Protein AF-0000000081365729 (afdb_homodimer)

Sequence (486 aa):
MHPLQTQLNMKLRKKRKHNKRSKSVKPWLVKYYRQRYSLFSLYDSGIKMDDEGWFSVTPEPIAAVQASRAAAASTAGEAALVIDCFSGVGGNSIQFAATKSCQVFAIEIDPRKVELAVNNAKVYGVEDRIDFVIGDFFQLASFLRADVAFLAPPWGGPSYNKVENFTLDMLRPKDGYSIFQAAQKITPNVILFLPRNMDRNQVGELSWLSSPPLNYEIEENHVQTYMKGITAYFGDTSSASCLMHPLQTQLNMKLRKKRKHNKRSKSVKPWLVKYYRQRYSLFSLYDSGIKMDDEGWFSVTPEPIAAVQASRAAAASTAGEAALVIDCFSGVGGNSIQFAATKSCQVFAIEIDPRKVELAVNNAKVYGVEDRIDFVIGDFFQLASFLRADVAFLAPPWGGPSYNKVENFTLDMLRPKDGYSIFQAAQKITPNVILFLPRNMDRNQVGELSWLSSPPLNYEIEENHVQTYMKGITAYFGDTSSASCL

Nearest PDB structures (foldseek):
  3gdh-assembly3_C  TM=9.595E-01  e=3.163E-28  Homo sapiens
  3gdh-assembly2_B  TM=9.535E-01  e=1.905E-27  Homo sapiens
  3egi-assembly1_C  TM=8.873E-01  e=1.005E-20  Homo sapiens
  3egi-assembly1_D  TM=8.959E-01  e=1.986E-20  Homo sapiens
  3egi-assembly1_A  TM=8.631E-01  e=1.287E-20  Homo sapiens

Secondary structure (DSSP, 8-state):
--HHHHHHHHHHHHHHHHHHHHTTS-GGGHHHHTTHHHH-TTGGGT----HHHHHHSPPHHHHHHHHHHHHTT-BTTBPEEEEETT-TTSHHHHHHHHTSSEEEEEEES-HHHHHHHHHHHHHHT-GGGEEEEES-HHHHGGGB--SEEEE----SSGGGGG-SSB-GGG-SSS-HHHHHHHHHTT-S-EEEEEETTB-HHHHHHHHTTSSSPPPEEEEEEEETTEEEEEEEEEGGGS-TT--/--HHHHHHHHHHHHHHHHHHHHTTS-GGGHHHHTTHHHH-TTGGGT----HHHHHHSPPHHHHHHHHHHHHTT-BTTBPEEEEETT-TTSHHHHHHHHTSSEEEEEEES-HHHHHHHHHHHHHHT-GGGEEEEES-HHHHGGGB--SEEEE----SSGGGGG-SSB-GGG-SSS-HHHHHHHHHTT-S-EEEEEETTB-HHHHHHHHTTSSSPPPEEEEEEEETTEEEEEEEEEGGGS-TT--

pLDDT: mean 90.92, std 14.96, range [27.66, 98.94]

Solvent-accessible surface area (backbone atoms only — not comparable to full-atom values): 25342 Å² total; per-residue (Å²): 135,66,72,67,60,55,55,52,50,53,51,48,51,49,49,46,52,53,48,55,57,56,71,70,57,55,78,93,48,44,74,41,56,75,42,38,56,51,41,34,78,57,38,92,69,64,53,53,77,56,80,64,41,57,78,64,51,48,39,37,71,48,23,40,52,54,21,54,47,51,36,64,66,30,51,95,91,38,59,15,37,32,33,27,52,48,24,50,47,22,42,46,50,42,31,30,21,65,66,73,30,26,36,32,41,29,22,24,65,50,62,70,35,43,53,29,13,50,50,32,22,48,66,73,69,34,46,90,33,45,46,67,33,49,38,54,48,79,76,45,25,78,38,33,38,42,60,28,34,36,39,51,59,50,57,65,62,84,62,47,76,74,44,78,70,34,52,51,73,55,30,36,99,49,33,40,67,58,52,49,52,40,42,49,58,35,26,68,20,34,37,39,48,43,56,63,44,45,44,64,68,61,60,55,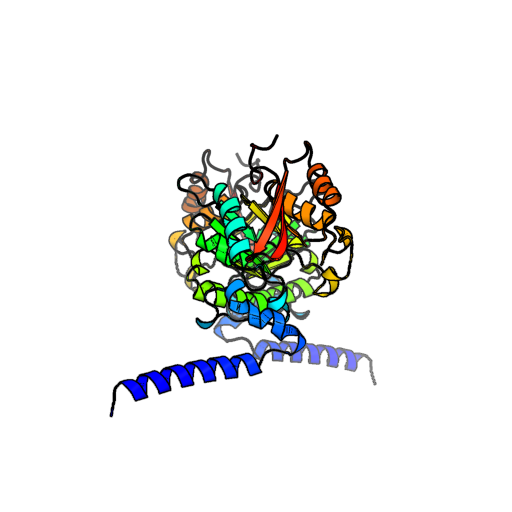51,57,28,60,77,38,90,71,57,44,50,66,39,78,40,83,34,54,62,84,90,44,75,68,20,29,36,37,21,21,31,81,52,18,77,80,66,80,113,135,65,73,67,58,56,55,51,52,53,51,46,50,48,46,47,52,50,49,55,57,55,70,70,57,58,79,95,47,43,74,40,57,76,43,37,55,52,41,34,76,57,38,93,69,65,52,55,78,57,80,65,40,57,79,64,52,48,39,37,71,48,22,40,53,55,20,54,47,50,36,65,65,31,51,96,92,39,59,15,35,32,33,28,50,49,25,51,48,22,41,46,51,42,30,30,22,66,66,73,30,27,36,33,42,29,23,22,65,50,61,69,35,43,54,29,15,51,50,31,21,47,65,73,68,34,45,91,34,46,47,68,33,50,38,57,47,79,76,45,26,78,37,32,37,43,60,28,34,37,40,49,58,50,58,65,61,86,63,46,76,75,43,78,69,34,52,50,73,55,30,36,100,49,32,39,66,60,51,50,52,41,43,49,59,33,25,68,21,34,39,39,48,43,56,63,45,45,44,64,68,61,58,57,52,56,28,60,77,39,90,72,58,44,51,66,40,78,42,82,34,52,62,84,88,43,76,67,19,29,37,38,21,21,30,81,54,17,74,80,66,82,113

Foldseek 3Di:
DDPVVVVVVVVVVVVVVVVVVLVVADPVLNVLVVCVCQQPVLCVLFQDDDNQCSLQGDGQVQLLVVLVLQLVLADVPAAFEEEQLDQFLNSNVLNNQVVVRYAYEYEHQDVVRLVSNLRSSVSSPRNVRYDYDHDHSLVCLLVEATSEYEDRFDQQPPCNVVDQEREQCSTPPGGNLSVLVSNVSHPQWYKYWFAARYDVVRVQVSQVVDVVGWDKDKDFDDDVPHTGTIMMTTHPSHDVPPD/DDPVVVVVVVVVVVVVVVVVVLVVADPVLNVLVVCVCQQPVLCVLFQDDDNQCSLQGDGQVQLLVVLVLQLVLADVPAAFEEEQLDQFLNSNVLNNQVVVRYAYEYEHQDVVRLVSNLRSSVSSPRNVRYDYDHDHSLVCLLVEATSEYEDRFDQQPPCNVVDQEREQCSTPPGGNLSVLVSNVSHPQWYKYWFAARYDVVRVQVSQVVDVVGWDKDKDFDDDVPHTGTIMMTTHPSHDVPPD

Structure (mmCIF, N/CA/C/O backbone):
data_AF-0000000081365729-model_v1
#
loop_
_entity.id
_entity.type
_entity.pdbx_description
1 polymer 'Trimethylguanosine synthase'
#
loop_
_atom_site.group_PDB
_atom_site.id
_atom_site.type_symbol
_atom_site.label_atom_id
_atom_site.label_alt_id
_atom_site.label_comp_id
_atom_site.label_asym_id
_atom_site.label_entity_id
_atom_site.label_seq_id
_atom_site.pdbx_PDB_ins_code
_atom_site.Cartn_x
_atom_site.Cartn_y
_atom_site.Cartn_z
_atom_site.occupancy
_atom_site.B_iso_or_equiv
_atom_site.auth_seq_id
_atom_site.auth_comp_id
_atom_site.auth_asym_id
_atom_site.auth_atom_id
_atom_site.pdbx_PDB_model_num
ATOM 1 N N . MET A 1 1 ? 35.188 44.812 -16.875 1 40.53 1 MET A N 1
ATOM 2 C CA . MET A 1 1 ? 33.75 44.719 -16.625 1 40.53 1 MET A CA 1
ATOM 3 C C . MET A 1 1 ? 33.469 44.531 -15.133 1 40.53 1 MET A C 1
ATOM 5 O O . MET A 1 1 ? 34.031 43.656 -14.5 1 40.53 1 MET A O 1
ATOM 9 N N . HIS A 1 2 ? 32.906 45.562 -14.375 1 52.81 2 HIS A N 1
ATOM 10 C CA . HIS A 1 2 ? 32.938 45.719 -12.93 1 52.81 2 HIS A CA 1
ATOM 11 C C . HIS A 1 2 ? 32.031 44.688 -12.242 1 52.81 2 HIS A C 1
ATOM 13 O O . HIS A 1 2 ? 30.953 44.375 -12.734 1 52.81 2 HIS A O 1
ATOM 19 N N . PRO A 1 3 ? 32.531 44 -11.18 1 62.12 3 PRO A N 1
ATOM 20 C CA . PRO A 1 3 ? 31.922 42.938 -10.383 1 62.12 3 PRO A CA 1
ATOM 21 C C . PRO A 1 3 ? 30.516 43.312 -9.891 1 62.12 3 PRO A C 1
ATOM 23 O O . PRO A 1 3 ? 29.672 42.438 -9.688 1 62.12 3 PRO A O 1
ATOM 26 N N . LEU A 1 4 ? 30.219 44.531 -9.719 1 61.22 4 LEU A N 1
ATOM 27 C CA . LEU A 1 4 ? 28.922 45 -9.234 1 61.22 4 LEU A CA 1
ATOM 28 C C . LEU A 1 4 ? 27.844 44.812 -10.289 1 61.22 4 LEU A C 1
ATOM 30 O O . LEU A 1 4 ? 26.703 44.5 -9.961 1 61.22 4 LEU A O 1
ATOM 34 N N . GLN A 1 5 ? 28.188 45 -11.57 1 59.09 5 GLN A N 1
ATOM 35 C CA . GLN A 1 5 ? 27.219 44.844 -12.633 1 59.09 5 GLN A CA 1
ATOM 36 C C . GLN A 1 5 ? 26.797 43.375 -12.781 1 59.09 5 GLN A C 1
ATOM 38 O O . GLN A 1 5 ? 25.625 43.094 -13.039 1 59.09 5 GLN A O 1
ATOM 43 N N . THR A 1 6 ? 27.672 42.469 -12.523 1 60.88 6 THR A N 1
ATOM 44 C CA . THR A 1 6 ? 27.344 41.031 -12.609 1 60.88 6 THR A CA 1
ATOM 45 C C . THR A 1 6 ? 26.406 40.625 -11.477 1 60.88 6 THR A C 1
ATOM 47 O O . THR A 1 6 ? 25.469 39.844 -11.688 1 60.88 6 THR A O 1
ATOM 50 N N . GLN A 1 7 ? 26.562 41.125 -10.328 1 61.34 7 GLN A N 1
ATOM 51 C CA . GLN A 1 7 ? 25.688 40.812 -9.203 1 61.34 7 GLN A CA 1
ATOM 52 C C . GLN A 1 7 ? 24.281 41.375 -9.422 1 61.34 7 GLN A C 1
ATOM 54 O O . GLN A 1 7 ? 23.297 40.719 -9.094 1 61.34 7 GLN A O 1
ATOM 59 N N . LEU A 1 8 ? 24.203 42.5 -10.047 1 57.72 8 LEU A N 1
ATOM 60 C CA . LEU A 1 8 ? 22.906 43.125 -10.32 1 57.72 8 LEU A CA 1
ATOM 61 C C . LEU A 1 8 ? 22.172 42.344 -11.422 1 57.72 8 LEU A C 1
ATOM 63 O O . LEU A 1 8 ? 20.953 42.125 -11.328 1 57.72 8 LEU A O 1
ATOM 67 N N . ASN A 1 9 ? 22.906 41.875 -12.391 1 59.84 9 ASN A N 1
ATOM 68 C CA . ASN A 1 9 ? 22.297 41.094 -13.461 1 59.84 9 ASN A CA 1
ATOM 69 C C . ASN A 1 9 ? 21.828 39.75 -12.961 1 59.84 9 ASN A C 1
ATOM 71 O O . ASN A 1 9 ? 20.781 39.219 -13.398 1 59.84 9 ASN A O 1
ATOM 75 N N . MET A 1 10 ? 22.547 39.156 -12.102 1 55.84 10 MET A N 1
ATOM 76 C CA . MET A 1 10 ? 22.141 37.875 -11.531 1 55.84 10 MET A CA 1
ATOM 77 C C . MET A 1 10 ? 20.891 38.031 -10.664 1 55.84 10 MET A C 1
ATOM 79 O O . MET A 1 10 ? 20 37.188 -10.695 1 55.84 10 MET A O 1
ATOM 83 N N . LYS A 1 11 ? 20.703 39.062 -9.906 1 54.91 11 LYS A N 1
ATOM 84 C CA . LYS A 1 11 ? 19.516 39.375 -9.102 1 54.91 11 LYS A CA 1
ATOM 85 C C . LYS A 1 11 ? 18.312 39.688 -9.984 1 54.91 11 LYS A C 1
ATOM 87 O O . LYS A 1 11 ? 17.203 39.281 -9.688 1 54.91 11 LYS A O 1
ATOM 92 N N . LEU A 1 12 ? 18.641 40.344 -11.023 1 55.09 12 LEU A N 1
ATOM 93 C CA . LEU A 1 12 ? 17.547 40.688 -11.93 1 55.09 12 LEU A CA 1
ATOM 94 C C . LEU A 1 12 ? 17.062 39.469 -12.688 1 55.09 12 LEU A C 1
ATOM 96 O O . LEU A 1 12 ? 15.859 39.281 -12.914 1 55.09 12 LEU A O 1
ATOM 100 N N . ARG A 1 13 ? 17.922 38.625 -13.062 1 49.5 13 ARG A N 1
ATOM 101 C CA . ARG A 1 13 ? 17.516 37.375 -13.711 1 49.5 13 ARG A CA 1
ATOM 102 C C . ARG A 1 13 ? 16.766 36.469 -12.742 1 49.5 13 ARG A C 1
ATOM 104 O O . ARG A 1 13 ? 15.797 35.812 -13.133 1 49.5 13 ARG A O 1
ATOM 111 N N . LYS A 1 14 ? 17.125 36.469 -11.492 1 47.88 14 LYS A N 1
ATOM 112 C CA . LYS A 1 14 ? 16.391 35.75 -10.461 1 47.88 14 LYS A CA 1
ATOM 113 C C . LYS A 1 14 ? 15.016 36.375 -10.219 1 47.88 14 LYS A C 1
ATOM 115 O O . LYS A 1 14 ? 14.023 35.656 -10.039 1 47.88 14 LYS A O 1
ATOM 120 N N . LYS A 1 15 ? 14.945 37.688 -10.141 1 47.28 15 LYS A N 1
ATOM 121 C CA . LYS A 1 15 ? 13.648 38.344 -10.016 1 47.28 15 LYS A CA 1
ATOM 122 C C . LYS A 1 15 ? 12.781 38.094 -11.242 1 47.28 15 LYS A C 1
ATOM 124 O O . LYS A 1 15 ? 11.578 37.875 -11.125 1 47.28 15 LYS A O 1
ATOM 129 N N . ARG A 1 16 ? 13.391 38.188 -12.32 1 48.41 16 ARG A N 1
ATOM 130 C CA . ARG A 1 16 ? 12.617 37.938 -13.539 1 48.41 16 ARG A CA 1
ATOM 131 C C . ARG A 1 16 ? 12.148 36.5 -13.633 1 48.41 16 ARG A C 1
ATOM 133 O O . ARG A 1 16 ? 11.016 36.25 -14.039 1 48.41 16 ARG A O 1
ATOM 140 N N . LYS A 1 17 ? 13.016 35.75 -13.266 1 47.81 17 LYS A N 1
ATOM 141 C CA . LYS A 1 17 ? 12.633 34.344 -13.203 1 47.81 17 LYS A CA 1
ATOM 142 C C . LYS A 1 17 ? 11.594 34.094 -12.117 1 47.81 17 LYS A C 1
ATOM 144 O O . LYS A 1 17 ? 10.688 33.281 -12.281 1 47.81 17 LYS A O 1
ATOM 149 N N . HIS A 1 18 ? 11.805 34.75 -10.969 1 46.03 18 HIS A N 1
ATOM 150 C CA . HIS A 1 18 ? 10.773 34.75 -9.938 1 46.03 18 HIS A CA 1
ATOM 151 C C . HIS A 1 18 ? 9.461 35.344 -10.461 1 46.03 18 HIS A C 1
ATOM 153 O O . HIS A 1 18 ? 8.383 34.844 -10.133 1 46.03 18 HIS A O 1
ATOM 159 N N . ASN A 1 19 ? 9.617 36.406 -11.133 1 45.75 19 ASN A N 1
ATOM 160 C CA . ASN A 1 19 ? 8.422 37.094 -11.641 1 45.75 19 ASN A CA 1
ATOM 161 C C . ASN A 1 19 ? 7.758 36.281 -12.75 1 45.75 19 ASN A C 1
ATOM 163 O O . ASN A 1 19 ? 6.535 36.281 -12.875 1 45.75 19 ASN A O 1
ATOM 167 N N . LYS A 1 20 ? 8.508 35.688 -13.562 1 48.25 20 LYS A N 1
ATOM 168 C CA . LYS A 1 20 ? 7.895 34.906 -14.625 1 48.25 20 LYS A CA 1
ATOM 169 C C . LYS A 1 20 ? 7.156 33.688 -14.055 1 48.25 20 LYS A C 1
ATOM 171 O O . LYS A 1 20 ? 6.125 33.281 -14.594 1 48.25 20 LYS A O 1
ATOM 176 N N . ARG A 1 21 ? 7.621 33.219 -13.031 1 52.72 21 ARG A N 1
ATOM 177 C CA . ARG A 1 21 ? 6.965 32.062 -12.414 1 52.72 21 ARG A CA 1
ATOM 178 C C . ARG A 1 21 ? 5.664 32.469 -11.734 1 52.72 21 ARG A C 1
ATOM 180 O O . ARG A 1 21 ? 4.734 31.672 -11.625 1 52.72 21 ARG A O 1
ATOM 187 N N . SER A 1 22 ? 5.641 33.75 -11.156 1 53.28 22 SER A N 1
ATOM 188 C CA . SER A 1 22 ? 4.367 34.25 -10.625 1 53.28 22 SER A CA 1
ATOM 189 C C . SER A 1 22 ? 3.316 34.375 -11.719 1 53.28 22 SER A C 1
ATOM 191 O O . SER A 1 22 ? 2.119 34.25 -11.453 1 53.28 22 SER A O 1
ATOM 193 N N . LYS A 1 23 ? 3.717 34.562 -12.961 1 56.03 23 LYS A N 1
ATOM 194 C CA . LYS A 1 23 ? 2.807 34.812 -14.07 1 56.03 23 LYS A CA 1
ATOM 195 C C . LYS A 1 23 ? 2.037 33.562 -14.445 1 56.03 23 LYS A C 1
ATOM 197 O O . LYS A 1 23 ? 0.988 33.625 -15.086 1 56.03 23 LYS A O 1
ATOM 202 N N . SER A 1 24 ? 2.287 32.562 -13.703 1 77.81 24 SER A N 1
ATOM 203 C CA . SER A 1 24 ? 1.633 31.328 -14.156 1 77.81 24 SER A CA 1
ATOM 204 C C . SER A 1 24 ? 0.623 30.828 -13.133 1 77.81 24 SER A C 1
ATOM 206 O O . SER A 1 24 ? -0.171 29.922 -13.43 1 77.81 24 SER A O 1
ATOM 208 N N . VAL A 1 25 ? 0.511 31.656 -12.031 1 87.12 25 VAL A N 1
ATOM 209 C CA . VAL A 1 25 ? -0.442 31.219 -11.016 1 87.12 25 VAL A CA 1
ATOM 210 C C . VAL A 1 25 ? -1.779 31.922 -11.227 1 87.12 25 VAL A C 1
ATOM 212 O O . VAL A 1 25 ? -1.816 33.125 -11.508 1 87.12 25 VAL A O 1
ATOM 215 N N . LYS A 1 26 ? -2.924 31.234 -11.164 1 92.88 26 LYS A N 1
ATOM 216 C CA . LYS A 1 26 ? -4.262 31.797 -11.312 1 92.88 26 LYS A CA 1
ATOM 217 C C . LYS A 1 26 ? -4.523 32.875 -10.273 1 92.88 26 LYS A C 1
ATOM 219 O O . LYS A 1 26 ? -4.051 32.781 -9.141 1 92.88 26 LYS A O 1
ATOM 224 N N . PRO A 1 27 ? -5.277 33.875 -10.633 1 92.19 27 PRO A N 1
ATOM 225 C CA . PRO A 1 27 ? -5.492 35.062 -9.773 1 92.19 27 PRO A CA 1
ATOM 226 C C . PRO A 1 27 ? -6.035 34.688 -8.391 1 92.19 27 PRO A C 1
ATOM 228 O O . PRO A 1 27 ? -5.609 35.25 -7.383 1 92.19 27 PRO A O 1
ATOM 231 N N . TRP A 1 28 ? -6.996 33.75 -8.352 1 91.31 28 TRP A N 1
ATOM 232 C CA . TRP A 1 28 ? -7.645 33.406 -7.082 1 91.31 28 TRP A CA 1
ATOM 233 C C . TRP A 1 28 ? -6.707 32.625 -6.188 1 91.31 28 TRP A C 1
ATOM 235 O O . TRP A 1 28 ? -7.023 32.344 -5.023 1 91.31 28 TRP A O 1
ATOM 245 N N . LEU A 1 29 ? -5.48 32.25 -6.668 1 94.12 29 LEU A N 1
ATOM 246 C CA . LEU A 1 29 ? -4.508 31.484 -5.914 1 94.12 29 LEU A CA 1
ATOM 247 C C . LEU A 1 29 ? -3.354 32.344 -5.438 1 94.12 29 LEU A C 1
ATOM 249 O O . LEU A 1 29 ? -2.475 31.891 -4.711 1 94.12 29 LEU A O 1
ATOM 253 N N . VAL A 1 30 ? -3.344 33.594 -5.77 1 93.69 30 VAL A N 1
ATOM 254 C CA . VAL A 1 30 ? -2.223 34.5 -5.539 1 93.69 30 VAL A CA 1
ATOM 255 C C . VAL A 1 30 ? -1.941 34.625 -4.043 1 93.69 30 VAL A C 1
ATOM 257 O O . VAL A 1 30 ? -0.783 34.688 -3.627 1 93.69 30 VAL A O 1
ATOM 260 N N . LYS A 1 31 ? -3.021 34.688 -3.295 1 92.06 31 LYS A N 1
ATOM 261 C CA . LYS A 1 31 ? -2.824 34.812 -1.854 1 92.06 31 LYS A CA 1
ATOM 262 C C . LYS A 1 31 ? -2.004 33.656 -1.308 1 92.06 31 LYS A C 1
ATOM 264 O O . LYS A 1 31 ? -1.173 33.844 -0.416 1 92.06 31 LYS A O 1
ATOM 269 N N . TYR A 1 32 ? -2.197 32.469 -1.771 1 93.75 32 TYR A N 1
ATOM 270 C CA . TYR A 1 32 ? -1.447 31.297 -1.336 1 93.75 32 TYR A CA 1
ATOM 271 C C . TYR A 1 32 ? -0.026 31.328 -1.885 1 93.75 32 TYR A C 1
ATOM 273 O O . TYR A 1 32 ? 0.922 30.953 -1.19 1 93.75 32 TYR A O 1
ATOM 281 N N . TYR A 1 33 ? 0.12 31.75 -3.102 1 95.19 33 TYR A N 1
ATOM 282 C CA . TYR A 1 33 ? 1.441 31.891 -3.703 1 95.19 33 TYR A CA 1
ATOM 283 C C . TYR A 1 33 ? 2.318 32.812 -2.887 1 95.19 33 TYR A C 1
ATOM 285 O O . TYR A 1 33 ? 3.518 32.594 -2.725 1 95.19 33 TYR A O 1
ATOM 293 N N . ARG A 1 34 ? 1.707 33.875 -2.395 1 95 34 ARG A N 1
ATOM 294 C CA . ARG A 1 34 ? 2.445 34.812 -1.585 1 95 34 ARG A CA 1
ATOM 295 C C . ARG A 1 34 ? 2.992 34.156 -0.32 1 95 34 ARG A C 1
ATOM 297 O O . ARG A 1 34 ? 3.971 34.656 0.258 1 95 34 ARG A O 1
ATOM 304 N N . GLN A 1 35 ? 2.371 33.094 0.106 1 95.44 35 GLN A N 1
ATOM 305 C CA . GLN A 1 35 ? 2.783 32.375 1.307 1 95.44 35 GLN A CA 1
ATOM 306 C C . GLN A 1 35 ? 3.631 31.156 0.954 1 95.44 35 GLN A C 1
ATOM 308 O O . GLN A 1 35 ? 3.818 30.266 1.782 1 95.44 35 GLN A O 1
ATOM 313 N N . ARG A 1 36 ? 4.168 31.125 -0.256 1 97.25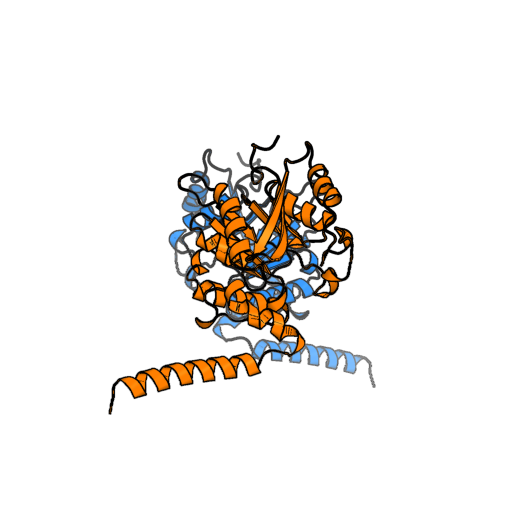 36 ARG A N 1
ATOM 314 C CA . ARG A 1 36 ? 4.762 29.922 -0.811 1 97.25 36 ARG A CA 1
ATOM 315 C C . ARG A 1 36 ? 5.918 29.422 0.052 1 97.25 36 ARG A C 1
ATOM 317 O O . ARG A 1 36 ? 6.137 28.219 0.185 1 97.25 36 ARG A O 1
ATOM 324 N N . TYR A 1 37 ? 6.641 30.281 0.717 1 97.56 37 TYR A N 1
ATOM 325 C CA . TYR A 1 37 ? 7.805 29.875 1.496 1 97.56 37 TYR A CA 1
ATOM 326 C C . TYR A 1 37 ? 7.383 29.297 2.84 1 97.56 37 TYR A C 1
ATOM 328 O O . TYR A 1 37 ? 8.164 28.594 3.494 1 97.56 37 TYR A O 1
ATOM 336 N N . SER A 1 38 ? 6.141 29.625 3.33 1 97.44 38 SER A N 1
ATOM 337 C CA . SER A 1 38 ? 5.574 28.984 4.508 1 97.44 38 SER A CA 1
ATOM 338 C C . SER A 1 38 ? 5.062 27.578 4.18 1 97.44 38 SER A C 1
ATOM 340 O O . SER A 1 38 ? 4.988 26.719 5.062 1 97.44 38 SER A O 1
ATOM 342 N N . LEU A 1 39 ? 4.746 27.359 2.926 1 98.12 39 LEU A N 1
ATOM 343 C CA . LEU A 1 39 ? 4.281 26.062 2.479 1 98.12 39 LEU A CA 1
ATOM 344 C C . LEU A 1 39 ? 5.457 25.125 2.229 1 98.12 39 LEU A C 1
ATOM 346 O O . LEU A 1 39 ? 5.465 23.984 2.719 1 98.12 39 LEU A O 1
ATOM 350 N N . PHE A 1 40 ? 6.422 25.594 1.466 1 98.69 40 PHE A N 1
ATOM 351 C CA . PHE A 1 40 ? 7.688 24.922 1.188 1 98.69 40 PHE A CA 1
ATOM 352 C C . PHE A 1 40 ? 8.852 25.906 1.283 1 98.69 40 PHE A C 1
ATOM 354 O O . PHE A 1 40 ? 9.047 26.734 0.391 1 98.69 40 PHE A O 1
ATOM 361 N N . SER A 1 41 ? 9.633 25.75 2.277 1 98.62 41 SER A N 1
ATOM 362 C CA . SER A 1 41 ? 10.742 26.688 2.482 1 98.62 41 SER A CA 1
ATOM 363 C C . SER A 1 41 ? 11.727 26.641 1.317 1 98.62 41 SER A C 1
ATOM 365 O O . SER A 1 41 ? 12.414 27.625 1.034 1 98.62 41 SER A O 1
ATOM 367 N N . LEU A 1 42 ? 11.727 25.516 0.589 1 98.62 42 LEU A N 1
ATOM 368 C CA . LEU A 1 42 ? 12.648 25.344 -0.53 1 98.62 42 LEU A CA 1
ATOM 369 C C . LEU A 1 42 ? 11.922 25.531 -1.86 1 98.62 42 LEU A C 1
ATOM 371 O O . LEU A 1 42 ? 12.289 24.906 -2.859 1 98.62 42 LEU A O 1
ATOM 375 N N . TYR A 1 43 ? 10.969 26.328 -1.826 1 98.44 43 TYR A N 1
ATOM 376 C CA . TYR A 1 43 ? 10.125 26.484 -3.006 1 98.44 43 TYR A CA 1
ATOM 377 C C . TYR A 1 43 ? 10.969 26.797 -4.238 1 98.44 43 TYR A C 1
ATOM 379 O O . TYR A 1 43 ? 10.773 26.172 -5.293 1 98.44 43 TYR A O 1
ATOM 387 N N . ASP A 1 44 ? 11.922 27.672 -4.133 1 98 44 ASP A N 1
ATOM 388 C CA . ASP A 1 44 ? 12.68 28.156 -5.281 1 98 44 ASP A CA 1
ATOM 389 C C . ASP A 1 44 ? 13.664 27.094 -5.777 1 98 44 ASP A C 1
ATOM 391 O O . ASP A 1 44 ? 14.258 27.234 -6.844 1 98 44 ASP A O 1
ATOM 395 N N . SER A 1 45 ? 13.758 26 -5.004 1 98.56 45 SER A N 1
ATOM 396 C CA . SER A 1 45 ? 14.695 24.953 -5.387 1 98.56 45 SER A CA 1
ATOM 397 C C . SER A 1 45 ? 14.039 23.938 -6.309 1 98.56 45 SER A C 1
ATOM 399 O O . SER A 1 45 ? 14.617 22.875 -6.598 1 98.56 45 SER A O 1
ATOM 401 N N . GLY A 1 46 ? 12.828 24.188 -6.695 1 98.56 46 GLY A N 1
ATOM 402 C CA . GLY A 1 46 ? 12.258 23.312 -7.711 1 98.56 46 GLY A CA 1
ATOM 403 C C . GLY A 1 46 ? 10.938 22.688 -7.293 1 98.56 46 GLY A C 1
ATOM 404 O O . GLY A 1 46 ? 10.461 21.75 -7.926 1 98.56 46 GLY A O 1
ATOM 405 N N . ILE A 1 47 ? 10.391 23.203 -6.246 1 98.69 47 ILE A N 1
ATOM 406 C CA . ILE A 1 47 ? 9.102 22.688 -5.801 1 98.69 47 ILE A CA 1
ATOM 407 C C . ILE A 1 47 ? 8.062 22.891 -6.895 1 98.69 47 ILE A C 1
ATOM 409 O O . ILE A 1 47 ? 8.016 23.938 -7.535 1 98.69 47 ILE A O 1
ATOM 413 N N . LYS A 1 48 ? 7.199 21.891 -7.121 1 98.38 48 LYS A N 1
ATOM 414 C CA . LYS A 1 48 ? 6.113 21.953 -8.094 1 98.38 48 LYS A CA 1
ATOM 415 C C . LYS A 1 48 ? 4.754 21.828 -7.414 1 98.38 48 LYS A C 1
ATOM 417 O O . LYS A 1 48 ? 4.594 21.078 -6.457 1 98.38 48 LYS A O 1
ATOM 422 N N . MET A 1 49 ? 3.836 22.625 -7.941 1 97.81 49 MET A N 1
ATOM 423 C CA . MET A 1 49 ? 2.494 22.703 -7.371 1 97.81 49 MET A CA 1
ATOM 424 C C . MET A 1 49 ? 1.432 22.594 -8.461 1 97.81 49 MET A C 1
ATOM 426 O O . MET A 1 49 ? 1.672 22.969 -9.609 1 97.81 49 MET A O 1
ATOM 430 N N . ASP A 1 50 ? 0.321 22.031 -8.117 1 97.06 50 ASP A N 1
ATOM 431 C CA . ASP A 1 50 ? -0.883 22.234 -8.914 1 97.06 50 ASP A CA 1
ATOM 432 C C . ASP A 1 50 ? -1.833 23.219 -8.227 1 97.06 50 ASP A C 1
ATOM 434 O O . ASP A 1 50 ? -1.511 23.766 -7.172 1 97.06 50 ASP A O 1
ATOM 438 N N . ASP A 1 51 ? -2.967 23.484 -8.844 1 95.56 51 ASP A N 1
ATOM 439 C CA . ASP A 1 51 ? -3.885 24.5 -8.312 1 95.56 51 ASP A CA 1
ATOM 440 C C . ASP A 1 51 ? -4.352 24.125 -6.906 1 95.56 51 ASP A C 1
ATOM 442 O O . ASP A 1 51 ? -4.301 24.938 -5.988 1 95.56 51 ASP A O 1
ATOM 446 N N . GLU A 1 52 ? -4.727 22.891 -6.707 1 95.81 52 GLU A N 1
ATOM 447 C CA . GLU A 1 52 ? -5.266 22.453 -5.422 1 95.81 52 GLU A CA 1
ATOM 448 C C . GLU A 1 52 ? -4.18 22.438 -4.348 1 95.81 52 GLU A C 1
ATOM 450 O O . GLU A 1 52 ? -4.457 22.703 -3.178 1 95.81 52 GLU A O 1
ATOM 455 N N . GLY A 1 53 ? -2.98 22.125 -4.73 1 97.12 53 GLY A N 1
ATOM 456 C CA . GLY A 1 53 ? -1.873 22.078 -3.789 1 97.12 53 GLY A CA 1
ATOM 457 C C . GLY A 1 53 ? -1.656 23.375 -3.051 1 97.12 53 GLY A C 1
ATOM 458 O O . GLY A 1 53 ? -1.284 23.375 -1.875 1 97.12 53 GLY A O 1
ATOM 459 N N . TRP A 1 54 ? -1.963 24.5 -3.678 1 96.19 54 TRP A N 1
ATOM 460 C CA . TRP A 1 54 ? -1.726 25.828 -3.119 1 96.19 54 TRP A CA 1
ATOM 461 C C . TRP A 1 54 ? -2.561 26.047 -1.861 1 96.19 54 TRP A C 1
ATOM 463 O O . TRP A 1 54 ? -2.094 26.656 -0.896 1 96.19 54 TRP A O 1
ATOM 473 N N . PHE A 1 55 ? -3.738 25.5 -1.884 1 94.88 55 PHE A N 1
ATOM 474 C CA . PHE A 1 55 ? -4.574 25.797 -0.724 1 94.88 55 PHE A CA 1
ATOM 475 C C . PHE A 1 55 ? -4.754 24.547 0.137 1 94.88 55 PHE A C 1
ATOM 477 O O . PHE A 1 55 ? -5.332 24.625 1.225 1 94.88 55 PHE A O 1
ATOM 484 N N . SER A 1 56 ? -4.207 23.391 -0.319 1 96.56 56 SER A N 1
ATOM 485 C CA . SER A 1 56 ? -4.477 22.172 0.414 1 96.56 56 SER A CA 1
ATOM 486 C C . SER A 1 56 ? -3.25 21.719 1.205 1 96.56 56 SER A C 1
ATOM 488 O O . SER A 1 56 ? -3.377 20.984 2.193 1 96.56 56 SER A O 1
ATOM 490 N N . VAL A 1 57 ? -2.039 22.078 0.792 1 98.31 57 VAL A N 1
ATOM 491 C CA . VAL A 1 57 ? -0.832 21.578 1.444 1 98.31 57 VAL A CA 1
ATOM 492 C C . VAL A 1 57 ? -0.708 22.203 2.836 1 98.31 57 VAL A C 1
ATOM 494 O O . VAL A 1 57 ? -1.013 23.375 3.029 1 98.31 57 VAL A O 1
ATOM 497 N N . THR A 1 58 ? -0.301 21.391 3.805 1 98.56 58 THR A N 1
ATOM 498 C CA . THR A 1 58 ? -0.035 21.859 5.16 1 98.56 58 THR A CA 1
ATOM 499 C C . THR A 1 58 ? 1.205 22.75 5.191 1 98.56 58 THR A C 1
ATOM 501 O O . THR A 1 58 ? 2.254 22.375 4.66 1 98.56 58 THR A O 1
ATOM 504 N N . PRO A 1 59 ? 1.058 23.969 5.758 1 98.38 59 PRO A N 1
ATOM 505 C CA . PRO A 1 59 ? 2.27 24.781 5.898 1 98.38 59 PRO A CA 1
ATOM 506 C C . PRO A 1 59 ? 3.406 24.031 6.59 1 98.38 59 PRO A C 1
ATOM 508 O O . PRO A 1 59 ? 3.17 23.297 7.555 1 98.38 59 PRO A O 1
ATOM 511 N N . GLU A 1 60 ? 4.594 24.203 6.129 1 98.69 60 GLU A N 1
ATOM 512 C CA . GLU A 1 60 ? 5.77 23.438 6.516 1 98.69 60 GLU A CA 1
ATOM 513 C C . GLU A 1 60 ? 5.992 23.484 8.023 1 98.69 60 GLU A C 1
ATOM 515 O O . GLU A 1 60 ? 6.262 22.469 8.656 1 98.69 60 GLU A O 1
ATOM 520 N N . PRO A 1 61 ? 5.863 24.656 8.703 1 97.88 61 PRO A N 1
ATOM 521 C CA . PRO A 1 61 ? 6.082 24.672 10.156 1 97.88 61 PRO A CA 1
ATOM 522 C C . PRO A 1 61 ? 5.074 23.797 10.914 1 97.88 61 PRO A C 1
ATOM 524 O O . PRO A 1 61 ? 5.418 23.188 11.922 1 97.88 61 PRO A O 1
ATOM 527 N N . ILE A 1 62 ? 3.871 23.75 10.461 1 98.44 62 ILE A N 1
ATOM 528 C CA . ILE A 1 62 ? 2.842 22.938 11.086 1 98.44 62 ILE A CA 1
ATOM 529 C C . ILE A 1 62 ? 3.127 21.453 10.82 1 98.44 62 ILE A C 1
ATOM 531 O O . ILE A 1 62 ? 3.078 20.641 11.742 1 98.44 62 ILE A O 1
ATOM 535 N N . ALA A 1 63 ? 3.443 21.141 9.555 1 98.88 63 ALA A N 1
ATOM 536 C CA . ALA A 1 63 ? 3.789 19.766 9.195 1 98.88 63 ALA A CA 1
ATOM 537 C C . ALA A 1 63 ? 4.973 19.266 10.016 1 98.88 63 ALA A C 1
ATOM 539 O O . ALA A 1 63 ? 5.016 18.094 10.398 1 98.88 63 ALA A O 1
ATOM 540 N N . ALA A 1 64 ? 5.898 20.141 10.258 1 98.44 64 ALA A N 1
ATOM 541 C CA . ALA A 1 64 ? 7.086 19.781 11.023 1 98.44 64 ALA A CA 1
ATOM 542 C C . ALA A 1 64 ? 6.723 19.422 12.461 1 98.44 64 ALA A C 1
ATOM 544 O O . ALA A 1 64 ? 7.281 18.484 13.039 1 98.44 64 ALA A O 1
ATOM 545 N N . VAL A 1 65 ? 5.848 20.156 13.031 1 97.44 65 VAL A N 1
ATOM 546 C CA . VAL A 1 65 ? 5.402 19.875 14.391 1 97.44 65 VAL A CA 1
ATOM 547 C C . VAL A 1 65 ? 4.676 18.531 14.43 1 97.44 65 VAL A C 1
ATOM 549 O O . VAL A 1 65 ? 4.922 17.719 15.32 1 97.44 65 VAL A O 1
ATOM 552 N N . GLN A 1 66 ? 3.795 18.297 13.523 1 98.31 66 GLN A N 1
ATOM 553 C CA . GLN A 1 66 ? 3.086 17.031 13.406 1 98.31 66 GLN A CA 1
ATOM 554 C C . GLN A 1 66 ? 4.059 15.867 13.234 1 98.31 66 GLN A C 1
ATOM 556 O O . GLN A 1 66 ? 3.879 14.805 13.82 1 98.31 66 GLN A O 1
ATOM 561 N N . ALA A 1 67 ? 5.094 16.125 12.438 1 98.69 67 ALA A N 1
ATOM 562 C CA . ALA A 1 67 ? 6.109 15.102 12.188 1 98.69 67 ALA A CA 1
ATOM 563 C C . ALA A 1 67 ? 6.875 14.766 13.461 1 98.69 67 ALA A C 1
ATOM 565 O O . ALA A 1 67 ? 7.207 13.602 13.711 1 98.69 67 ALA A O 1
ATOM 566 N N . SER A 1 68 ? 7.172 15.797 14.227 1 97.12 68 SER A N 1
ATOM 567 C CA . SER A 1 68 ? 7.875 15.562 15.484 1 97.12 68 SER A CA 1
ATOM 568 C C . SER A 1 68 ? 7.059 14.672 16.422 1 97.12 68 SER A C 1
ATOM 570 O O . SER A 1 68 ? 7.609 13.812 17.109 1 97.12 68 SER A O 1
ATOM 572 N N . ARG A 1 69 ? 5.75 14.875 16.438 1 96.94 69 ARG A N 1
ATOM 573 C CA . ARG A 1 69 ? 4.871 14.055 17.25 1 96.94 69 ARG A CA 1
ATOM 574 C C . ARG A 1 69 ? 4.848 12.617 16.766 1 96.94 69 ARG A C 1
ATOM 576 O O . ARG A 1 69 ? 4.84 11.672 17.562 1 96.94 69 ARG A O 1
ATOM 583 N N . ALA A 1 70 ? 4.84 12.438 15.484 1 97.44 70 ALA A N 1
ATOM 584 C CA . ALA A 1 70 ? 4.859 11.094 14.898 1 97.44 70 ALA A CA 1
ATOM 585 C C . ALA A 1 70 ? 6.191 10.398 15.172 1 97.44 70 ALA A C 1
ATOM 587 O O . ALA A 1 70 ? 6.223 9.195 15.453 1 97.44 70 ALA A O 1
ATOM 588 N N . ALA A 1 71 ? 7.242 11.148 15.117 1 96.06 71 ALA A N 1
ATOM 589 C CA . ALA A 1 71 ? 8.594 10.609 15.281 1 96.06 71 ALA A CA 1
ATOM 590 C C . ALA A 1 71 ? 8.789 10.047 16.688 1 96.06 71 ALA A C 1
ATOM 592 O O . ALA A 1 71 ? 9.648 9.188 16.906 1 96.06 71 ALA A O 1
ATOM 593 N N . ALA A 1 72 ? 7.977 10.539 17.562 1 93.56 72 ALA A N 1
ATOM 594 C CA . ALA A 1 72 ? 8.086 10.07 18.938 1 93.56 72 ALA A CA 1
ATOM 595 C C . ALA A 1 72 ? 7.715 8.594 19.047 1 93.56 72 ALA A C 1
ATOM 597 O O . ALA A 1 72 ? 8.039 7.934 20.031 1 93.56 72 ALA A O 1
ATOM 598 N N . ALA A 1 73 ? 7.059 8.062 18.047 1 91.69 73 ALA A N 1
ATOM 599 C CA . ALA A 1 73 ? 6.691 6.652 18.031 1 91.69 73 ALA A CA 1
ATOM 600 C C . ALA A 1 73 ? 7.883 5.777 17.656 1 91.69 73 ALA A C 1
ATOM 602 O O . ALA A 1 73 ? 7.812 4.551 17.75 1 91.69 73 ALA A O 1
ATOM 603 N N . SER A 1 74 ? 8.961 6.363 17.219 1 88.94 74 SER A N 1
ATOM 604 C CA . SER A 1 74 ? 10.156 5.602 16.891 1 88.94 74 SER A CA 1
ATOM 605 C C . SER A 1 74 ? 10.82 5.031 18.125 1 88.94 74 SER A C 1
ATOM 607 O O . SER A 1 74 ? 10.586 5.512 19.234 1 88.94 74 SER A O 1
ATOM 609 N N . THR A 1 75 ? 11.477 3.957 17.953 1 86.5 75 THR A N 1
ATOM 610 C CA . THR A 1 75 ? 12.289 3.365 19.016 1 86.5 75 THR A CA 1
ATOM 611 C C . THR A 1 75 ? 13.758 3.346 18.625 1 86.5 75 THR A C 1
ATOM 613 O O . THR A 1 75 ? 14.109 3.707 17.5 1 86.5 75 THR A O 1
ATOM 616 N N . ALA A 1 76 ? 14.531 3.016 19.656 1 78.12 76 ALA A N 1
ATOM 617 C CA . ALA A 1 76 ? 15.961 2.945 19.391 1 78.12 76 ALA A CA 1
ATOM 618 C C . ALA A 1 76 ? 16.266 1.946 18.266 1 78.12 76 ALA A C 1
ATOM 620 O O . ALA A 1 76 ? 15.961 0.756 18.391 1 78.12 76 ALA A O 1
ATOM 621 N N . GLY A 1 77 ? 16.609 2.592 17.219 1 82.75 77 GLY A N 1
ATOM 622 C CA . GLY A 1 77 ? 17.094 1.748 16.125 1 82.75 77 GLY A CA 1
ATOM 623 C C . GLY A 1 77 ? 16.047 1.46 15.078 1 82.75 77 GLY A C 1
ATOM 624 O O . GLY A 1 77 ? 16.328 0.816 14.07 1 82.75 77 GLY A O 1
ATOM 625 N N . GLU A 1 78 ? 14.805 1.87 15.383 1 91.88 78 GLU A N 1
ATOM 626 C CA . GLU A 1 78 ? 13.773 1.572 14.398 1 91.88 78 GLU A CA 1
ATOM 627 C C . GLU A 1 78 ? 12.945 2.814 14.07 1 91.88 78 GLU A C 1
ATOM 629 O O . GLU A 1 78 ? 12.414 3.467 14.977 1 91.88 78 GLU A O 1
ATOM 634 N N . ALA A 1 79 ? 12.93 3.104 12.914 1 95 79 ALA A N 1
ATOM 635 C CA . ALA A 1 79 ? 12.117 4.23 12.461 1 95 79 ALA A CA 1
ATOM 636 C C . ALA A 1 79 ? 10.633 3.959 12.68 1 95 79 ALA A C 1
ATOM 638 O O . ALA A 1 79 ? 10.18 2.812 12.602 1 95 79 ALA A O 1
ATOM 639 N N . ALA A 1 80 ? 9.93 5.031 13.055 1 97.12 80 ALA A N 1
ATOM 640 C CA . ALA A 1 80 ? 8.469 4.93 13.117 1 97.12 80 ALA A CA 1
ATOM 641 C C . ALA A 1 80 ? 7.867 4.805 11.727 1 97.12 80 ALA A C 1
ATOM 643 O O . ALA A 1 80 ? 8.219 5.566 10.82 1 97.12 80 ALA A O 1
ATOM 644 N N . LEU A 1 81 ? 7.066 3.814 11.523 1 98 81 LEU A N 1
ATOM 645 C CA . LEU A 1 81 ? 6.305 3.695 10.281 1 98 81 LEU A CA 1
ATOM 646 C C . LEU A 1 81 ? 5.09 4.617 10.305 1 98 81 LEU A C 1
ATOM 648 O O . LEU A 1 81 ? 4.254 4.531 11.203 1 98 81 LEU A O 1
ATOM 652 N N . VAL A 1 82 ? 5.027 5.516 9.32 1 98.75 82 VAL A N 1
ATOM 653 C CA . VAL A 1 82 ? 3.949 6.5 9.258 1 98.75 82 VAL A CA 1
ATOM 654 C C . VAL A 1 82 ? 3.201 6.355 7.934 1 98.75 82 VAL A C 1
ATOM 656 O O . VAL A 1 82 ? 3.818 6.301 6.867 1 98.75 82 VAL A O 1
ATOM 659 N N . ILE A 1 83 ? 1.899 6.25 8.008 1 98.81 83 ILE A N 1
ATOM 660 C CA . ILE A 1 83 ? 1.072 6.324 6.809 1 98.81 83 ILE A CA 1
ATOM 661 C C . ILE A 1 83 ? 0.536 7.742 6.637 1 98.81 83 ILE A C 1
ATOM 663 O O . ILE A 1 83 ? -0.17 8.258 7.508 1 98.81 83 ILE A O 1
ATOM 667 N N . ASP A 1 84 ? 0.91 8.445 5.598 1 98.88 84 ASP A N 1
ATOM 668 C CA . ASP A 1 84 ? 0.239 9.656 5.137 1 98.88 84 ASP A CA 1
ATOM 669 C C . ASP A 1 84 ? -0.935 9.312 4.219 1 98.88 84 ASP A C 1
ATOM 671 O O . ASP A 1 84 ? -0.743 9.047 3.031 1 98.88 84 ASP A O 1
ATOM 675 N N . CYS A 1 85 ? -2.127 9.398 4.75 1 98.69 85 CYS A N 1
ATOM 676 C CA . CYS A 1 85 ? -3.285 8.781 4.109 1 98.69 85 CYS A CA 1
ATOM 677 C C . CYS A 1 85 ? -3.797 9.648 2.965 1 98.69 85 CYS A C 1
ATOM 679 O O . CYS A 1 85 ? -4.562 9.18 2.121 1 98.69 85 CYS A O 1
ATOM 681 N N . PHE A 1 86 ? -3.43 10.93 2.984 1 98.5 86 PHE A N 1
ATOM 682 C CA . PHE A 1 86 ? -3.773 11.938 1.98 1 98.5 86 PHE A CA 1
ATOM 683 C C . PHE A 1 86 ? -2.564 12.797 1.64 1 98.5 86 PHE A C 1
ATOM 685 O O . PHE A 1 86 ? -2.516 13.977 2 1 98.5 86 PHE A O 1
ATOM 692 N N . SER A 1 87 ? -1.675 12.312 0.839 1 98.56 87 SER A N 1
ATOM 693 C CA . SER A 1 87 ? -0.342 12.898 0.797 1 98.56 87 SER A CA 1
ATOM 694 C C . SER A 1 87 ? -0.321 14.156 -0.07 1 98.56 87 SER A C 1
ATOM 696 O O . SER A 1 87 ? 0.522 15.039 0.121 1 98.56 87 SER A O 1
ATOM 698 N N . GLY A 1 88 ? -1.264 14.227 -1.102 1 98.19 88 GLY A N 1
ATOM 699 C CA . GLY A 1 88 ? -1.242 15.383 -1.982 1 98.19 88 GLY A CA 1
ATOM 700 C C . GLY A 1 88 ? 0.109 15.609 -2.631 1 98.19 88 GLY A C 1
ATOM 701 O O . GLY A 1 88 ? 0.69 14.695 -3.211 1 98.19 88 GLY A O 1
ATOM 702 N N . VAL A 1 89 ? 0.573 16.875 -2.502 1 98.75 89 VAL A N 1
ATOM 703 C CA . VAL A 1 89 ? 1.825 17.234 -3.164 1 98.75 89 VAL A CA 1
ATOM 704 C C . VAL A 1 89 ? 3 16.938 -2.232 1 98.75 89 VAL A C 1
ATOM 706 O O . VAL A 1 89 ? 4.137 17.328 -2.52 1 98.75 89 VAL A O 1
ATOM 709 N N . GLY A 1 90 ? 2.775 16.344 -1.058 1 98.81 90 GLY A N 1
ATOM 710 C CA . GLY A 1 90 ? 3.844 15.711 -0.3 1 98.81 90 GLY A CA 1
ATOM 711 C C . GLY A 1 90 ? 4.273 16.516 0.912 1 98.81 90 GLY A C 1
ATOM 712 O O . GLY A 1 90 ? 5.266 16.188 1.564 1 98.81 90 GLY A O 1
ATOM 713 N N . GLY A 1 91 ? 3.516 17.641 1.267 1 98.81 91 GLY A N 1
ATOM 714 C CA . GLY A 1 91 ? 3.941 18.531 2.338 1 98.81 91 GLY A CA 1
ATOM 715 C C . GLY A 1 91 ? 4.207 17.812 3.643 1 98.81 91 GLY A C 1
ATOM 716 O O . GLY A 1 91 ? 5.309 17.891 4.195 1 98.81 91 GLY A O 1
ATOM 717 N N . ASN A 1 92 ? 3.23 17.047 4.113 1 98.94 92 ASN A N 1
ATOM 718 C CA . ASN A 1 92 ? 3.379 16.312 5.371 1 98.94 92 ASN A CA 1
ATOM 719 C C . ASN A 1 92 ? 4.344 15.148 5.238 1 98.94 92 ASN A C 1
ATOM 721 O O . ASN A 1 92 ? 5.195 14.93 6.102 1 98.94 92 ASN A O 1
ATOM 725 N N . SER A 1 93 ? 4.27 14.398 4.168 1 98.94 93 SER A N 1
ATOM 726 C CA . SER A 1 93 ? 5.148 13.258 3.932 1 98.94 93 SER A CA 1
ATOM 727 C C . SER A 1 93 ? 6.613 13.664 4.023 1 98.94 93 SER A C 1
ATOM 729 O O . SER A 1 93 ? 7.422 12.961 4.625 1 98.94 93 SER A O 1
ATOM 731 N N . ILE A 1 94 ? 6.918 14.805 3.428 1 98.94 94 ILE A N 1
ATOM 732 C CA . ILE A 1 94 ? 8.281 15.312 3.391 1 98.94 94 ILE A CA 1
ATOM 733 C C . ILE A 1 94 ? 8.758 15.617 4.809 1 98.94 94 ILE A C 1
ATOM 735 O O . ILE A 1 94 ? 9.883 15.266 5.188 1 98.94 94 ILE A O 1
ATOM 739 N N . GLN A 1 95 ? 7.918 16.203 5.578 1 98.88 95 GLN A N 1
ATOM 740 C CA . GLN A 1 95 ? 8.328 16.562 6.934 1 98.88 95 GLN A CA 1
ATOM 741 C C . GLN A 1 95 ? 8.438 15.328 7.82 1 98.88 95 GLN A C 1
ATOM 743 O O . GLN A 1 95 ? 9.305 15.266 8.695 1 98.88 95 GLN A O 1
ATOM 748 N N . PHE A 1 96 ? 7.547 14.352 7.656 1 98.81 96 PHE A N 1
ATOM 749 C CA . PHE A 1 96 ? 7.719 13.086 8.359 1 98.81 96 PHE A CA 1
ATOM 750 C C . PHE A 1 96 ? 9.086 12.477 8.055 1 98.81 96 PHE A C 1
ATOM 752 O O . PHE A 1 96 ? 9.82 12.102 8.969 1 98.81 96 PHE A O 1
ATOM 759 N N . ALA A 1 97 ? 9.422 12.438 6.781 1 98.62 97 ALA A N 1
ATOM 760 C CA . ALA A 1 97 ? 10.68 11.836 6.332 1 98.62 97 ALA A CA 1
ATOM 761 C C . ALA A 1 97 ? 11.883 12.641 6.82 1 98.62 97 ALA A C 1
ATOM 763 O O . ALA A 1 97 ? 12.93 12.078 7.129 1 98.62 97 ALA A O 1
ATOM 764 N N . ALA A 1 98 ? 11.695 13.93 6.91 1 98.44 98 ALA A N 1
ATOM 765 C CA . ALA A 1 98 ? 12.789 14.836 7.262 1 98.44 98 ALA A CA 1
ATOM 766 C C . ALA A 1 98 ? 13.219 14.641 8.711 1 98.44 98 ALA A C 1
ATOM 768 O O . ALA A 1 98 ? 14.32 15.039 9.102 1 98.44 98 ALA A O 1
ATOM 769 N N . THR A 1 99 ? 12.344 14.008 9.523 1 96.94 99 THR A N 1
ATOM 770 C CA . THR A 1 99 ? 12.719 13.75 10.914 1 96.94 99 THR A CA 1
ATOM 771 C C . THR A 1 99 ? 13.867 12.742 10.977 1 96.94 99 THR A C 1
ATOM 773 O O . THR A 1 99 ? 14.531 12.617 12.008 1 96.94 99 THR A O 1
ATOM 776 N N . LYS A 1 100 ? 14.078 11.938 9.945 1 94.19 100 LYS A N 1
ATOM 777 C CA . LYS A 1 100 ? 15.047 10.852 9.828 1 94.19 100 LYS A CA 1
ATOM 778 C C . LYS A 1 100 ? 14.711 9.711 10.781 1 94.19 100 LYS A C 1
ATOM 780 O O . LYS A 1 100 ? 15.43 8.711 10.836 1 94.19 100 LYS A O 1
ATOM 785 N N . SER A 1 101 ? 13.609 9.836 11.461 1 95.81 101 SER A N 1
ATOM 786 C CA . SER A 1 101 ? 13.172 8.805 12.398 1 95.81 101 SER A CA 1
ATOM 787 C C . SER A 1 101 ? 11.867 8.156 11.938 1 95.81 101 SER A C 1
ATOM 789 O O . SER A 1 101 ? 11.266 7.379 12.672 1 95.81 101 SER A O 1
ATOM 791 N N . CYS A 1 102 ? 11.414 8.539 10.805 1 97.19 102 CYS A N 1
ATOM 792 C CA . CYS A 1 102 ? 10.18 7.984 10.258 1 97.19 102 CYS A CA 1
ATOM 793 C C . CYS A 1 102 ? 10.422 7.375 8.883 1 97.19 102 CYS A C 1
ATOM 795 O O . CYS A 1 102 ? 11.266 7.855 8.125 1 97.19 102 CYS A O 1
ATOM 797 N N . GLN A 1 103 ? 9.797 6.316 8.594 1 97.75 103 GLN A N 1
ATOM 798 C CA . GLN A 1 103 ? 9.562 5.793 7.254 1 97.75 103 GLN A CA 1
ATOM 799 C C . GLN A 1 103 ? 8.109 5.988 6.832 1 97.75 103 GLN A C 1
ATOM 801 O O . GLN A 1 103 ? 7.191 5.703 7.602 1 97.75 103 GLN A O 1
ATOM 806 N N . VAL A 1 104 ? 7.965 6.527 5.613 1 98.62 104 VAL A N 1
ATOM 807 C CA . VAL A 1 104 ? 6.645 7.043 5.273 1 98.62 104 VAL A CA 1
ATOM 808 C C . VAL A 1 104 ? 6.055 6.242 4.117 1 98.62 104 VAL A C 1
ATOM 810 O O . VAL A 1 104 ? 6.75 5.941 3.145 1 98.62 104 VAL A O 1
ATOM 813 N N . PHE A 1 105 ? 4.836 5.789 4.27 1 98.38 105 PHE A N 1
ATOM 814 C CA . PHE A 1 105 ? 3.957 5.32 3.205 1 98.38 105 PHE A CA 1
ATOM 815 C C . PHE A 1 105 ? 2.928 6.387 2.846 1 98.38 105 PHE A C 1
ATOM 817 O O . PHE A 1 105 ? 2.006 6.652 3.619 1 98.38 105 PHE A O 1
ATOM 824 N N . ALA A 1 106 ? 3.105 7.008 1.698 1 98.69 106 ALA A N 1
ATOM 825 C CA . ALA A 1 106 ? 2.307 8.172 1.314 1 98.69 106 ALA A CA 1
ATOM 826 C C . ALA A 1 106 ? 1.284 7.801 0.243 1 98.69 106 ALA A C 1
ATOM 828 O O . ALA A 1 106 ? 1.65 7.48 -0.889 1 98.69 106 ALA A O 1
ATOM 829 N N . ILE A 1 107 ? 0.031 7.934 0.583 1 97.81 107 ILE A N 1
ATOM 830 C CA . ILE A 1 107 ? -1.045 7.512 -0.309 1 97.81 107 ILE A CA 1
ATOM 831 C C . ILE A 1 107 ? -1.684 8.734 -0.961 1 97.81 107 ILE A C 1
ATOM 833 O O . ILE A 1 107 ? -1.987 9.719 -0.283 1 97.81 107 ILE A O 1
ATOM 837 N N . GLU A 1 108 ? -1.839 8.727 -2.236 1 96.94 108 GLU A N 1
ATOM 838 C CA . GLU A 1 108 ? -2.533 9.734 -3.021 1 96.94 108 GLU A CA 1
ATOM 839 C C . GLU A 1 108 ? -3.254 9.117 -4.215 1 96.94 108 GLU A C 1
ATOM 841 O O . GLU A 1 108 ? -2.688 8.273 -4.922 1 96.94 108 GLU A O 1
ATOM 846 N N . ILE A 1 109 ? -4.477 9.477 -4.348 1 94.5 109 ILE A N 1
ATOM 847 C CA . ILE A 1 109 ? -5.305 8.844 -5.367 1 94.5 109 ILE A CA 1
ATOM 848 C C . ILE A 1 109 ? -4.992 9.445 -6.734 1 94.5 109 ILE A C 1
ATOM 850 O O . ILE A 1 109 ? -5.121 8.773 -7.762 1 94.5 109 ILE A O 1
ATOM 854 N N . ASP 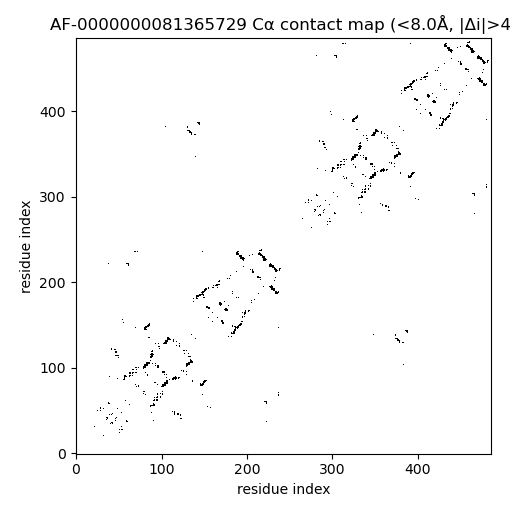A 1 110 ? -4.594 10.703 -6.816 1 94.81 110 ASP A N 1
ATOM 855 C CA . ASP A 1 110 ? -4.301 11.406 -8.062 1 94.81 110 ASP A CA 1
ATOM 856 C C . ASP A 1 110 ? -2.85 11.18 -8.484 1 94.81 110 ASP A C 1
ATOM 858 O O . ASP A 1 110 ? -1.925 11.703 -7.855 1 94.81 110 ASP A O 1
ATOM 862 N N . PRO A 1 111 ? -2.645 10.453 -9.586 1 93.75 111 PRO A N 1
ATOM 863 C CA . PRO A 1 111 ? -1.277 10.164 -10.023 1 93.75 111 PRO A CA 1
ATOM 864 C C . PRO A 1 111 ? -0.477 11.422 -10.336 1 93.75 111 PRO A C 1
ATOM 866 O O . PRO A 1 111 ? 0.743 11.445 -10.148 1 93.75 111 PRO A O 1
ATOM 869 N N . ARG A 1 112 ? -1.139 12.453 -10.781 1 96.19 112 ARG A N 1
ATOM 870 C CA . ARG A 1 112 ? -0.435 13.695 -11.086 1 96.19 112 ARG A CA 1
ATOM 871 C C . ARG A 1 112 ? 0.124 14.32 -9.812 1 96.19 112 ARG A C 1
ATOM 873 O O . ARG A 1 112 ? 1.229 14.875 -9.82 1 96.19 112 ARG A O 1
ATOM 880 N N . LYS A 1 113 ? -0.621 14.25 -8.766 1 97.75 113 LYS A N 1
ATOM 881 C CA . LYS A 1 113 ? -0.135 14.781 -7.496 1 97.75 113 LYS A CA 1
ATOM 882 C C . LYS A 1 113 ? 1.029 13.953 -6.961 1 97.75 113 LYS A C 1
ATOM 884 O O . LYS A 1 113 ? 1.916 14.477 -6.289 1 97.75 113 LYS A O 1
ATOM 889 N N . VAL A 1 114 ? 0.933 12.672 -7.176 1 97.06 114 VAL A N 1
ATOM 890 C CA . VAL A 1 114 ? 2.027 11.805 -6.754 1 97.06 114 VAL A CA 1
ATOM 891 C C . VAL A 1 114 ? 3.32 12.234 -7.445 1 97.06 114 VAL A C 1
ATOM 893 O O . VAL A 1 114 ? 4.383 12.273 -6.824 1 97.06 114 VAL A O 1
ATOM 896 N N . GLU A 1 115 ? 3.252 12.539 -8.719 1 97.12 115 GLU A N 1
ATOM 897 C CA . GLU A 1 115 ? 4.422 13.008 -9.453 1 97.12 115 GLU A CA 1
ATOM 898 C C . GLU A 1 115 ? 4.996 14.273 -8.828 1 97.12 115 GLU A C 1
ATOM 900 O O . GLU A 1 115 ? 6.211 14.414 -8.688 1 97.12 115 GLU A O 1
ATOM 905 N N . LEU A 1 116 ? 4.113 15.219 -8.516 1 98.62 116 LEU A N 1
ATOM 906 C CA . LEU A 1 116 ? 4.539 16.453 -7.863 1 98.62 116 LEU A CA 1
ATOM 907 C C . LEU A 1 116 ? 5.18 16.156 -6.512 1 98.62 116 LEU A C 1
ATOM 909 O O . LEU A 1 116 ? 6.219 16.719 -6.176 1 98.62 116 LEU A O 1
ATOM 913 N N . ALA A 1 117 ? 4.543 15.227 -5.742 1 98.75 117 ALA A N 1
ATOM 914 C CA . ALA A 1 117 ? 5.035 14.875 -4.41 1 98.75 117 ALA A CA 1
ATOM 915 C C . ALA A 1 117 ? 6.414 14.234 -4.484 1 98.75 117 ALA A C 1
ATOM 917 O O . ALA A 1 117 ? 7.289 14.523 -3.666 1 98.75 117 ALA A O 1
ATOM 918 N N . VAL A 1 118 ? 6.598 13.375 -5.426 1 98.25 118 VAL A N 1
ATOM 919 C CA . VAL A 1 118 ? 7.883 12.719 -5.629 1 98.25 118 VAL A CA 1
ATOM 920 C C . VAL A 1 118 ? 8.953 13.758 -5.949 1 98.25 118 VAL A C 1
ATOM 922 O O . VAL A 1 118 ? 10.047 13.734 -5.379 1 98.25 118 VAL A O 1
ATOM 925 N N . ASN A 1 119 ? 8.664 14.633 -6.867 1 98.69 119 ASN A N 1
ATOM 926 C CA . ASN A 1 119 ? 9.586 15.719 -7.188 1 98.69 119 ASN A CA 1
ATOM 927 C C . ASN A 1 119 ? 9.93 16.547 -5.949 1 98.69 119 ASN A C 1
ATOM 929 O O . ASN A 1 119 ? 11.102 16.828 -5.699 1 98.69 119 ASN A O 1
ATOM 933 N N . ASN A 1 120 ? 8.875 16.922 -5.23 1 98.88 120 ASN A N 1
ATOM 934 C CA . ASN A 1 120 ? 9.086 17.766 -4.066 1 98.88 120 ASN A CA 1
ATOM 935 C C . ASN A 1 120 ? 9.914 17.062 -2.998 1 98.88 120 ASN A C 1
ATOM 937 O O . ASN A 1 120 ? 10.734 17.688 -2.326 1 98.88 120 ASN A O 1
ATOM 941 N N . ALA A 1 121 ? 9.688 15.773 -2.82 1 98.88 121 ALA A N 1
ATOM 942 C CA . ALA A 1 121 ? 10.492 14.984 -1.888 1 98.88 121 ALA A CA 1
ATOM 943 C C . ALA A 1 121 ? 11.961 14.977 -2.301 1 98.88 121 ALA A C 1
ATOM 945 O O . ALA A 1 121 ? 12.852 15.016 -1.448 1 98.88 121 ALA A O 1
ATOM 946 N N . LYS A 1 122 ? 12.219 14.898 -3.576 1 98.81 122 LYS A N 1
ATOM 947 C CA . LYS A 1 122 ? 13.586 14.93 -4.09 1 98.81 122 LYS A CA 1
ATOM 948 C C . LYS A 1 122 ? 14.258 16.266 -3.766 1 98.81 122 LYS A C 1
ATOM 950 O O . LYS A 1 122 ? 15.438 16.297 -3.412 1 98.81 122 LYS A O 1
ATOM 955 N N . VAL A 1 123 ? 13.523 17.312 -3.928 1 98.81 123 VAL A N 1
ATOM 956 C CA . VAL A 1 123 ? 14.047 18.641 -3.631 1 98.81 123 VAL A CA 1
ATOM 957 C C . VAL A 1 123 ? 14.539 18.703 -2.186 1 98.81 123 VAL A C 1
ATOM 959 O O . VAL A 1 123 ? 15.578 19.281 -1.899 1 98.81 123 VAL A O 1
ATOM 962 N N . TYR A 1 124 ? 13.805 18.047 -1.301 1 98.81 124 TYR A N 1
ATOM 963 C CA . TYR A 1 124 ? 14.156 18.047 0.114 1 98.81 124 TYR A CA 1
ATOM 964 C C . TYR A 1 124 ? 15.164 16.953 0.434 1 98.81 124 TYR A C 1
ATOM 966 O O . TYR A 1 124 ? 15.664 16.875 1.561 1 98.81 124 TYR A O 1
ATOM 974 N N . GLY A 1 125 ? 15.43 16.047 -0.502 1 98.62 125 GLY A N 1
ATOM 975 C CA . GLY A 1 125 ? 16.422 14.992 -0.332 1 98.62 125 GLY A CA 1
ATOM 976 C C . GLY A 1 125 ? 15.945 13.867 0.566 1 98.62 125 GLY A C 1
ATOM 977 O O . GLY A 1 125 ? 16.734 13.258 1.284 1 98.62 125 GLY A O 1
ATOM 978 N N . VAL A 1 126 ? 14.656 13.602 0.566 1 98.56 126 VAL A N 1
ATOM 979 C CA . VAL A 1 126 ? 14.156 12.594 1.496 1 98.56 126 VAL A CA 1
ATOM 980 C C . VAL A 1 126 ? 13.352 11.539 0.735 1 98.56 126 VAL A C 1
ATOM 982 O O . VAL A 1 126 ? 12.578 10.789 1.334 1 98.56 126 VAL A O 1
ATOM 985 N N . GLU A 1 127 ? 13.43 11.492 -0.572 1 97.19 127 GLU A N 1
ATOM 986 C CA . GLU A 1 127 ? 12.664 10.57 -1.411 1 97.19 127 GLU A CA 1
ATOM 987 C C . GLU A 1 127 ? 12.93 9.117 -1.028 1 97.19 127 GLU A C 1
ATOM 989 O O . GLU A 1 127 ? 12.055 8.266 -1.192 1 97.19 127 GLU A O 1
ATOM 994 N N . ASP A 1 128 ? 14.07 8.828 -0.438 1 95.56 128 ASP A N 1
ATOM 995 C CA . ASP A 1 128 ? 14.445 7.457 -0.099 1 95.56 128 ASP A CA 1
ATOM 996 C C . ASP A 1 128 ? 13.719 6.984 1.158 1 95.56 128 ASP A C 1
ATOM 998 O O . ASP A 1 128 ? 13.711 5.793 1.466 1 95.56 128 ASP A O 1
ATOM 1002 N N . ARG A 1 129 ? 13.039 7.859 1.856 1 96.94 129 ARG A N 1
ATOM 1003 C CA . ARG A 1 129 ? 12.344 7.508 3.088 1 96.94 129 ARG A CA 1
ATOM 1004 C C . ARG A 1 129 ? 10.828 7.555 2.893 1 96.94 129 ARG A C 1
ATOM 1006 O O . ARG A 1 129 ? 10.07 7.441 3.855 1 96.94 129 ARG A O 1
ATOM 1013 N N . ILE A 1 130 ? 10.414 7.754 1.665 1 98.25 130 ILE A N 1
ATOM 1014 C CA . ILE A 1 130 ? 8.992 7.84 1.362 1 98.25 130 ILE A CA 1
ATOM 1015 C C . ILE A 1 130 ? 8.641 6.863 0.241 1 98.25 130 ILE A C 1
ATOM 1017 O O . ILE A 1 130 ? 9.25 6.898 -0.833 1 98.25 130 ILE A O 1
ATOM 1021 N N . ASP A 1 131 ? 7.727 6.051 0.529 1 96.12 131 ASP A N 1
ATOM 1022 C CA . ASP A 1 131 ? 7.133 5.238 -0.524 1 96.12 131 ASP A CA 1
ATOM 1023 C C . ASP A 1 131 ? 5.781 5.805 -0.961 1 96.12 131 ASP A C 1
ATOM 1025 O O .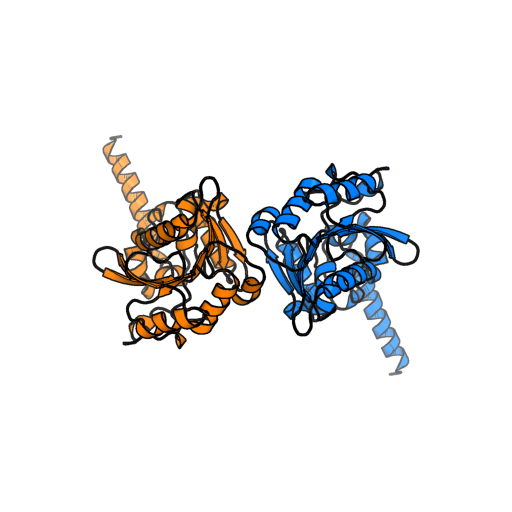 ASP A 1 131 ? 4.789 5.676 -0.245 1 96.12 131 ASP A O 1
ATOM 1029 N N . PHE A 1 132 ? 5.742 6.379 -2.137 1 96.12 132 PHE A N 1
ATOM 1030 C CA . PHE A 1 132 ? 4.508 6.941 -2.674 1 96.12 132 PHE A CA 1
ATOM 1031 C C . PHE A 1 132 ? 3.678 5.871 -3.365 1 96.12 132 PHE A C 1
ATOM 1033 O O . PHE A 1 132 ? 4.207 5.066 -4.133 1 96.12 132 PHE A O 1
ATOM 1040 N N . VAL A 1 133 ? 2.434 5.914 -3.053 1 94.25 133 VAL A N 1
ATOM 1041 C CA . VAL A 1 133 ? 1.513 4.938 -3.621 1 94.25 133 VAL A CA 1
ATOM 1042 C C . VAL A 1 133 ? 0.295 5.648 -4.203 1 94.25 133 VAL A C 1
ATOM 1044 O O . VAL A 1 133 ? -0.321 6.484 -3.537 1 94.25 133 VAL A O 1
ATOM 1047 N N . ILE A 1 134 ? 0.034 5.277 -5.449 1 93.56 134 ILE A N 1
ATOM 1048 C CA . ILE A 1 134 ? -1.216 5.746 -6.039 1 93.56 134 ILE A CA 1
ATOM 1049 C C . ILE A 1 134 ? -2.352 4.801 -5.652 1 93.56 134 ILE A C 1
ATOM 1051 O O . ILE A 1 134 ? -2.338 3.621 -6.016 1 93.56 134 ILE A O 1
ATOM 1055 N N . GLY A 1 135 ? -3.271 5.316 -4.875 1 92.88 135 GLY A N 1
ATOM 1056 C CA . GLY A 1 135 ? -4.359 4.445 -4.461 1 92.88 135 GLY A CA 1
ATOM 1057 C C . GLY A 1 135 ? -5.379 5.145 -3.58 1 92.88 135 GLY A C 1
ATOM 1058 O O . GLY A 1 135 ? -5.195 6.305 -3.205 1 92.88 135 GLY A O 1
ATOM 1059 N N . ASP A 1 136 ? -6.48 4.449 -3.408 1 94 136 ASP A N 1
ATOM 1060 C CA . ASP A 1 136 ? -7.539 4.895 -2.51 1 94 136 ASP A CA 1
ATOM 1061 C C . ASP A 1 136 ? -7.277 4.43 -1.078 1 94 136 ASP A C 1
ATOM 1063 O O . ASP A 1 136 ? -7.324 3.234 -0.791 1 94 136 ASP A O 1
ATOM 1067 N N . PHE A 1 137 ? -7.031 5.379 -0.254 1 97.38 137 PHE A N 1
ATOM 1068 C CA . PHE A 1 137 ? -6.734 5.086 1.144 1 97.38 137 PHE A CA 1
ATOM 1069 C C . PHE A 1 137 ? -7.762 4.125 1.728 1 97.38 137 PHE A C 1
ATOM 1071 O O . PHE A 1 137 ? -7.402 3.172 2.42 1 97.38 137 PHE A O 1
ATOM 1078 N N . PHE A 1 138 ? -9.016 4.266 1.454 1 96.38 138 PHE A N 1
ATOM 1079 C CA . PHE A 1 138 ? -10.094 3.492 2.07 1 96.38 138 PHE A CA 1
ATOM 1080 C C . PHE A 1 138 ? -10.039 2.039 1.617 1 96.38 138 PHE A C 1
ATOM 1082 O O . PHE A 1 138 ? -10.414 1.135 2.369 1 96.38 138 PHE A O 1
ATOM 1089 N N . GLN A 1 139 ? -9.57 1.876 0.465 1 92.88 139 GLN A N 1
ATOM 1090 C CA . GLN A 1 139 ? -9.438 0.52 -0.058 1 92.88 139 GLN A CA 1
ATOM 1091 C C . GLN A 1 139 ? -8.18 -0.16 0.481 1 92.88 139 GLN A C 1
ATOM 1093 O O . GLN A 1 139 ? -8.164 -1.377 0.675 1 92.88 139 GLN A O 1
ATOM 1098 N N . LEU A 1 140 ? -7.199 0.607 0.79 1 95.94 140 LEU A N 1
ATOM 1099 C CA . LEU A 1 140 ? -5.895 0.069 1.166 1 95.94 140 LEU A CA 1
ATOM 1100 C C . LEU A 1 140 ? -5.812 -0.155 2.672 1 95.94 140 LEU A C 1
ATOM 1102 O O . LEU A 1 140 ? -5.016 -0.971 3.141 1 95.94 140 LEU A O 1
ATOM 1106 N N . ALA A 1 141 ? -6.613 0.5 3.416 1 97.56 141 ALA A N 1
ATOM 1107 C CA . ALA A 1 141 ? -6.484 0.608 4.867 1 97.56 141 ALA A CA 1
ATOM 1108 C C . ALA A 1 141 ? -6.434 -0.771 5.516 1 97.56 141 ALA A C 1
ATOM 1110 O O . ALA A 1 141 ? -5.656 -1 6.445 1 97.56 141 ALA A O 1
ATOM 1111 N N . SER A 1 142 ? -7.195 -1.683 5 1 95.44 142 SER A N 1
ATOM 1112 C CA . SER A 1 142 ? -7.316 -2.988 5.641 1 95.44 142 SER A CA 1
ATOM 1113 C C . SER A 1 142 ? -6.039 -3.805 5.473 1 95.44 142 SER A C 1
ATOM 1115 O O . SER A 1 142 ? -5.824 -4.789 6.18 1 95.44 142 SER A O 1
ATOM 1117 N N . PHE A 1 143 ? -5.152 -3.408 4.52 1 97.19 143 PHE A N 1
ATOM 1118 C CA . PHE A 1 143 ? -3.928 -4.145 4.223 1 97.19 143 PHE A CA 1
ATOM 1119 C C . PHE A 1 143 ? -2.729 -3.496 4.902 1 97.19 143 PHE A C 1
ATOM 1121 O O . PHE A 1 143 ? -1.601 -3.975 4.773 1 97.19 143 PHE A O 1
ATOM 1128 N N . LEU A 1 144 ? -2.963 -2.4 5.652 1 98.12 144 LEU A N 1
ATOM 1129 C CA . LEU A 1 144 ? -1.834 -1.602 6.117 1 98.12 144 LEU A CA 1
ATOM 1130 C C . LEU A 1 144 ? -1.629 -1.771 7.621 1 98.12 144 LEU A C 1
ATOM 1132 O O . LEU A 1 144 ? -2.588 -2.012 8.359 1 98.12 144 LEU A O 1
ATOM 1136 N N . ARG A 1 145 ? -0.421 -1.671 8.023 1 97.75 145 ARG A N 1
ATOM 1137 C CA . ARG A 1 145 ? -0.015 -1.55 9.422 1 97.75 145 ARG A CA 1
ATOM 1138 C C . ARG A 1 145 ? 1.052 -0.474 9.594 1 97.75 145 ARG A C 1
ATOM 1140 O O . ARG A 1 145 ? 1.879 -0.267 8.703 1 97.75 145 ARG A O 1
ATOM 1147 N N . ALA A 1 146 ? 1.035 0.245 10.719 1 98.19 146 ALA A N 1
ATOM 1148 C CA . ALA A 1 146 ? 2.002 1.305 11 1 98.19 146 ALA A CA 1
ATOM 1149 C C . ALA A 1 146 ? 1.924 1.749 12.453 1 98.19 146 ALA A C 1
ATOM 1151 O O . ALA A 1 146 ? 1.009 1.354 13.188 1 98.19 146 ALA A O 1
ATOM 1152 N N . ASP A 1 147 ? 2.928 2.531 12.812 1 98 147 ASP A N 1
ATOM 1153 C CA . ASP A 1 147 ? 2.938 3.105 14.156 1 98 147 ASP A CA 1
ATOM 1154 C C . ASP A 1 147 ? 1.994 4.305 14.25 1 98 147 ASP A C 1
ATOM 1156 O O . ASP A 1 147 ? 1.362 4.523 15.281 1 98 147 ASP A O 1
ATOM 1160 N N . VAL A 1 148 ? 1.9 5.051 13.156 1 98.62 148 VAL A N 1
ATOM 1161 C CA . VAL A 1 148 ? 1.095 6.27 13.141 1 98.62 148 VAL A CA 1
ATOM 1162 C C . VAL A 1 148 ? 0.358 6.383 11.812 1 98.62 148 VAL A C 1
ATOM 1164 O O . VAL A 1 148 ? 0.927 6.098 10.75 1 98.62 148 VAL A O 1
ATOM 1167 N N . ALA A 1 149 ? -0.87 6.688 11.852 1 98.88 149 ALA A N 1
ATOM 1168 C CA . ALA A 1 149 ? -1.627 7.098 10.672 1 98.88 149 ALA A CA 1
ATOM 1169 C C . ALA A 1 149 ? -1.938 8.586 10.703 1 98.88 149 ALA A C 1
ATOM 1171 O O . ALA A 1 149 ? -2.512 9.086 11.68 1 98.88 149 ALA A O 1
ATOM 1172 N N . PHE A 1 150 ? -1.565 9.328 9.695 1 98.94 150 PHE A N 1
ATOM 1173 C CA . PHE A 1 150 ? -1.8 10.766 9.602 1 98.94 150 PHE A CA 1
ATOM 1174 C C . PHE A 1 150 ? -2.91 11.07 8.602 1 98.94 150 PHE A C 1
ATOM 1176 O O . PHE A 1 150 ? -2.891 10.57 7.473 1 98.94 150 PHE A O 1
ATOM 1183 N N . LEU A 1 151 ? -3.803 11.883 9.039 1 98.88 151 LEU A N 1
ATOM 1184 C CA . LEU A 1 151 ? -4.953 12.273 8.227 1 98.88 151 LEU A CA 1
ATOM 1185 C C . LEU A 1 151 ? -4.996 13.789 8.047 1 98.88 151 LEU A C 1
ATOM 1187 O O . LEU A 1 151 ? -5.145 14.531 9.016 1 98.88 151 LEU A O 1
ATOM 1191 N N . ALA A 1 152 ? -4.891 14.227 6.867 1 98.69 152 ALA A N 1
ATOM 1192 C CA . ALA A 1 152 ? -5.223 15.586 6.461 1 98.69 152 ALA A CA 1
ATOM 1193 C C . ALA A 1 152 ? -6.172 15.586 5.266 1 98.69 152 ALA A C 1
ATOM 1195 O O . ALA A 1 152 ? -5.797 16 4.164 1 98.69 152 ALA A O 1
ATOM 1196 N N . PRO A 1 153 ? -7.422 15.148 5.492 1 98.25 153 PRO A N 1
ATOM 1197 C CA . PRO A 1 153 ? -8.367 15 4.379 1 98.25 153 PRO A CA 1
ATOM 1198 C C . PRO A 1 153 ? -8.805 16.344 3.799 1 98.25 153 PRO A C 1
ATOM 1200 O O . PRO A 1 153 ? -8.633 17.391 4.438 1 98.25 153 PRO A O 1
ATOM 1203 N N . PRO A 1 154 ? -9.312 16.297 2.562 1 96.38 154 PRO A N 1
ATOM 1204 C CA . PRO A 1 154 ? -9.836 17.531 1.987 1 96.38 154 PRO A CA 1
ATOM 1205 C C . PRO A 1 154 ? -10.953 18.156 2.834 1 96.38 154 PRO A C 1
ATOM 1207 O O . PRO A 1 154 ? -11.828 17.438 3.324 1 96.38 154 PRO A O 1
ATOM 1210 N N . TRP A 1 155 ? -10.906 19.453 2.988 1 96.31 155 TRP A N 1
ATOM 1211 C CA . TRP A 1 155 ? -11.867 20.188 3.795 1 96.31 155 TRP A CA 1
ATOM 1212 C C . TRP A 1 155 ? -13.008 20.719 2.932 1 96.31 155 TRP A C 1
ATOM 1214 O O . TRP A 1 155 ? -13.922 21.391 3.434 1 96.31 155 TRP A O 1
ATOM 1224 N N . GLY A 1 156 ? -12.922 20.469 1.629 1 91.62 156 GLY A N 1
ATOM 1225 C CA . GLY A 1 156 ? -13.969 20.938 0.73 1 91.62 156 GLY A CA 1
ATOM 1226 C C . GLY A 1 156 ? -13.586 22.203 -0.011 1 91.62 156 GLY A C 1
ATOM 1227 O O . GLY A 1 156 ? -14.453 22.938 -0.472 1 91.62 156 GLY A O 1
ATOM 1228 N N . GLY A 1 157 ? -12.32 22.453 -0.096 1 89.88 157 GLY A N 1
ATOM 1229 C CA . GLY A 1 157 ? -11.867 23.656 -0.78 1 89.88 157 GLY A CA 1
ATOM 1230 C C . GLY A 1 157 ? -11.859 24.891 0.112 1 89.88 157 GLY A C 1
ATOM 1231 O O . GLY A 1 157 ? -12.125 24.781 1.312 1 89.88 157 GLY A O 1
ATOM 1232 N N . PRO A 1 158 ? -11.562 26.031 -0.508 1 88.19 158 PRO A N 1
ATOM 1233 C CA . PRO A 1 158 ? -11.398 27.266 0.267 1 88.19 158 PRO A CA 1
ATOM 1234 C C . PRO A 1 158 ? -12.695 27.734 0.915 1 88.19 158 PRO A C 1
ATOM 1236 O O . PRO A 1 158 ? -12.672 28.547 1.836 1 88.19 158 PRO A O 1
ATOM 1239 N N . SER A 1 159 ? -13.805 27.188 0.521 1 87.06 159 SER A N 1
ATOM 1240 C CA . SER A 1 159 ? -15.086 27.656 1.027 1 87.06 159 SER A CA 1
ATOM 1241 C C . SER A 1 159 ? -15.352 27.141 2.438 1 87.06 159 SER A C 1
ATOM 1243 O O . SER A 1 159 ? -16.281 27.594 3.107 1 87.06 159 SER A O 1
ATOM 1245 N N . TYR A 1 160 ? -14.516 26.266 2.934 1 86.94 160 TYR A N 1
ATOM 1246 C CA . TYR A 1 160 ? -14.703 25.719 4.273 1 86.94 160 TYR A CA 1
ATOM 1247 C C . TYR A 1 160 ? -14.695 26.844 5.316 1 86.94 160 TYR A C 1
ATOM 1249 O O . TYR A 1 160 ? -15.312 26.703 6.375 1 86.94 160 TYR A O 1
ATOM 1257 N N . ASN A 1 161 ? -13.992 27.969 5 1 87.31 161 ASN A N 1
ATOM 1258 C CA . ASN A 1 161 ? -13.789 29.031 5.977 1 87.31 161 ASN A CA 1
ATOM 1259 C C . ASN A 1 161 ? -15.008 29.953 6.066 1 87.31 161 ASN A C 1
ATOM 1261 O O . ASN A 1 161 ? -15.062 30.828 6.922 1 87.31 161 ASN A O 1
ATOM 1265 N N . LYS A 1 162 ? -15.992 29.656 5.25 1 87.38 162 LYS A N 1
ATOM 1266 C CA . LYS A 1 162 ? -17.219 30.453 5.27 1 87.38 162 LYS A CA 1
ATOM 1267 C C . LYS A 1 162 ? -18.219 29.891 6.262 1 87.38 162 LYS A C 1
ATOM 1269 O O . LYS A 1 162 ? -19.203 30.547 6.617 1 87.38 162 LYS A O 1
ATOM 1274 N N . VAL A 1 163 ? -17.906 28.734 6.695 1 90.12 163 VAL A N 1
ATOM 1275 C CA . VAL A 1 163 ? -18.797 28.078 7.648 1 90.12 163 VAL A CA 1
ATOM 1276 C C . VAL A 1 163 ? -18.359 28.391 9.078 1 90.12 163 VAL A C 1
ATOM 1278 O O . VAL A 1 163 ? -17.156 28.422 9.367 1 90.12 163 VAL A O 1
ATOM 1281 N N . GLU A 1 164 ? -19.312 28.75 9.852 1 89.44 164 GLU A N 1
ATOM 1282 C CA . GLU A 1 164 ? -19 29.125 11.227 1 89.44 164 GLU A CA 1
ATOM 1283 C C . GLU A 1 164 ? -18.516 27.922 12.023 1 89.44 164 GLU A C 1
ATOM 1285 O O . GLU A 1 164 ? -17.5 28.016 12.734 1 89.44 164 GLU A O 1
ATOM 1290 N N . ASN A 1 165 ? -19.266 26.812 11.891 1 93.19 165 ASN A N 1
ATOM 1291 C CA . ASN A 1 165 ? -18.906 25.594 12.594 1 93.19 165 ASN A CA 1
ATOM 1292 C C . ASN A 1 165 ? -18.703 24.438 11.625 1 93.19 165 ASN A C 1
ATOM 1294 O O . ASN A 1 165 ? -19.672 23.812 11.188 1 93.19 165 ASN A O 1
ATOM 1298 N N . PHE A 1 166 ? -17.453 24.156 11.43 1 95.88 166 PHE A N 1
ATOM 1299 C CA . PHE A 1 166 ? -17.125 23.031 10.562 1 95.88 166 PHE A CA 1
ATOM 1300 C C . PHE A 1 166 ? -17.359 21.719 11.289 1 95.88 166 PHE A C 1
ATOM 1302 O O . PHE A 1 166 ? -16.984 21.562 12.453 1 95.88 166 PHE A O 1
ATOM 1309 N N . THR A 1 167 ? -18.062 20.812 10.648 1 96.62 167 THR A N 1
ATOM 1310 C CA . THR A 1 167 ? -18.375 19.516 11.258 1 96.62 167 THR A CA 1
ATOM 1311 C C . THR A 1 167 ? -17.703 18.375 10.484 1 96.62 167 THR A C 1
ATOM 1313 O O . THR A 1 167 ? -17.297 18.562 9.336 1 96.62 167 THR A O 1
ATOM 1316 N N . LEU A 1 168 ? -17.594 17.203 11.109 1 97.19 168 LEU A N 1
ATOM 1317 C CA . LEU A 1 168 ? -16.891 16.062 10.547 1 97.19 168 LEU A CA 1
ATOM 1318 C C . LEU A 1 168 ? -17.562 15.586 9.266 1 97.19 168 LEU A C 1
ATOM 1320 O O . LEU A 1 168 ? -16.906 15.016 8.391 1 97.19 168 LEU A O 1
ATOM 1324 N N . ASP A 1 169 ? -18.797 15.812 9.125 1 96.25 169 ASP A N 1
ATOM 1325 C CA . ASP A 1 169 ? -19.531 15.367 7.945 1 96.25 169 ASP A CA 1
ATOM 1326 C C . ASP A 1 169 ? -19.141 16.172 6.711 1 96.25 169 ASP A C 1
ATOM 1328 O O . ASP A 1 169 ? -19.438 15.781 5.582 1 96.25 169 ASP A O 1
ATOM 1332 N N . MET A 1 170 ? -18.438 17.281 6.883 1 95.31 170 MET A N 1
ATOM 1333 C CA . MET A 1 170 ? -18.078 18.172 5.785 1 95.31 170 MET A CA 1
ATOM 1334 C C . MET A 1 170 ? -16.75 17.75 5.152 1 95.31 170 MET A C 1
ATOM 1336 O O . MET A 1 170 ? -16.406 18.219 4.062 1 95.31 170 MET A O 1
ATOM 1340 N N . LEU A 1 171 ? -16.047 16.859 5.824 1 96.19 171 LEU A N 1
ATOM 1341 C CA . LEU A 1 171 ? -14.812 16.344 5.242 1 96.19 171 LEU A CA 1
ATOM 1342 C C . LEU A 1 171 ? -15.102 15.492 4.012 1 96.19 171 LEU A C 1
ATOM 1344 O O . LEU A 1 171 ? -16.234 15.016 3.834 1 96.19 171 LEU A O 1
ATOM 1348 N N . ARG A 1 172 ? -14.156 15.508 3.162 1 94.38 172 ARG A N 1
ATOM 1349 C CA . ARG A 1 172 ? -14.203 14.719 1.935 1 94.38 172 ARG A CA 1
ATOM 1350 C C . ARG A 1 172 ? -12.984 13.812 1.825 1 94.38 172 ARG A C 1
ATOM 1352 O O . ARG A 1 172 ? -11.938 14.094 2.408 1 94.38 172 ARG A O 1
ATOM 1359 N N . PRO A 1 173 ? -13.047 12.695 0.993 1 95.44 173 PRO A N 1
ATOM 1360 C CA . PRO A 1 173 ? -14.18 12.266 0.166 1 95.44 173 PRO A CA 1
ATOM 1361 C C . PRO A 1 173 ? -15.266 11.562 0.972 1 95.44 173 PRO A C 1
ATOM 1363 O O . PRO A 1 173 ? -16.328 11.242 0.434 1 95.44 173 PRO A O 1
ATOM 1366 N N . LYS A 1 174 ? -14.977 11.195 2.211 1 96.62 174 LYS A N 1
ATOM 1367 C CA . LYS A 1 174 ? -15.938 10.648 3.164 1 96.62 174 LYS A CA 1
ATOM 1368 C C . LYS A 1 174 ? -16.062 11.531 4.398 1 96.62 174 LYS A C 1
ATOM 1370 O O . LYS A 1 174 ? -15.289 12.477 4.57 1 96.62 174 LYS A O 1
ATOM 1375 N N . ASP A 1 175 ? -17.094 11.219 5.242 1 97.19 175 ASP A N 1
ATOM 1376 C CA . ASP A 1 175 ? -17.219 11.969 6.488 1 97.19 175 ASP A CA 1
ATOM 1377 C C . ASP A 1 175 ? -16.078 11.609 7.449 1 97.19 175 ASP A C 1
ATOM 1379 O O . ASP A 1 175 ? -15.414 10.586 7.281 1 97.19 175 ASP A O 1
ATOM 1383 N N . GLY A 1 176 ? -15.914 12.516 8.422 1 98.06 176 GLY A N 1
ATOM 1384 C CA . GLY A 1 176 ? -14.789 12.391 9.336 1 98.06 176 GLY A CA 1
ATOM 1385 C C . GLY A 1 176 ? -14.828 11.109 10.156 1 98.06 176 GLY A C 1
ATOM 1386 O O . GLY A 1 176 ? -13.781 10.586 10.547 1 98.06 176 GLY A O 1
ATOM 1387 N N . TYR A 1 177 ? -15.984 10.625 10.477 1 98 177 TYR A N 1
ATOM 1388 C CA . TYR A 1 177 ? -16.109 9.391 11.242 1 98 177 TYR A CA 1
ATOM 1389 C C . TYR A 1 177 ? -15.602 8.203 10.43 1 98 177 TYR A C 1
ATOM 1391 O O . TYR A 1 177 ? -14.82 7.383 10.938 1 98 177 TYR A O 1
ATOM 1399 N N . SER A 1 178 ? -15.992 8.18 9.203 1 98.12 178 SER A N 1
ATOM 1400 C CA . SER A 1 178 ? -15.57 7.105 8.305 1 98.12 178 SER A CA 1
ATOM 1401 C C . SER A 1 178 ? -14.07 7.16 8.047 1 98.12 178 SER A C 1
ATOM 1403 O O . SER A 1 178 ? -13.406 6.121 7.996 1 98.12 178 SER A O 1
ATOM 1405 N N . ILE A 1 179 ? -13.57 8.375 7.898 1 98.62 179 ILE A N 1
ATOM 1406 C CA . ILE A 1 179 ? -12.141 8.562 7.664 1 98.62 179 ILE A CA 1
ATOM 1407 C C . ILE A 1 179 ? -11.352 8.055 8.867 1 98.62 179 ILE A C 1
ATOM 1409 O O . ILE A 1 179 ? -10.391 7.289 8.711 1 98.62 179 ILE A O 1
ATOM 1413 N N . PHE A 1 180 ? -11.805 8.398 9.984 1 98.69 180 PHE A N 1
ATOM 1414 C CA . PHE A 1 180 ? -11.133 8.023 11.227 1 98.69 180 PHE A CA 1
ATOM 1415 C C . PHE A 1 180 ? -11.195 6.516 11.43 1 98.69 180 PHE A C 1
ATOM 1417 O O . PHE A 1 180 ? -10.203 5.895 11.82 1 98.69 180 PHE A O 1
ATOM 1424 N N . GLN A 1 181 ? -12.289 5.926 11.164 1 98.19 181 GLN A N 1
ATOM 1425 C CA . GLN A 1 181 ? -12.453 4.484 11.328 1 98.19 181 GLN A CA 1
ATOM 1426 C C . GLN A 1 181 ? -11.539 3.713 10.375 1 98.19 181 GLN A C 1
ATOM 1428 O O . GLN A 1 181 ? -11.023 2.65 10.734 1 98.19 181 GLN A O 1
ATOM 1433 N N . ALA A 1 182 ? -11.43 4.211 9.211 1 98.06 182 ALA A N 1
ATOM 1434 C CA . ALA A 1 182 ? -10.492 3.584 8.273 1 98.06 182 ALA A CA 1
ATOM 1435 C C . ALA A 1 182 ? -9.07 3.607 8.82 1 98.06 182 ALA A C 1
ATOM 1437 O O . ALA A 1 182 ? -8.344 2.613 8.727 1 98.06 182 ALA A O 1
ATOM 1438 N N . ALA A 1 183 ? -8.695 4.754 9.383 1 98.62 183 ALA A N 1
ATOM 1439 C CA . ALA A 1 183 ? -7.359 4.879 9.961 1 98.62 183 ALA A CA 1
ATOM 1440 C C . ALA A 1 183 ? -7.188 3.941 11.148 1 98.62 183 ALA A C 1
ATOM 1442 O O . ALA A 1 183 ? -6.105 3.387 11.359 1 98.62 183 ALA A O 1
ATOM 1443 N N . GLN A 1 184 ? -8.273 3.744 11.859 1 97.69 184 GLN A N 1
ATOM 1444 C CA . GLN A 1 184 ? -8.219 2.9 13.055 1 97.69 184 GLN A CA 1
ATOM 1445 C C . GLN A 1 184 ? -7.973 1.44 12.68 1 97.69 184 GLN A C 1
ATOM 1447 O O . GLN A 1 184 ? -7.559 0.643 13.523 1 97.69 184 GLN A O 1
ATOM 1452 N N . LYS A 1 185 ? -8.258 1.073 11.438 1 95.94 185 LYS A N 1
ATOM 1453 C CA . LYS A 1 185 ? -7.922 -0.272 10.984 1 95.94 185 LYS A CA 1
ATOM 1454 C C . LYS A 1 185 ? -6.41 -0.491 10.977 1 95.94 185 LYS A C 1
ATOM 1456 O O . LYS A 1 185 ? -5.945 -1.627 11.078 1 95.94 185 LYS A O 1
ATOM 1461 N N . ILE A 1 186 ? -5.703 0.554 10.938 1 98 186 ILE A N 1
ATOM 1462 C CA . ILE A 1 186 ? -4.254 0.497 10.812 1 98 186 ILE A CA 1
ATOM 1463 C C . ILE A 1 186 ? -3.609 0.559 12.195 1 98 186 ILE A C 1
ATOM 1465 O O . ILE A 1 186 ? -2.748 -0.261 12.523 1 98 186 ILE A O 1
ATOM 1469 N N . THR A 1 187 ? -4 1.55 12.992 1 97.94 187 THR A N 1
ATOM 1470 C CA . THR A 1 187 ? -3.389 1.841 14.289 1 97.94 187 THR A CA 1
ATOM 1471 C C . THR A 1 187 ? -4.301 2.727 15.133 1 97.94 187 THR A C 1
ATOM 1473 O O . THR A 1 187 ? -5.105 3.49 14.594 1 97.94 187 THR A O 1
ATOM 1476 N N . PRO A 1 188 ? -4.23 2.619 16.422 1 97.56 188 PRO A N 1
ATOM 1477 C CA . PRO A 1 188 ? -4.945 3.568 17.266 1 97.56 188 PRO A CA 1
ATOM 1478 C C . PRO A 1 188 ? -4.254 4.926 17.359 1 97.56 188 PRO A C 1
ATOM 1480 O O . PRO A 1 188 ? -4.824 5.883 17.875 1 97.56 188 PRO A O 1
ATOM 1483 N N . ASN A 1 189 ? -3.016 5.055 16.953 1 98.19 189 ASN A N 1
ATOM 1484 C CA . ASN A 1 189 ? -2.244 6.293 16.953 1 98.19 189 ASN A CA 1
ATOM 1485 C C . ASN A 1 189 ? -2.494 7.117 15.703 1 98.19 189 ASN A C 1
ATOM 1487 O O . ASN A 1 189 ? -1.768 6.988 14.711 1 98.19 189 ASN A O 1
ATOM 1491 N N . VAL A 1 190 ? -3.469 7.996 15.812 1 98.69 190 VAL A N 1
ATOM 1492 C CA . VAL A 1 190 ? -3.92 8.758 14.648 1 98.69 190 VAL A CA 1
ATOM 1493 C C . VAL A 1 190 ? -3.66 10.25 14.875 1 98.69 190 VAL A C 1
ATOM 1495 O O . VAL A 1 190 ? -3.938 10.773 15.961 1 98.69 190 VAL A O 1
ATOM 1498 N N . ILE A 1 191 ? -3.061 10.898 13.953 1 98.81 191 ILE A N 1
ATOM 1499 C CA . ILE A 1 191 ? -2.928 12.352 13.906 1 98.81 191 ILE A CA 1
ATOM 1500 C C . ILE A 1 191 ? -3.844 12.922 12.828 1 98.81 191 ILE A C 1
ATOM 1502 O O . ILE A 1 191 ? -3.756 12.531 11.664 1 98.81 191 ILE A O 1
ATOM 1506 N N . LEU A 1 192 ? -4.723 13.805 13.227 1 98.81 192 LEU A N 1
ATOM 1507 C CA . LEU A 1 192 ? -5.758 14.328 12.344 1 98.81 192 LEU A CA 1
ATOM 1508 C C . LEU A 1 192 ? -5.688 15.852 12.258 1 98.81 192 LEU A C 1
ATOM 1510 O O . LEU A 1 192 ? -5.816 16.547 13.273 1 98.81 192 LEU A O 1
ATOM 1514 N N . PHE A 1 193 ? -5.461 16.391 11.039 1 98.81 193 PHE A N 1
ATOM 1515 C CA . PHE A 1 193 ? -5.383 17.828 10.797 1 98.81 193 PHE A CA 1
ATOM 1516 C C . PHE A 1 193 ? -6.715 18.359 10.281 1 98.81 193 PHE A C 1
ATOM 1518 O O . PHE A 1 193 ? -7.246 17.859 9.281 1 98.81 193 PHE A O 1
ATOM 1525 N N . LEU A 1 194 ? -7.238 19.391 10.953 1 98.44 194 LEU A N 1
ATOM 1526 C CA . LEU A 1 194 ? -8.594 19.875 10.703 1 98.44 194 LEU A CA 1
ATOM 1527 C C . LEU A 1 194 ? -8.617 21.391 10.609 1 98.44 194 LEU A C 1
ATOM 1529 O O . LEU A 1 194 ? -7.66 22.062 11.008 1 98.44 194 LEU A O 1
ATOM 1533 N N . PRO A 1 195 ? -9.688 21.922 10.07 1 97.19 195 PRO A N 1
ATOM 1534 C CA . PRO A 1 195 ? -9.789 23.391 9.969 1 97.19 195 PRO A CA 1
ATOM 1535 C C . PRO A 1 195 ? -9.906 24.062 11.328 1 97.19 195 PRO A C 1
ATOM 1537 O O . PRO A 1 195 ? -10.352 23.453 12.297 1 97.19 195 PRO A O 1
ATOM 1540 N N . ARG A 1 196 ? -9.57 25.297 11.352 1 95.56 196 ARG A N 1
ATOM 1541 C CA . ARG A 1 196 ? -9.547 26.062 12.594 1 95.56 196 ARG A CA 1
ATOM 1542 C C . ARG A 1 196 ? -10.945 26.219 13.164 1 95.56 196 ARG A C 1
ATOM 1544 O O . ARG A 1 196 ? -11.117 26.359 14.375 1 95.56 196 ARG A O 1
ATOM 1551 N N . ASN A 1 197 ? -11.992 26.188 12.328 1 96.38 197 ASN A N 1
ATOM 1552 C CA . ASN A 1 197 ? -13.375 26.375 12.773 1 96.38 197 ASN A CA 1
ATOM 1553 C C . ASN A 1 197 ? -14.055 25.031 13.055 1 96.38 197 ASN A C 1
ATOM 1555 O O . ASN A 1 197 ? -15.289 24.969 13.109 1 96.38 197 ASN A O 1
ATOM 1559 N N . MET A 1 198 ? -13.266 23.953 13.195 1 96.94 198 MET A N 1
ATOM 1560 C CA . MET A 1 198 ? -13.789 22.625 13.5 1 96.94 198 MET A CA 1
ATOM 1561 C C . MET A 1 198 ? -14.531 22.625 14.828 1 96.94 198 MET A C 1
ATOM 1563 O O . MET A 1 198 ? -14.086 23.234 15.797 1 96.94 198 MET A O 1
ATOM 1567 N N . ASP A 1 199 ? -15.656 21.922 14.867 1 96.31 199 ASP A N 1
ATOM 1568 C CA . ASP A 1 199 ? -16.328 21.656 16.125 1 96.31 199 ASP A CA 1
ATOM 1569 C C . ASP A 1 199 ? -15.5 20.719 17 1 96.31 199 ASP A C 1
ATOM 1571 O O . ASP A 1 199 ? -15.492 19.5 16.781 1 96.31 199 ASP A O 1
ATOM 1575 N N . ARG A 1 200 ? -14.984 21.25 18 1 94.69 200 ARG A N 1
ATOM 1576 C CA . ARG A 1 200 ? -14.039 20.516 18.828 1 94.69 200 ARG A CA 1
ATOM 1577 C C . ARG A 1 200 ? -14.734 19.375 19.562 1 94.69 200 ARG A C 1
ATOM 1579 O O . ARG A 1 200 ? -14.109 18.344 19.859 1 94.69 200 ARG A O 1
ATOM 1586 N N . ASN A 1 201 ? -15.977 19.5 19.859 1 95.31 201 ASN A N 1
ATOM 1587 C CA . ASN A 1 201 ? -16.719 18.406 20.5 1 95.31 201 ASN A CA 1
ATOM 1588 C C . ASN A 1 201 ? -16.766 17.172 19.609 1 95.31 201 ASN A C 1
ATOM 1590 O O . ASN A 1 201 ? -16.703 16.047 20.109 1 95.31 201 ASN A O 1
ATOM 1594 N N . GLN A 1 202 ? -16.922 17.406 18.391 1 96.88 202 GLN A N 1
ATOM 1595 C CA . GLN A 1 202 ? -16.984 16.281 17.469 1 96.88 202 GLN A CA 1
ATOM 1596 C C . GLN A 1 202 ? -15.633 15.578 17.375 1 96.88 202 GLN A C 1
ATOM 1598 O O . GLN A 1 202 ? -15.57 14.359 17.172 1 96.88 202 GLN A O 1
ATOM 1603 N N . VAL A 1 203 ? -14.594 16.328 17.484 1 96.44 203 VAL A N 1
ATOM 1604 C CA . VAL A 1 203 ? -13.266 15.719 17.5 1 96.44 203 VAL A CA 1
ATOM 1605 C C . VAL A 1 203 ? -13.156 14.758 18.672 1 96.44 203 VAL A C 1
ATOM 1607 O O . VAL A 1 203 ? -12.633 13.648 18.531 1 96.44 203 VAL A O 1
ATOM 1610 N N . GLY A 1 204 ? -13.703 15.188 19.812 1 95.94 204 GLY A N 1
ATOM 1611 C CA . GLY A 1 204 ? -13.719 14.32 20.984 1 95.94 204 GLY A CA 1
ATOM 1612 C C . GLY A 1 204 ? -14.508 13.047 20.766 1 95.94 204 GLY A C 1
ATOM 1613 O O . GLY A 1 204 ? -14.156 11.992 21.297 1 95.94 204 GLY A O 1
ATOM 1614 N N . GLU A 1 205 ? -15.547 13.156 19.984 1 96.88 205 GLU A N 1
ATOM 1615 C CA . GLU A 1 205 ? -16.391 12 19.719 1 96.88 205 GLU A CA 1
ATOM 1616 C C . GLU A 1 205 ? -15.617 10.898 19.016 1 96.88 205 GLU A C 1
ATOM 1618 O O . GLU A 1 205 ? -15.93 9.711 19.172 1 96.88 205 GLU A O 1
ATOM 1623 N N . LEU A 1 206 ? -14.641 11.258 18.312 1 97.62 206 LEU A N 1
ATOM 1624 C CA . LEU A 1 206 ? -13.852 10.273 17.578 1 97.62 206 LEU A CA 1
ATOM 1625 C C . LEU A 1 206 ? -13.141 9.32 18.531 1 97.62 206 LEU A C 1
ATOM 1627 O O . LEU A 1 206 ? -12.945 8.141 18.203 1 97.62 206 LEU A O 1
ATOM 1631 N N . SER A 1 207 ? -12.758 9.82 19.703 1 96.38 207 SER A N 1
ATOM 1632 C CA . SER A 1 207 ? -12.078 8.977 20.672 1 96.38 207 SER A CA 1
ATOM 1633 C C . SER A 1 207 ? -12.961 7.812 21.109 1 96.38 207 SER A C 1
ATOM 1635 O O . SER A 1 207 ? -12.461 6.738 21.453 1 96.38 207 SER A O 1
ATOM 1637 N N . TRP A 1 208 ? -14.266 7.969 20.984 1 95.31 208 TRP A N 1
ATOM 1638 C CA . TRP A 1 208 ? -15.227 6.992 21.484 1 95.31 208 TRP A CA 1
ATOM 1639 C C . TRP A 1 208 ? -15.484 5.902 20.438 1 95.31 208 TRP A C 1
ATOM 1641 O O . TRP A 1 208 ? -16.172 4.922 20.719 1 95.31 208 TRP A O 1
ATOM 1651 N N . LEU A 1 209 ? -14.906 6.047 19.375 1 95.38 209 LEU A N 1
ATOM 1652 C CA . LEU A 1 209 ? -15.047 5.012 18.359 1 95.38 209 LEU A CA 1
ATOM 1653 C C . LEU A 1 209 ? -14.164 3.809 18.672 1 95.38 209 LEU A C 1
ATOM 1655 O O . LEU A 1 209 ? -14.188 2.811 17.953 1 95.38 209 LEU A O 1
ATOM 1659 N N . SER A 1 210 ? -13.398 3.898 19.688 1 93.06 210 SER A N 1
ATOM 1660 C CA . SER A 1 210 ? -12.609 2.791 20.203 1 93.06 210 SER A CA 1
ATOM 1661 C C . SER A 1 210 ? -13.094 2.381 21.594 1 93.06 210 SER A C 1
ATOM 1663 O O . SER A 1 210 ? -13.672 3.193 22.328 1 93.06 210 SER A O 1
ATOM 1665 N N . SER A 1 211 ? -12.914 1.098 21.938 1 92.94 211 SER A N 1
ATOM 1666 C CA . SER A 1 211 ? -13.188 0.598 23.281 1 92.94 211 SER A CA 1
ATOM 1667 C C . SER A 1 211 ? -11.953 -0.052 23.891 1 92.94 211 SER A C 1
ATOM 1669 O O . SER A 1 211 ? -11.484 -1.084 23.406 1 92.94 211 SER A O 1
ATOM 1671 N N . PRO A 1 212 ? -11.43 0.574 24.984 1 95 212 PRO A N 1
ATOM 1672 C CA . PRO A 1 212 ? -11.852 1.824 25.609 1 95 212 PRO A CA 1
ATOM 1673 C C . PRO A 1 212 ? -11.555 3.053 24.766 1 95 212 PRO A C 1
ATOM 1675 O O . PRO A 1 212 ? -10.836 2.951 23.766 1 95 212 PRO A O 1
ATOM 1678 N N . PRO A 1 213 ? -12.133 4.16 25.094 1 95.5 213 PRO A N 1
ATOM 1679 C CA . PRO A 1 213 ? -11.875 5.375 24.328 1 95.5 213 PRO A CA 1
ATOM 1680 C C . PRO A 1 213 ? -10.391 5.73 24.266 1 95.5 213 PRO A C 1
ATOM 1682 O O . PRO A 1 213 ? -9.672 5.547 25.234 1 95.5 213 PRO A O 1
ATOM 1685 N N . LEU A 1 214 ? -10 6.266 23.141 1 96.62 214 LEU A N 1
ATOM 1686 C CA . LEU A 1 214 ? -8.617 6.695 22.984 1 96.62 214 LEU A CA 1
ATOM 1687 C C . LEU A 1 214 ? -8.359 7.996 23.75 1 96.62 214 LEU A C 1
ATOM 1689 O O . LEU A 1 214 ? -9.234 8.859 23.812 1 96.62 214 LEU A O 1
ATOM 1693 N N . ASN A 1 215 ? -7.137 8.102 24.297 1 95.62 215 ASN A N 1
ATOM 1694 C CA . ASN A 1 215 ? -6.691 9.438 24.688 1 95.62 215 ASN A CA 1
ATOM 1695 C C . ASN A 1 215 ? -6.562 10.359 23.484 1 95.62 215 ASN A C 1
ATOM 1697 O O . ASN A 1 215 ? -6.27 9.906 22.375 1 95.62 215 ASN A O 1
ATOM 1701 N N . TYR A 1 216 ? -6.848 11.656 23.734 1 96.12 216 TYR A N 1
ATOM 1702 C CA . TYR A 1 216 ? -6.621 12.578 22.625 1 96.12 216 TYR A CA 1
ATOM 1703 C C . TYR A 1 216 ? -6.242 13.961 23.141 1 96.12 216 TYR A C 1
ATOM 1705 O O . TYR A 1 216 ? -6.477 14.289 24.297 1 96.12 216 TYR A O 1
ATOM 1713 N N . GLU A 1 217 ? -5.551 14.711 22.312 1 96.81 217 GLU A N 1
ATOM 1714 C CA . GLU A 1 217 ? -5.105 16.094 22.516 1 96.81 217 GLU A CA 1
ATOM 1715 C C . GLU A 1 217 ? -5.332 16.938 21.266 1 96.81 217 GLU A C 1
ATOM 1717 O O . GLU A 1 217 ? -5.199 16.438 20.141 1 96.81 217 GLU A O 1
ATOM 1722 N N . ILE A 1 218 ? -5.766 18.141 21.516 1 97 218 ILE A N 1
ATOM 1723 C CA . ILE A 1 218 ? -5.938 19.062 20.391 1 97 218 ILE A CA 1
ATOM 1724 C C . ILE A 1 218 ? -4.918 20.188 20.5 1 97 218 ILE A C 1
ATOM 1726 O O . ILE A 1 218 ? -4.723 20.766 21.562 1 97 218 ILE A O 1
ATOM 1730 N N . GLU A 1 219 ? -4.293 20.422 19.422 1 97 219 GLU A N 1
ATOM 1731 C CA . GLU A 1 219 ? -3.322 21.5 19.328 1 97 219 GLU A CA 1
ATOM 1732 C C . GLU A 1 219 ? -3.713 22.5 18.25 1 97 219 GLU A C 1
ATOM 1734 O O . GLU A 1 219 ? -4.023 22.109 17.125 1 97 219 GLU A O 1
ATOM 1739 N N . GLU A 1 220 ? -3.787 23.797 18.625 1 96.75 220 GLU A N 1
ATOM 1740 C CA . GLU A 1 220 ? -3.953 24.828 17.609 1 96.75 220 GLU A CA 1
ATOM 1741 C C . GLU A 1 220 ? -2.656 25.047 16.828 1 96.75 220 GLU A C 1
ATOM 1743 O O . GLU A 1 220 ? -1.574 25.094 17.422 1 96.75 220 GLU A O 1
ATOM 1748 N N . ASN A 1 221 ? -2.727 25.125 15.531 1 97.56 221 ASN A N 1
ATOM 1749 C CA . ASN A 1 221 ? -1.549 25.297 14.695 1 97.56 221 ASN A CA 1
ATOM 1750 C C . ASN A 1 221 ? -1.515 26.688 14.062 1 97.56 221 ASN A C 1
ATOM 1752 O O . ASN A 1 221 ? -2.508 27.141 13.484 1 97.56 221 ASN A O 1
ATOM 1756 N N . HIS A 1 222 ? -0.363 27.359 14.219 1 94.75 222 HIS A N 1
ATOM 1757 C CA . HIS A 1 222 ? -0.203 28.734 13.75 1 94.75 222 HIS A CA 1
ATOM 1758 C C . HIS A 1 222 ? 0.993 28.859 12.812 1 94.75 222 HIS A C 1
ATOM 1760 O O . HIS A 1 222 ? 1.975 28.125 12.945 1 94.75 222 HIS A O 1
ATOM 1766 N N . VAL A 1 223 ? 0.917 29.594 11.805 1 93.88 223 VAL A N 1
ATOM 1767 C CA . VAL A 1 223 ? 2.043 30.156 11.062 1 93.88 223 VAL A CA 1
ATOM 1768 C C . VAL A 1 223 ? 2.213 31.625 11.422 1 93.88 223 VAL A C 1
ATOM 1770 O O . VAL A 1 223 ? 1.338 32.438 11.141 1 93.88 223 VAL A O 1
ATOM 1773 N N . GLN A 1 224 ? 3.191 31.875 12.117 1 88.94 224 GLN A N 1
ATOM 1774 C CA . GLN A 1 224 ? 3.312 33.188 12.742 1 88.94 224 GLN A CA 1
ATOM 1775 C C . GLN A 1 224 ? 2.143 33.469 13.68 1 88.94 224 GLN A C 1
ATOM 1777 O O . GLN A 1 224 ? 1.878 32.688 14.594 1 88.94 224 GLN A O 1
ATOM 1782 N N . THR A 1 225 ? 1.336 34.438 13.445 1 89.75 225 THR A N 1
ATOM 1783 C CA . THR A 1 225 ? 0.264 34.781 14.367 1 89.75 225 THR A CA 1
ATOM 1784 C C . THR A 1 225 ? -1.086 34.312 13.836 1 89.75 225 THR A C 1
ATOM 1786 O O . THR A 1 225 ? -2.109 34.469 14.508 1 89.75 225 THR A O 1
ATOM 1789 N N . TYR A 1 226 ? -1.031 33.688 12.719 1 92.44 226 TYR A N 1
ATOM 1790 C CA . TYR A 1 226 ? -2.289 33.281 12.094 1 92.44 226 TYR A CA 1
ATOM 1791 C C . TYR A 1 226 ? -2.598 31.812 12.367 1 92.44 226 TYR A C 1
ATOM 1793 O O . TYR A 1 226 ? -1.792 30.938 12.055 1 92.44 226 TYR A O 1
ATOM 1801 N N . MET A 1 227 ? -3.734 31.578 13 1 93.94 227 MET A N 1
ATOM 1802 C CA . MET A 1 227 ? -4.172 30.203 13.195 1 93.94 227 MET A CA 1
ATOM 1803 C C . MET A 1 227 ? -4.605 29.578 11.867 1 93.94 227 MET A C 1
ATOM 1805 O O . MET A 1 227 ? -5.48 30.125 11.188 1 93.94 227 MET A O 1
ATOM 1809 N N . LYS A 1 228 ? -3.99 28.5 11.516 1 95.69 228 LYS A N 1
ATOM 1810 C CA . LYS A 1 228 ? -4.25 27.859 10.227 1 95.69 228 LYS A CA 1
ATOM 1811 C C . LYS A 1 228 ? -5.176 26.656 10.383 1 95.69 228 LYS A C 1
ATOM 1813 O O . LYS A 1 228 ? -5.902 26.297 9.445 1 95.69 228 LYS A O 1
ATOM 1818 N N . GLY A 1 229 ? -5.172 26.016 11.523 1 97.25 229 GLY A N 1
ATOM 1819 C CA . GLY A 1 229 ? -5.965 24.828 11.773 1 97.25 229 GLY A CA 1
ATOM 1820 C C . GLY A 1 229 ? -5.719 24.234 13.148 1 97.25 229 GLY A C 1
ATOM 1821 O O . GLY A 1 229 ? -5.082 24.859 14 1 97.25 229 GLY A O 1
ATOM 1822 N N . ILE A 1 230 ? -6.34 23.109 13.359 1 97.56 230 ILE A N 1
ATOM 1823 C CA . ILE A 1 230 ? -6.098 22.359 14.594 1 97.56 230 ILE A CA 1
ATOM 1824 C C . ILE A 1 230 ? -5.637 20.953 14.258 1 97.56 230 ILE A C 1
ATOM 1826 O O . ILE A 1 230 ? -6.043 20.375 13.234 1 97.56 230 ILE A O 1
ATOM 1830 N N . THR A 1 231 ? -4.762 20.422 15.078 1 98.62 231 THR A N 1
ATOM 1831 C CA . THR A 1 231 ? -4.352 19.031 14.977 1 98.62 231 THR A CA 1
ATOM 1832 C C . THR A 1 231 ? -4.832 18.234 16.203 1 98.62 231 THR A C 1
ATOM 1834 O O . THR A 1 231 ? -4.613 18.656 17.344 1 98.62 231 THR A O 1
ATOM 1837 N N . ALA A 1 232 ? -5.531 17.188 15.938 1 98.56 232 ALA A N 1
ATOM 1838 C CA . ALA A 1 232 ? -5.918 16.25 17 1 98.56 232 ALA A CA 1
ATOM 1839 C C . ALA A 1 232 ? -5.008 15.023 17 1 98.56 232 ALA A C 1
ATOM 1841 O O . ALA A 1 232 ? -4.766 14.414 15.961 1 98.56 232 ALA A O 1
ATOM 1842 N N . TYR A 1 233 ? -4.457 14.719 18.156 1 98.44 233 TYR A N 1
ATOM 1843 C CA . TYR A 1 233 ? -3.615 13.547 18.375 1 98.44 233 TYR A CA 1
ATOM 1844 C C . TYR A 1 233 ? -4.359 12.484 19.172 1 98.44 233 TYR A C 1
ATOM 1846 O O . TYR A 1 233 ? -4.895 12.773 20.25 1 98.44 233 TYR A O 1
ATOM 1854 N N . PHE A 1 234 ? -4.445 11.305 18.672 1 98 234 PHE A N 1
ATOM 1855 C CA . PHE A 1 234 ? -5.133 10.211 19.359 1 98 234 PHE A CA 1
ATOM 1856 C C . PHE A 1 234 ? -4.156 9.102 19.734 1 98 234 PHE A C 1
ATOM 1858 O O . PHE A 1 234 ? -3.145 8.906 19.047 1 98 234 PHE A O 1
ATOM 1865 N N . GLY A 1 235 ? -4.461 8.328 20.766 1 96.69 235 GLY A N 1
ATOM 1866 C CA . GLY A 1 235 ? -3.623 7.223 21.203 1 96.69 235 GLY A CA 1
ATOM 1867 C C . GLY A 1 235 ? -2.33 7.676 21.859 1 96.69 235 GLY A C 1
ATOM 1868 O O . GLY A 1 235 ? -2.328 8.609 22.656 1 96.69 235 GLY A O 1
ATOM 1869 N N . ASP A 1 236 ? -1.229 7.047 21.484 1 93.5 236 ASP A N 1
ATOM 1870 C CA . ASP A 1 236 ? 0.061 7.312 22.125 1 93.5 236 ASP A CA 1
ATOM 1871 C C . ASP A 1 236 ? 0.692 8.586 21.562 1 93.5 236 ASP A C 1
ATOM 1873 O O . ASP A 1 236 ? 1.691 9.07 22.094 1 93.5 236 ASP A O 1
ATOM 1877 N N . THR A 1 237 ? 0.06 9.062 20.516 1 93 237 THR A N 1
ATOM 1878 C CA . THR A 1 237 ? 0.594 10.305 19.969 1 93 237 THR A CA 1
ATOM 1879 C C . THR A 1 237 ? 0.159 11.492 20.828 1 93 237 THR A C 1
ATOM 1881 O O . THR A 1 237 ? 0.687 12.602 20.672 1 93 237 THR A O 1
ATOM 1884 N N . SER A 1 238 ? -0.833 11.172 21.688 1 88.69 238 SER A N 1
ATOM 1885 C CA . SER A 1 238 ? -1.301 12.211 22.609 1 88.69 238 SER A CA 1
ATOM 1886 C C . SER A 1 238 ? -0.399 12.32 23.828 1 88.69 238 SER A C 1
ATOM 1888 O O . SER A 1 238 ? 0.155 11.32 24.281 1 88.69 238 SER A O 1
ATOM 1890 N N . SER A 1 239 ? 0.266 13.461 24.203 1 73.56 239 SER A N 1
ATOM 1891 C CA . SER A 1 239 ? 1.121 13.648 25.375 1 73.56 239 SER A CA 1
ATOM 1892 C C . SER A 1 239 ? 0.413 13.219 26.656 1 73.56 239 SER A C 1
ATOM 1894 O O . SER A 1 239 ? -0.803 13.375 26.781 1 73.56 239 SER A O 1
ATOM 1896 N N . ALA A 1 240 ? 0.714 11.93 27.359 1 49.09 240 ALA A N 1
ATOM 1897 C CA . ALA A 1 240 ? 0.223 11.523 28.672 1 49.09 240 ALA A CA 1
ATOM 1898 C C . ALA A 1 240 ? -0.017 12.734 29.562 1 49.09 240 ALA A C 1
ATOM 1900 O O . ALA A 1 240 ? -0.627 12.609 30.625 1 49.09 240 ALA A O 1
ATOM 1901 N N . SER A 1 241 ? 0.52 13.789 29.359 1 36.84 241 SER A N 1
ATOM 1902 C CA . SER A 1 241 ? 0.48 14.648 30.547 1 36.84 241 SER A CA 1
ATOM 1903 C C . SER A 1 241 ? -0.937 15.141 30.812 1 36.84 241 SER A C 1
ATOM 1905 O O . SER A 1 241 ? -1.194 15.75 31.859 1 36.84 241 SER A O 1
ATOM 1907 N N . CYS A 1 242 ? -1.728 15.516 29.859 1 31.78 242 CYS A N 1
ATOM 1908 C CA . CYS A 1 242 ? -2.764 16.406 30.359 1 31.78 242 CYS A CA 1
ATOM 1909 C C . CYS A 1 242 ? -3.887 15.617 31.031 1 31.78 242 CYS A C 1
ATOM 1911 O O . CYS A 1 242 ? -4.961 15.461 30.453 1 31.78 242 CYS A O 1
ATOM 1913 N N . LEU A 1 243 ? -3.824 14.445 31.406 1 27.92 243 LEU A N 1
ATOM 1914 C CA . LEU A 1 243 ? -4.859 14.219 32.406 1 27.92 243 LEU A CA 1
ATOM 1915 C C . LEU A 1 243 ? -4.617 15.078 33.625 1 27.92 243 LEU A C 1
ATOM 1917 O O . LEU A 1 243 ? -3.475 15.234 34.062 1 27.92 243 LEU A O 1
ATOM 1921 N N . MET B 1 1 ? -30.938 -14.008 -48.844 1 41.47 1 MET B N 1
ATOM 1922 C CA . MET B 1 1 ? -29.547 -14.18 -48.469 1 41.47 1 MET B CA 1
ATOM 1923 C C . MET B 1 1 ? -29.422 -15.211 -47.344 1 41.47 1 MET B C 1
ATOM 1925 O O . MET B 1 1 ? -30.094 -15.094 -46.312 1 41.47 1 MET B O 1
ATOM 1929 N N . HIS B 1 2 ? -28.906 -16.469 -47.594 1 52.44 2 HIS B N 1
ATOM 1930 C CA . HIS B 1 2 ? -29.062 -17.688 -46.781 1 52.44 2 HIS B CA 1
ATOM 1931 C C . HIS B 1 2 ? -28.281 -17.609 -45.5 1 52.44 2 HIS B C 1
ATOM 1933 O O . HIS B 1 2 ? -27.172 -17.078 -45.469 1 52.44 2 HIS B O 1
ATOM 1939 N N . PRO B 1 3 ? -28.922 -17.922 -44.312 1 61.66 3 PRO B N 1
ATOM 1940 C CA . PRO B 1 3 ? -28.422 -17.891 -42.938 1 61.66 3 PRO B CA 1
ATOM 1941 C C . PRO B 1 3 ? -27.062 -18.562 -42.781 1 61.66 3 PRO B C 1
ATOM 1943 O O . PRO B 1 3 ? -26.281 -18.188 -41.906 1 61.66 3 PRO B O 1
ATOM 1946 N N . LEU B 1 4 ? -26.719 -19.5 -43.594 1 60.91 4 LEU B N 1
ATOM 1947 C CA . LEU B 1 4 ? -25.453 -20.234 -43.531 1 60.91 4 LEU B CA 1
ATOM 1948 C C . LEU B 1 4 ? -24.297 -19.359 -43.938 1 60.91 4 LEU B C 1
ATOM 1950 O O . LEU B 1 4 ? -23.203 -19.453 -43.375 1 60.91 4 LEU B O 1
ATOM 1954 N N . GLN B 1 5 ? -24.5 -18.469 -44.906 1 59.06 5 GLN B N 1
ATOM 1955 C CA . GLN B 1 5 ? -23.438 -17.594 -45.375 1 59.06 5 GLN B CA 1
ATOM 1956 C C . GLN B 1 5 ? -23.062 -16.562 -44.312 1 59.06 5 GLN B C 1
ATOM 1958 O O . GLN B 1 5 ? -21.891 -16.25 -44.156 1 59.06 5 GLN B O 1
ATOM 1963 N N . THR B 1 6 ? -24.016 -16.141 -43.5 1 60.84 6 THR B N 1
ATOM 1964 C CA . THR B 1 6 ? -23.75 -15.18 -42.438 1 60.84 6 THR B CA 1
ATOM 1965 C C . THR B 1 6 ? -22.938 -15.82 -41.312 1 60.84 6 THR B C 1
ATOM 1967 O O . THR B 1 6 ? -22.016 -15.203 -40.781 1 60.84 6 THR B O 1
ATOM 1970 N N . GLN B 1 7 ? -23.156 -17.016 -40.969 1 62.31 7 GLN B N 1
ATOM 1971 C CA . GLN B 1 7 ? -22.406 -17.719 -39.938 1 62.31 7 GLN B CA 1
ATOM 1972 C C . GLN B 1 7 ? -20.969 -17.969 -40.406 1 62.31 7 GLN B C 1
ATOM 1974 O O . GLN B 1 7 ? -20.031 -17.859 -39.594 1 62.31 7 GLN B O 1
ATOM 1979 N N . LEU B 1 8 ? -20.797 -18.203 -41.656 1 57.97 8 LEU B N 1
ATOM 1980 C CA . LEU B 1 8 ? -19.453 -18.438 -42.188 1 57.97 8 LEU B CA 1
ATOM 1981 C C . LEU B 1 8 ? -18.656 -17.156 -42.219 1 57.97 8 LEU B C 1
ATOM 1983 O O . LEU B 1 8 ? -17.469 -17.141 -41.875 1 57.97 8 LEU B O 1
ATOM 1987 N N . ASN B 1 9 ? -19.312 -16.062 -42.531 1 59.69 9 ASN B N 1
ATOM 1988 C CA . ASN B 1 9 ? -18.641 -14.758 -42.562 1 59.69 9 ASN B CA 1
ATOM 1989 C C . ASN B 1 9 ? -18.266 -14.289 -41.156 1 59.69 9 ASN B C 1
ATOM 1991 O O . ASN B 1 9 ? -17.203 -13.688 -40.969 1 59.69 9 ASN B O 1
ATOM 1995 N N . MET B 1 10 ? -19.078 -14.594 -40.188 1 55.72 10 MET B N 1
ATOM 1996 C CA . MET B 1 10 ? -18.766 -14.211 -38.812 1 55.72 10 MET B CA 1
ATOM 1997 C C . MET B 1 10 ? -17.594 -15.023 -38.281 1 55.72 10 MET B C 1
ATOM 1999 O O . MET B 1 10 ? -16.734 -14.492 -37.594 1 55.72 10 MET B O 1
ATOM 2003 N N . LYS B 1 11 ? -17.406 -16.297 -38.594 1 53.75 11 LYS B N 1
ATOM 2004 C CA . LYS B 1 11 ? -16.281 -17.156 -38.219 1 53.75 11 LYS B CA 1
ATOM 2005 C C . LYS B 1 11 ? -15 -16.719 -38.906 1 53.75 11 LYS B C 1
ATOM 2007 O O . LYS B 1 11 ? -13.922 -16.75 -38.312 1 53.75 11 LYS B O 1
ATOM 2012 N N . LEU B 1 12 ? -15.219 -16.359 -40.094 1 53.12 12 LEU B N 1
ATOM 2013 C CA . LEU B 1 12 ? -14.047 -15.914 -40.844 1 53.12 12 LEU B CA 1
ATOM 2014 C C . LEU B 1 12 ? -13.555 -14.57 -40.312 1 53.12 12 LEU B C 1
ATOM 2016 O O . LEU B 1 12 ? -12.352 -14.336 -40.25 1 53.12 12 LEU B O 1
ATOM 2020 N N . ARG B 1 13 ? -14.422 -13.727 -40.062 1 50.44 13 ARG B N 1
ATOM 2021 C CA . ARG B 1 13 ? -14.023 -12.453 -39.469 1 50.44 13 ARG B CA 1
ATOM 2022 C C . ARG B 1 13 ? -13.383 -12.648 -38.125 1 50.44 13 ARG B C 1
ATOM 2024 O O . ARG B 1 13 ? -12.414 -11.961 -37.781 1 50.44 13 ARG B O 1
ATOM 2031 N N . LYS B 1 14 ? -13.867 -13.562 -37.438 1 45.91 14 LYS B N 1
ATOM 2032 C CA . LYS B 1 14 ? -13.258 -13.953 -36.156 1 45.91 14 LYS B CA 1
ATOM 2033 C C . LYS B 1 14 ? -11.875 -14.562 -36.375 1 45.91 14 LYS B C 1
ATOM 2035 O O . LYS B 1 14 ? -10.945 -14.305 -35.594 1 45.91 14 LYS B O 1
ATOM 2040 N N . LYS B 1 15 ? -11.758 -15.469 -37.312 1 46.03 15 LYS B N 1
ATOM 2041 C CA . LYS B 1 15 ? -10.461 -16.031 -37.656 1 46.03 15 LYS B CA 1
ATOM 2042 C C . LYS B 1 15 ? -9.5 -14.953 -38.156 1 46.03 15 LYS B C 1
ATOM 2044 O O . LYS B 1 15 ? -8.32 -14.953 -37.781 1 46.03 15 LYS B O 1
ATOM 2049 N N . ARG B 1 16 ? -9.984 -14.109 -38.906 1 47.25 16 ARG B N 1
ATOM 2050 C CA . ARG B 1 16 ? -9.133 -13.047 -39.438 1 47.25 16 ARG B CA 1
ATOM 2051 C C . ARG B 1 16 ? -8.727 -12.078 -38.344 1 47.25 16 ARG B C 1
ATOM 2053 O O . ARG B 1 16 ? -7.574 -11.641 -38.281 1 47.25 16 ARG B O 1
ATOM 2060 N N . LYS B 1 17 ? -9.672 -11.844 -37.594 1 47.72 17 LYS B N 1
ATOM 2061 C CA . LYS B 1 17 ? -9.352 -11.016 -36.438 1 47.72 17 LYS B CA 1
ATOM 2062 C C . LYS B 1 17 ? -8.422 -11.758 -35.5 1 47.72 17 LYS B C 1
ATOM 2064 O O . LYS B 1 17 ? -7.539 -11.148 -34.875 1 47.72 17 LYS B O 1
ATOM 2069 N N . HIS B 1 18 ? -8.695 -13.031 -35.344 1 46.06 18 HIS B N 1
ATOM 2070 C CA . HIS B 1 18 ? -7.77 -13.875 -34.594 1 46.06 18 HIS B CA 1
ATOM 2071 C C . HIS B 1 18 ? -6.398 -13.898 -35.25 1 46.06 18 HIS B C 1
ATOM 2073 O O . HIS B 1 18 ? -5.371 -13.906 -34.562 1 46.06 18 HIS B O 1
ATOM 2079 N N . ASN B 1 19 ? -6.43 -14.094 -36.531 1 45.94 19 ASN B N 1
ATOM 2080 C CA . ASN B 1 19 ? -5.168 -14.164 -37.25 1 45.94 19 ASN B CA 1
ATOM 2081 C C . ASN B 1 19 ? -4.445 -12.82 -37.25 1 45.94 19 ASN B C 1
ATOM 2083 O O . ASN B 1 19 ? -3.213 -12.773 -37.219 1 45.94 19 ASN B O 1
ATOM 2087 N N . LYS B 1 20 ? -5.176 -11.797 -37.375 1 48.16 20 LYS B N 1
ATOM 2088 C 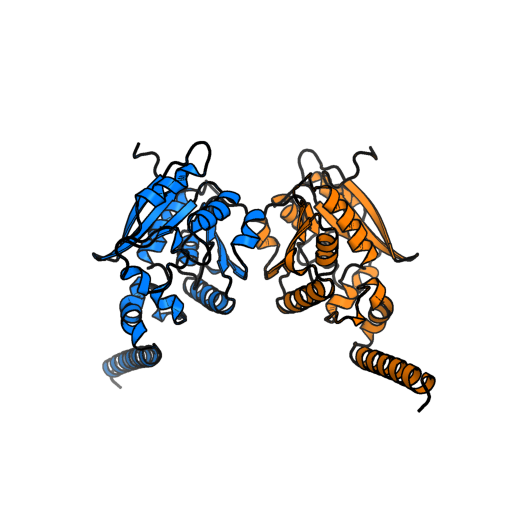CA . LYS B 1 20 ? -4.5 -10.5 -37.375 1 48.16 20 LYS B CA 1
ATOM 2089 C C . LYS B 1 20 ? -3.877 -10.211 -36 1 48.16 20 LYS B C 1
ATOM 2091 O O . LYS B 1 20 ? -2.812 -9.594 -35.938 1 48.16 20 LYS B O 1
ATOM 2096 N N . ARG B 1 21 ? -4.465 -10.695 -35 1 52.88 21 ARG B N 1
ATOM 2097 C CA . ARG B 1 21 ? -3.924 -10.477 -33.688 1 52.88 21 ARG B CA 1
ATOM 2098 C C . ARG B 1 21 ? -2.676 -11.32 -33.438 1 52.88 21 ARG B C 1
ATOM 2100 O O . ARG B 1 21 ? -1.8 -10.945 -32.656 1 52.88 21 ARG B O 1
ATOM 2107 N N . SER B 1 22 ? -2.641 -12.586 -34.094 1 53.28 22 SER B N 1
ATOM 2108 C CA . SER B 1 22 ? -1.404 -13.359 -34 1 53.28 22 SER B CA 1
ATOM 2109 C C . SER B 1 22 ? -0.249 -12.625 -34.688 1 53.28 22 SER B C 1
ATOM 2111 O O . SER B 1 22 ? 0.91 -12.797 -34.312 1 53.28 22 SER B O 1
ATOM 2113 N N . LYS B 1 23 ? -0.528 -11.773 -35.656 1 55.78 23 LYS B N 1
ATOM 2114 C CA . LYS B 1 23 ? 0.494 -11.102 -36.438 1 55.78 23 LYS B CA 1
ATOM 2115 C C . LYS B 1 23 ? 1.231 -10.055 -35.625 1 55.78 23 LYS B C 1
ATOM 2117 O O . LYS B 1 23 ? 2.346 -9.648 -35.969 1 55.78 23 LYS B O 1
ATOM 2122 N N . SER B 1 24 ? 0.843 -9.992 -34.406 1 78 24 SER B N 1
ATOM 2123 C CA . SER B 1 24 ? 1.478 -8.906 -33.656 1 78 24 SER B CA 1
ATOM 2124 C C . SER B 1 24 ? 2.365 -9.43 -32.531 1 78 24 SER B C 1
ATOM 2126 O O . SER B 1 24 ? 3.141 -8.68 -31.953 1 78 24 SER B O 1
ATOM 2128 N N . VAL B 1 25 ? 2.412 -10.82 -32.5 1 87.31 25 VAL B N 1
ATOM 2129 C CA . VAL B 1 25 ? 3.246 -11.391 -31.438 1 87.31 25 VAL B CA 1
ATOM 2130 C C . VAL B 1 25 ? 4.625 -11.727 -32 1 87.31 25 VAL B C 1
ATOM 2132 O O . VAL B 1 25 ? 4.742 -12.266 -33.094 1 87.31 25 VAL B O 1
ATOM 2135 N N . LYS B 1 26 ? 5.734 -11.391 -31.297 1 92.81 26 LYS B N 1
ATOM 2136 C CA . LYS B 1 26 ? 7.105 -11.688 -31.703 1 92.81 26 LYS B CA 1
ATOM 2137 C C . LYS B 1 26 ? 7.312 -13.188 -31.875 1 92.81 26 LYS B C 1
ATOM 2139 O O . LYS B 1 26 ? 6.734 -13.992 -31.141 1 92.81 26 LYS B O 1
ATOM 2144 N N . PRO B 1 27 ? 8.141 -13.586 -32.812 1 92.19 27 PRO B N 1
ATOM 2145 C CA . PRO B 1 27 ? 8.328 -14.992 -33.188 1 92.19 27 PRO B CA 1
ATOM 2146 C C . PRO B 1 27 ? 8.719 -15.859 -31.969 1 92.19 27 PRO B C 1
ATOM 2148 O O . PRO B 1 27 ? 8.219 -16.984 -31.828 1 92.19 27 PRO B O 1
ATOM 2151 N N . TRP B 1 28 ? 9.625 -15.359 -31.125 1 91.38 28 TRP B N 1
ATOM 2152 C CA . TRP B 1 28 ? 10.133 -16.172 -30.031 1 91.38 28 TRP B CA 1
ATOM 2153 C C . TRP B 1 28 ? 9.078 -16.328 -28.938 1 91.38 28 TRP B C 1
ATOM 2155 O O . TRP B 1 28 ? 9.266 -17.094 -27.984 1 91.38 28 TRP B O 1
ATOM 2165 N N . LEU B 1 29 ? 7.883 -15.672 -29.078 1 94.12 29 LEU B N 1
ATOM 2166 C CA . LEU B 1 29 ? 6.809 -15.727 -28.094 1 94.12 29 LEU B CA 1
ATOM 2167 C C . LEU B 1 29 ? 5.656 -16.594 -28.594 1 94.12 29 LEU B C 1
ATOM 2169 O O . LEU B 1 29 ? 4.695 -16.828 -27.859 1 94.12 29 LEU B O 1
ATOM 2173 N N . VAL B 1 30 ? 5.73 -17.109 -29.766 1 93.69 30 VAL B N 1
ATOM 2174 C CA . VAL B 1 30 ? 4.633 -17.797 -30.438 1 93.69 30 VAL B CA 1
ATOM 2175 C C . VAL B 1 30 ? 4.219 -19.016 -29.625 1 93.69 30 VAL B C 1
ATOM 2177 O O . VAL B 1 30 ? 3.031 -19.344 -29.547 1 93.69 30 VAL B O 1
ATOM 2180 N N . LYS B 1 31 ? 5.223 -19.703 -29.125 1 92.06 31 LYS B N 1
ATOM 2181 C CA . LYS B 1 31 ? 4.898 -20.891 -28.344 1 92.06 31 LYS B CA 1
ATOM 2182 C C . LYS B 1 31 ? 3.977 -20.562 -27.172 1 92.06 31 LYS B C 1
ATOM 2184 O O . LYS B 1 31 ? 3.076 -21.328 -26.844 1 92.06 31 LYS B O 1
ATOM 2189 N N . TYR B 1 32 ? 4.156 -19.484 -26.531 1 93.69 32 TYR B N 1
ATOM 2190 C CA . TYR B 1 32 ? 3.316 -19.047 -25.422 1 93.69 32 TYR B CA 1
ATOM 2191 C C . TYR B 1 32 ? 1.956 -18.578 -25.906 1 93.69 32 TYR B C 1
ATOM 2193 O O . TYR B 1 32 ? 0.931 -18.844 -25.281 1 93.69 32 TYR B O 1
ATOM 2201 N N . TYR B 1 33 ? 1.946 -17.859 -27 1 95.19 33 TYR B N 1
ATOM 2202 C CA . TYR B 1 33 ? 0.697 -17.422 -27.609 1 95.19 33 TYR B CA 1
ATOM 2203 C C . TYR B 1 33 ? -0.212 -18.594 -27.922 1 95.19 33 TYR B C 1
ATOM 2205 O O . TYR B 1 33 ? -1.429 -18.516 -27.734 1 95.19 33 TYR B O 1
ATOM 2213 N N . ARG B 1 34 ? 0.397 -19.656 -28.375 1 95 34 ARG B N 1
ATOM 2214 C CA . ARG B 1 34 ? -0.372 -20.859 -28.703 1 95 34 ARG B CA 1
ATOM 2215 C C . ARG B 1 34 ? -1.064 -21.406 -27.469 1 95 34 ARG B C 1
ATOM 2217 O O . ARG B 1 34 ? -2.072 -22.109 -27.578 1 95 34 ARG B O 1
ATOM 2224 N N . GLN B 1 35 ? -0.535 -21.109 -26.297 1 95.44 35 GLN B N 1
ATOM 2225 C CA . GLN B 1 35 ? -1.091 -21.578 -25.031 1 95.44 35 GLN B CA 1
ATOM 2226 C C . GLN B 1 35 ? -1.958 -20.516 -24.375 1 95.44 35 GLN B C 1
ATOM 2228 O O . GLN B 1 35 ? -2.268 -20.594 -23.188 1 95.44 35 GLN B O 1
ATOM 2233 N N . ARG B 1 36 ? -2.365 -19.531 -25.156 1 97.25 36 ARG B N 1
ATOM 2234 C CA . ARG B 1 36 ? -2.955 -18.312 -24.609 1 97.25 36 ARG B CA 1
ATOM 2235 C C . ARG B 1 36 ? -4.215 -18.625 -23.812 1 97.25 36 ARG B C 1
ATOM 2237 O O . ARG B 1 36 ? -4.5 -17.969 -22.812 1 97.25 36 ARG B O 1
ATOM 2244 N N . TYR B 1 37 ? -4.969 -19.641 -24.141 1 97.56 37 TYR B N 1
ATOM 2245 C CA . TYR B 1 37 ? -6.219 -19.938 -23.453 1 97.56 37 TYR B CA 1
ATOM 2246 C C . TYR B 1 37 ? -5.961 -20.641 -22.125 1 97.56 37 TYR B C 1
ATOM 2248 O O . TYR B 1 37 ? -6.832 -20.688 -21.25 1 97.56 37 TYR B O 1
ATOM 2256 N N . SER B 1 38 ? -4.762 -21.297 -21.969 1 97.44 38 SER B N 1
ATOM 2257 C CA . SER B 1 38 ? -4.344 -21.844 -20.672 1 97.44 38 SER B CA 1
ATOM 2258 C C . SER B 1 38 ? -3.871 -20.75 -19.734 1 97.44 38 SER B C 1
ATOM 2260 O O . SER B 1 38 ? -3.926 -20.906 -18.516 1 97.44 38 SER B O 1
ATOM 2262 N N . LEU B 1 39 ? -3.434 -19.641 -20.312 1 98.12 39 LEU B N 1
ATOM 2263 C CA . LEU B 1 39 ? -2.988 -18.5 -19.516 1 98.12 39 LEU B CA 1
ATOM 2264 C C . LEU B 1 39 ? -4.176 -17.672 -19.047 1 98.12 39 LEU B C 1
ATOM 2266 O O . LEU B 1 39 ? -4.289 -17.344 -17.875 1 98.12 39 LEU B O 1
ATOM 2270 N N . PHE B 1 40 ? -5.039 -17.312 -19.984 1 98.69 40 PHE B N 1
ATOM 2271 C CA . PHE B 1 40 ? -6.301 -16.625 -19.766 1 98.69 40 PHE B CA 1
ATOM 2272 C C . PHE B 1 40 ? -7.422 -17.25 -20.578 1 98.69 40 PHE B C 1
ATOM 2274 O O . PHE B 1 40 ? -7.492 -17.062 -21.797 1 98.69 40 PHE B O 1
ATOM 2281 N N . SER B 1 41 ? -8.305 -17.906 -19.922 1 98.62 41 SER B N 1
ATOM 2282 C CA . SER B 1 41 ? -9.391 -18.594 -20.625 1 98.62 41 SER B CA 1
ATOM 2283 C C . SER B 1 41 ? -10.258 -17.594 -21.406 1 98.62 41 SER B C 1
ATOM 2285 O O . SER B 1 41 ? -10.867 -17.953 -22.406 1 98.62 41 SER B O 1
ATOM 2287 N N . LEU B 1 42 ? -10.234 -16.328 -20.969 1 98.62 42 LEU B N 1
ATOM 2288 C CA . LEU B 1 42 ? -11.047 -15.305 -21.625 1 98.62 42 LEU B CA 1
ATOM 2289 C C . LEU B 1 42 ? -10.195 -14.414 -22.516 1 98.62 42 LEU B C 1
ATOM 2291 O O . LEU B 1 42 ? -10.492 -13.227 -22.672 1 98.62 42 LEU B O 1
ATOM 2295 N N . TYR B 1 43 ? -9.211 -14.977 -23.016 1 98.44 43 TYR B N 1
ATOM 2296 C CA . TYR B 1 43 ? -8.25 -14.203 -23.797 1 98.44 43 TYR B CA 1
ATOM 2297 C C . TYR B 1 43 ? -8.953 -13.375 -24.875 1 98.44 43 TYR B C 1
ATOM 2299 O O . TYR B 1 43 ? -8.688 -12.188 -25.016 1 98.44 43 TYR B O 1
ATOM 2307 N N . ASP B 1 44 ? -9.867 -13.961 -25.578 1 98 44 ASP B N 1
ATOM 2308 C CA . ASP B 1 44 ? -10.484 -13.32 -26.734 1 98 44 ASP B CA 1
ATOM 2309 C C . ASP B 1 44 ? -11.461 -12.234 -26.312 1 98 44 ASP B C 1
ATOM 2311 O O . ASP B 1 44 ? -11.961 -11.477 -27.141 1 98 44 ASP B O 1
ATOM 2315 N N . SER B 1 45 ? -11.688 -12.164 -25 1 98.5 45 SER B N 1
ATOM 2316 C CA . SER B 1 45 ? -12.633 -11.172 -24.5 1 98.5 45 SER B CA 1
ATOM 2317 C C . SER B 1 45 ? -11.938 -9.852 -24.203 1 98.5 45 SER B C 1
ATOM 2319 O O . SER B 1 45 ? -12.531 -8.953 -23.594 1 98.5 45 SER B O 1
ATOM 2321 N N . GLY B 1 46 ? -10.695 -9.742 -24.531 1 98.5 46 GLY B N 1
ATOM 2322 C CA . GLY B 1 46 ? -10.062 -8.43 -24.422 1 98.5 46 GLY B CA 1
ATOM 2323 C C . GLY B 1 46 ? -8.82 -8.438 -23.547 1 98.5 46 GLY B C 1
ATOM 2324 O O . GLY B 1 46 ? -8.328 -7.383 -23.156 1 98.5 46 GLY B O 1
ATOM 2325 N N . ILE B 1 47 ? -8.352 -9.609 -23.266 1 98.69 47 ILE B N 1
ATOM 2326 C CA . ILE B 1 47 ? -7.141 -9.695 -22.453 1 98.69 47 ILE B CA 1
ATOM 2327 C C . ILE B 1 47 ? -5.988 -9.016 -23.188 1 98.69 47 ILE B C 1
ATOM 2329 O O . ILE B 1 47 ? -5.832 -9.172 -24.406 1 98.69 47 ILE B O 1
ATOM 2333 N N . LYS B 1 48 ? -5.148 -8.258 -22.469 1 98.38 48 LYS B N 1
ATOM 2334 C CA . LYS B 1 48 ? -3.977 -7.582 -23.016 1 98.38 48 LYS B CA 1
ATOM 2335 C C . LYS B 1 48 ? -2.693 -8.109 -22.375 1 98.38 48 LYS B C 1
ATOM 2337 O O . LYS B 1 48 ? -2.662 -8.383 -21.172 1 98.38 48 LYS B O 1
ATOM 2342 N N . MET B 1 49 ? -1.702 -8.242 -23.234 1 97.88 49 MET B N 1
ATOM 2343 C CA . MET B 1 49 ? -0.422 -8.805 -22.812 1 97.88 49 MET B CA 1
ATOM 2344 C C . MET B 1 49 ? 0.736 -7.938 -23.297 1 97.88 49 MET B C 1
ATOM 2346 O O . MET B 1 49 ? 0.629 -7.27 -24.312 1 97.88 49 MET B O 1
ATOM 2350 N N . ASP B 1 50 ? 1.78 -7.902 -22.516 1 97.06 50 ASP B N 1
ATOM 2351 C CA . ASP B 1 50 ? 3.064 -7.465 -23.062 1 97.06 50 ASP B CA 1
ATOM 2352 C C . ASP B 1 50 ? 3.986 -8.656 -23.312 1 97.06 50 ASP B C 1
ATOM 2354 O O . ASP B 1 50 ? 3.59 -9.805 -23.125 1 97.06 50 ASP B O 1
ATOM 2358 N N . ASP B 1 51 ? 5.184 -8.398 -23.797 1 95.56 51 ASP B N 1
ATOM 2359 C CA . ASP B 1 51 ? 6.09 -9.484 -24.172 1 95.56 51 ASP B CA 1
ATOM 2360 C C . ASP B 1 51 ? 6.406 -10.367 -22.969 1 95.56 51 ASP B C 1
ATOM 2362 O O . ASP B 1 51 ? 6.309 -11.594 -23.047 1 95.56 51 ASP B O 1
ATOM 2366 N N . GLU B 1 52 ? 6.707 -9.773 -21.844 1 95.88 52 GLU B N 1
ATOM 2367 C CA . GLU B 1 52 ? 7.094 -10.523 -20.656 1 95.88 52 GLU B CA 1
ATOM 2368 C C . GLU B 1 52 ? 5.914 -11.312 -20.078 1 95.88 52 GLU B C 1
ATOM 2370 O O . GLU B 1 52 ? 6.09 -12.406 -19.547 1 95.88 52 GLU B O 1
ATOM 2375 N N . GLY B 1 53 ? 4.75 -10.758 -20.188 1 97.12 53 GLY B N 1
ATOM 2376 C CA . GLY B 1 53 ? 3.557 -11.414 -19.688 1 97.12 53 GLY B CA 1
ATOM 2377 C C . GLY B 1 53 ? 3.332 -12.797 -20.266 1 97.12 53 GLY B C 1
ATOM 2378 O O . GLY B 1 53 ? 2.846 -13.695 -19.578 1 97.12 53 GLY B O 1
ATOM 2379 N N . TRP B 1 54 ? 3.744 -13.016 -21.5 1 96.12 54 TRP B N 1
ATOM 2380 C CA . TRP B 1 54 ? 3.518 -14.266 -22.203 1 96.12 54 TRP B CA 1
ATOM 2381 C C . TRP B 1 54 ? 4.238 -15.422 -21.516 1 96.12 54 TRP B C 1
ATOM 2383 O O . TRP B 1 54 ? 3.705 -16.531 -21.438 1 96.12 54 TRP B O 1
ATOM 2393 N N . PHE B 1 55 ? 5.383 -15.125 -21 1 94.81 55 PHE B N 1
ATOM 2394 C CA . PHE B 1 55 ? 6.113 -16.25 -20.438 1 94.81 55 PHE B CA 1
ATOM 2395 C C . PHE B 1 55 ? 6.152 -16.156 -18.906 1 94.81 55 PHE B C 1
ATOM 2397 O O . PHE B 1 55 ? 6.629 -17.078 -18.234 1 94.81 55 PHE B O 1
ATOM 2404 N N . SER B 1 56 ? 5.59 -15.062 -18.344 1 96.56 56 SER B N 1
ATOM 2405 C CA . SER B 1 56 ? 5.727 -14.875 -16.906 1 96.56 56 SER B CA 1
ATOM 2406 C C . SER B 1 56 ? 4.414 -15.156 -16.172 1 96.56 56 SER B C 1
ATOM 2408 O O . SER B 1 56 ? 4.414 -15.477 -14.992 1 96.56 56 SER B O 1
ATOM 2410 N N . VAL B 1 57 ? 3.275 -15 -16.844 1 98.31 57 VAL B N 1
ATOM 2411 C CA . VAL B 1 57 ? 1.99 -15.148 -16.172 1 98.31 57 VAL B CA 1
ATOM 2412 C C . VAL B 1 57 ? 1.759 -16.609 -15.805 1 98.31 57 VAL B C 1
ATOM 2414 O O . VAL B 1 57 ? 2.096 -17.516 -16.578 1 98.31 57 VAL B O 1
ATOM 2417 N N . THR B 1 58 ? 1.228 -16.844 -14.609 1 98.56 58 THR B N 1
ATOM 2418 C CA . THR B 1 58 ? 0.853 -18.188 -14.172 1 98.56 58 THR B CA 1
ATOM 2419 C C . THR B 1 58 ? -0.342 -18.703 -14.961 1 98.56 58 THR B C 1
ATOM 2421 O O . THR B 1 58 ? -1.351 -18.016 -15.102 1 98.56 58 THR B O 1
ATOM 2424 N N . PRO B 1 59 ? -0.201 -19.922 -15.555 1 98.38 59 PRO B N 1
ATOM 2425 C CA . PRO B 1 59 ? -1.382 -20.469 -16.219 1 98.38 59 PRO B CA 1
ATOM 2426 C C . PRO B 1 59 ? -2.613 -20.484 -15.312 1 98.38 59 PRO B C 1
ATOM 2428 O O . PRO B 1 59 ? -2.504 -20.797 -14.125 1 98.38 59 PRO B O 1
ATOM 2431 N N . GLU B 1 60 ? -3.738 -20.188 -15.859 1 98.69 60 GLU B N 1
ATOM 2432 C CA . GLU B 1 60 ? -4.98 -19.969 -15.125 1 98.69 60 GLU B CA 1
ATOM 2433 C C . GLU B 1 60 ? -5.348 -21.156 -14.266 1 98.69 60 GLU B C 1
ATOM 2435 O O . GLU B 1 60 ? -5.719 -21 -13.102 1 98.69 60 GLU B O 1
ATOM 2440 N N . PRO B 1 61 ? -5.23 -22.422 -14.734 1 97.88 61 PRO B N 1
ATOM 2441 C CA . PRO B 1 61 ? -5.586 -23.562 -13.875 1 97.88 61 PRO B CA 1
ATOM 2442 C C . PRO B 1 61 ? -4.695 -23.656 -12.633 1 97.88 61 PRO B C 1
ATOM 2444 O O . PRO B 1 61 ? -5.164 -24.047 -11.562 1 97.88 61 PRO B O 1
ATOM 2447 N N . ILE B 1 62 ? -3.467 -23.328 -12.758 1 98.44 62 ILE B N 1
ATOM 2448 C CA . ILE B 1 62 ? -2.541 -23.359 -11.625 1 98.44 62 ILE B CA 1
ATOM 2449 C C . ILE B 1 62 ? -2.865 -22.219 -10.664 1 98.44 62 ILE B C 1
ATOM 2451 O O . ILE B 1 62 ? -2.945 -22.438 -9.453 1 98.44 62 ILE B O 1
ATOM 2455 N N . ALA B 1 63 ? -3.072 -21.031 -11.219 1 98.88 63 ALA B N 1
ATOM 2456 C CA . ALA B 1 63 ? -3.443 -19.875 -10.406 1 98.88 63 ALA B CA 1
ATOM 2457 C C . ALA B 1 63 ? -4.723 -20.141 -9.617 1 98.88 63 ALA B C 1
ATOM 2459 O O . ALA B 1 63 ? -4.859 -19.719 -8.469 1 98.88 63 ALA B O 1
ATOM 2460 N N . ALA B 1 64 ? -5.629 -20.844 -10.25 1 98.44 64 ALA B N 1
ATOM 2461 C CA . ALA B 1 64 ? -6.902 -21.156 -9.602 1 98.44 64 ALA B CA 1
ATOM 2462 C C . ALA B 1 64 ? -6.691 -22.078 -8.406 1 98.44 64 ALA B C 1
ATOM 2464 O O . ALA B 1 64 ? -7.352 -21.922 -7.375 1 98.44 64 ALA B O 1
ATOM 2465 N N . VAL B 1 65 ? -5.844 -23.016 -8.547 1 97.5 65 VAL B N 1
ATOM 2466 C CA . VAL B 1 65 ? -5.543 -23.922 -7.445 1 97.5 65 VAL B CA 1
ATOM 2467 C C . VAL B 1 65 ? -4.887 -23.156 -6.305 1 97.5 65 VAL B C 1
ATOM 2469 O O . VAL B 1 65 ? -5.258 -23.328 -5.141 1 97.5 65 VAL B O 1
ATOM 2472 N N . GLN B 1 66 ? -3.934 -22.344 -6.602 1 98.31 66 GLN B N 1
ATOM 2473 C CA . GLN B 1 66 ? -3.279 -21.484 -5.609 1 98.31 66 GLN B CA 1
ATOM 2474 C C . GLN B 1 66 ? -4.285 -20.594 -4.906 1 98.31 66 GLN B C 1
ATOM 2476 O O . GLN B 1 66 ? -4.215 -20.391 -3.691 1 98.31 66 GLN B O 1
ATOM 2481 N N . ALA B 1 67 ? -5.223 -20.078 -5.688 1 98.69 67 ALA B N 1
ATOM 2482 C CA . ALA B 1 67 ? -6.258 -19.203 -5.148 1 98.69 67 ALA B CA 1
ATOM 2483 C C . ALA B 1 67 ? -7.16 -19.953 -4.176 1 98.69 67 ALA B C 1
ATOM 2485 O O . ALA B 1 67 ? -7.566 -19.406 -3.146 1 98.69 67 ALA B O 1
ATOM 2486 N N . SER B 1 68 ? -7.48 -21.172 -4.539 1 97.12 68 SER B N 1
ATOM 2487 C CA . SER B 1 68 ? -8.312 -21.984 -3.648 1 97.12 68 SER B CA 1
ATOM 2488 C C . SER B 1 68 ? -7.629 -22.188 -2.301 1 97.12 68 SER B C 1
ATOM 2490 O O . SER B 1 68 ? -8.289 -22.172 -1.257 1 97.12 68 SER B O 1
ATOM 2492 N N . ARG B 1 69 ? -6.324 -22.406 -2.316 1 96.94 69 ARG B N 1
ATOM 2493 C CA . ARG B 1 69 ? -5.566 -22.578 -1.08 1 96.94 69 ARG B CA 1
ATOM 2494 C C . ARG B 1 69 ? -5.562 -21.281 -0.257 1 96.94 69 ARG B C 1
ATOM 2496 O O . ARG B 1 69 ? -5.684 -21.328 0.969 1 96.94 69 ARG B O 1
ATOM 2503 N N . ALA B 1 70 ? -5.434 -20.188 -0.905 1 97.44 70 ALA B N 1
ATOM 2504 C CA . ALA B 1 70 ? -5.461 -18.891 -0.218 1 97.44 70 ALA B CA 1
ATOM 2505 C C . ALA B 1 70 ? -6.84 -18.609 0.367 1 97.44 70 ALA B C 1
ATOM 2507 O O . ALA B 1 70 ? -6.953 -18.078 1.473 1 97.44 70 ALA B O 1
ATOM 2508 N N . ALA B 1 71 ? -7.848 -18.969 -0.351 1 96.12 71 ALA B N 1
ATOM 2509 C CA . ALA B 1 71 ? -9.227 -18.703 0.037 1 96.12 71 ALA B CA 1
ATOM 2510 C C . ALA B 1 71 ? -9.594 -19.438 1.322 1 96.12 71 ALA B C 1
ATOM 2512 O O . ALA B 1 71 ? -10.508 -19.031 2.043 1 96.12 71 ALA B O 1
ATOM 2513 N N . ALA B 1 72 ? -8.844 -20.469 1.555 1 93.69 72 ALA B N 1
ATOM 2514 C CA . ALA B 1 72 ? -9.102 -21.25 2.762 1 93.69 72 ALA B CA 1
ATOM 2515 C C . ALA B 1 72 ? -8.82 -20.422 4.016 1 93.69 72 ALA B C 1
ATOM 2517 O O . ALA B 1 72 ? -9.266 -20.781 5.113 1 93.69 72 ALA B O 1
ATOM 2518 N N . ALA B 1 73 ? -8.102 -19.359 3.875 1 91.81 73 ALA B N 1
ATOM 2519 C CA . ALA B 1 73 ? -7.797 -18.484 5.004 1 91.81 73 ALA B CA 1
ATOM 2520 C C . ALA B 1 73 ? -8.984 -17.578 5.34 1 91.81 73 ALA B C 1
ATOM 2522 O O . ALA B 1 73 ? -8.977 -16.891 6.355 1 91.81 73 ALA B O 1
ATOM 2523 N N . SER B 1 74 ? -9.992 -17.578 4.52 1 89.12 74 SER B N 1
ATOM 2524 C CA . SER B 1 74 ? -11.188 -16.781 4.789 1 89.12 74 SER B CA 1
ATOM 2525 C C . SER B 1 74 ? -11.992 -17.359 5.941 1 89.12 74 SER B C 1
ATOM 2527 O O . SER B 1 74 ? -11.844 -18.547 6.27 1 89.12 74 SER B O 1
ATOM 2529 N N . THR B 1 75 ? -12.68 -16.531 6.609 1 86.62 75 THR B N 1
ATOM 2530 C CA . THR B 1 75 ? -13.609 -16.953 7.645 1 86.62 75 THR B CA 1
ATOM 2531 C C . THR B 1 75 ? -15.039 -16.562 7.277 1 86.62 75 THR B C 1
ATOM 2533 O O . THR B 1 75 ? -15.266 -15.891 6.266 1 86.62 75 THR B O 1
ATOM 2536 N N . ALA B 1 76 ? -15.914 -17.125 8.094 1 78.19 76 ALA B N 1
ATOM 2537 C CA . ALA B 1 76 ? -17.312 -16.797 7.852 1 78.19 76 ALA B CA 1
ATOM 2538 C C . ALA B 1 76 ? -17.547 -15.289 7.918 1 78.19 76 ALA B C 1
ATOM 2540 O O . ALA B 1 76 ? -17.328 -14.664 8.953 1 78.19 76 ALA B O 1
ATOM 2541 N N . GLY B 1 77 ? -17.75 -14.828 6.734 1 82.56 77 GLY B N 1
ATOM 2542 C CA . GLY B 1 77 ? -18.172 -13.438 6.684 1 82.56 77 GLY B CA 1
ATOM 2543 C C . GLY B 1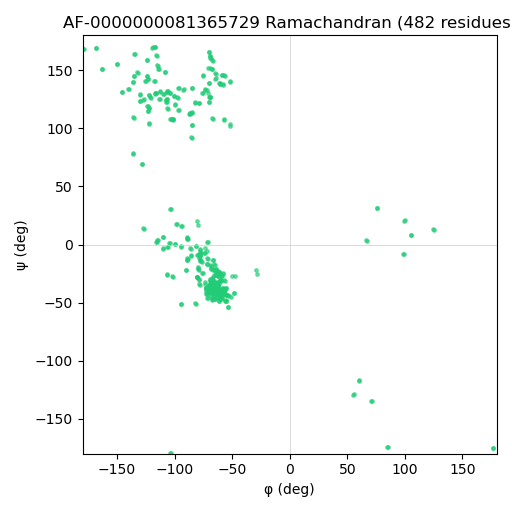 77 ? -17.031 -12.484 6.359 1 82.56 77 GLY B C 1
ATOM 2544 O O . GLY B 1 77 ? -17.25 -11.281 6.219 1 82.56 77 GLY B O 1
ATOM 2545 N N . GLU B 1 78 ? -15.82 -13.055 6.344 1 91.88 78 GLU B N 1
ATOM 2546 C CA . GLU B 1 78 ? -14.711 -12.148 6.07 1 91.88 78 GLU B CA 1
ATOM 2547 C C . GLU B 1 78 ? -13.805 -12.703 4.977 1 91.88 78 GLU B C 1
ATOM 2549 O O . GLU B 1 78 ? -13.328 -13.836 5.07 1 91.88 78 GLU B O 1
ATOM 2554 N N . ALA B 1 79 ? -13.664 -11.977 4.035 1 94.94 79 ALA B N 1
ATOM 2555 C CA . ALA B 1 79 ? -12.758 -12.359 2.953 1 94.94 79 ALA B CA 1
ATOM 2556 C C . ALA B 1 79 ? -11.32 -12.438 3.445 1 94.94 79 ALA B C 1
ATOM 2558 O O . ALA B 1 79 ? -10.922 -11.695 4.34 1 94.94 79 ALA B O 1
ATOM 2559 N N . ALA B 1 80 ? -10.602 -13.422 2.896 1 97.19 80 ALA B N 1
ATOM 2560 C CA . ALA B 1 80 ? -9.164 -13.484 3.152 1 97.19 80 ALA B CA 1
ATOM 2561 C C . ALA B 1 80 ? -8.43 -12.344 2.449 1 97.19 80 ALA B C 1
ATOM 2563 O O . ALA B 1 80 ? -8.656 -12.086 1.264 1 97.19 80 ALA B O 1
ATOM 2564 N N . LEU B 1 81 ? -7.664 -11.617 3.178 1 97.94 81 LEU B N 1
ATOM 2565 C CA . LEU B 1 81 ? -6.793 -10.609 2.582 1 97.94 81 LEU B CA 1
ATOM 2566 C C . LEU B 1 81 ? -5.547 -11.25 1.988 1 97.94 81 LEU B C 1
ATOM 2568 O O . LEU B 1 81 ? -4.801 -11.938 2.693 1 97.94 81 LEU B O 1
ATOM 2572 N N . VAL B 1 82 ? -5.34 -11.047 0.691 1 98.75 82 VAL B N 1
ATOM 2573 C CA . VAL B 1 82 ? -4.215 -11.656 -0.015 1 98.75 82 VAL B CA 1
ATOM 2574 C C . VAL B 1 82 ? -3.352 -10.562 -0.649 1 98.75 82 VAL B C 1
ATOM 2576 O O . VAL B 1 82 ? -3.867 -9.672 -1.326 1 98.75 82 VAL B O 1
ATOM 2579 N N . ILE B 1 83 ? -2.074 -10.617 -0.389 1 98.81 83 ILE B N 1
ATOM 2580 C CA . ILE B 1 83 ? -1.134 -9.766 -1.105 1 98.81 83 ILE B CA 1
ATOM 2581 C C . ILE B 1 83 ? -0.516 -10.539 -2.268 1 98.81 83 ILE B C 1
ATOM 2583 O O . ILE B 1 83 ? 0.127 -11.57 -2.062 1 98.81 83 ILE B O 1
ATOM 2587 N N . ASP B 1 84 ? -0.75 -10.148 -3.496 1 98.88 84 ASP B N 1
ATOM 2588 C CA . ASP B 1 84 ? 0.022 -10.57 -4.66 1 98.88 84 ASP B CA 1
ATOM 2589 C C . ASP B 1 84 ? 1.26 -9.695 -4.848 1 98.88 84 ASP B C 1
ATOM 2591 O O . ASP B 1 84 ? 1.17 -8.594 -5.383 1 98.88 84 ASP B O 1
ATOM 2595 N N . CYS B 1 85 ? 2.396 -10.227 -4.469 1 98.69 85 CYS B N 1
ATOM 2596 C CA . CYS B 1 85 ? 3.58 -9.391 -4.27 1 98.69 85 CYS B CA 1
ATOM 2597 C C . CYS B 1 85 ? 4.238 -9.062 -5.605 1 98.69 85 CYS B C 1
ATOM 2599 O O . CYS B 1 85 ? 5.055 -8.141 -5.684 1 98.69 85 CYS B O 1
ATOM 2601 N N . PHE B 1 86 ? 3.938 -9.859 -6.637 1 98.5 86 PHE B N 1
ATOM 2602 C CA . PHE B 1 86 ? 4.422 -9.719 -8.008 1 98.5 86 PHE B CA 1
ATOM 2603 C C . PHE B 1 86 ? 3.293 -9.93 -9.008 1 98.5 86 PHE B C 1
ATOM 2605 O O . PHE B 1 86 ? 3.264 -10.938 -9.711 1 98.5 86 PHE B O 1
ATOM 2612 N N . SER B 1 87 ? 2.465 -8.961 -9.203 1 98.56 87 SER B N 1
ATOM 2613 C CA . SER B 1 87 ? 1.172 -9.234 -9.82 1 98.56 87 SER B CA 1
ATOM 2614 C C . SER B 1 87 ? 1.296 -9.336 -11.336 1 98.56 87 SER B C 1
ATOM 2616 O O . SER B 1 87 ? 0.482 -9.992 -11.992 1 98.56 87 SER B O 1
ATOM 2618 N N . GLY B 1 88 ? 2.336 -8.609 -11.938 1 98.19 88 GLY B N 1
ATOM 2619 C CA . GLY B 1 88 ? 2.453 -8.641 -13.383 1 98.19 88 GLY B CA 1
ATOM 2620 C C . GLY B 1 88 ? 1.183 -8.211 -14.094 1 98.19 88 GLY B C 1
ATOM 2621 O O . GLY B 1 88 ? 0.622 -7.156 -13.789 1 98.19 88 GLY B O 1
ATOM 2622 N N . VAL B 1 89 ? 0.755 -9.078 -15.047 1 98.75 89 VAL B N 1
ATOM 2623 C CA . VAL B 1 89 ? -0.41 -8.719 -15.844 1 98.75 89 VAL B CA 1
ATOM 2624 C C . VAL B 1 89 ? -1.681 -9.219 -15.164 1 98.75 89 VAL B C 1
ATOM 2626 O O . VAL B 1 89 ? -2.764 -9.18 -15.75 1 98.75 89 VAL B O 1
ATOM 2629 N N . GLY B 1 90 ? -1.595 -9.773 -13.953 1 98.81 90 GLY B N 1
ATOM 2630 C CA . GLY B 1 90 ? -2.758 -9.922 -13.094 1 98.81 90 GLY B CA 1
ATOM 2631 C C . GLY B 1 90 ? -3.264 -11.352 -13.016 1 98.81 90 GLY B C 1
ATOM 2632 O O . GLY B 1 90 ? -4.328 -11.609 -12.453 1 98.81 90 GLY B O 1
ATOM 2633 N N . GLY B 1 91 ? -2.494 -12.367 -13.609 1 98.81 91 GLY B N 1
ATOM 2634 C CA . GLY B 1 91 ? -2.98 -13.734 -13.688 1 98.81 91 GLY B CA 1
ATOM 2635 C C . GLY B 1 91 ? -3.406 -14.289 -12.344 1 98.81 91 GLY B C 1
ATOM 2636 O O . GLY B 1 91 ? -4.547 -14.734 -12.18 1 98.81 91 GLY B O 1
ATOM 2637 N N . ASN B 1 92 ? -2.525 -14.227 -11.359 1 98.94 92 ASN B N 1
ATOM 2638 C CA . ASN B 1 92 ? -2.83 -14.758 -10.039 1 98.94 92 ASN B CA 1
ATOM 2639 C C . ASN B 1 92 ? -3.83 -13.875 -9.297 1 98.94 92 ASN B C 1
ATOM 2641 O O . ASN B 1 92 ? -4.77 -14.375 -8.672 1 98.94 92 ASN B O 1
ATOM 2645 N N . SER B 1 93 ? -3.682 -12.578 -9.359 1 98.94 93 SER B N 1
ATOM 2646 C CA . SER B 1 93 ? -4.586 -11.641 -8.703 1 98.94 93 SER B CA 1
ATOM 2647 C C . SER B 1 93 ? -6.035 -11.898 -9.102 1 98.94 93 SER B C 1
ATOM 2649 O O . SER B 1 93 ? -6.93 -11.891 -8.258 1 98.94 93 SER B O 1
ATOM 2651 N N . ILE B 1 94 ? -6.227 -12.125 -10.391 1 98.94 94 ILE B N 1
ATOM 2652 C CA . ILE B 1 94 ? -7.559 -12.352 -10.945 1 98.94 94 ILE B CA 1
ATOM 2653 C C . ILE B 1 94 ? -8.148 -13.633 -10.359 1 98.94 94 ILE B C 1
ATOM 2655 O O . ILE B 1 94 ? -9.32 -13.648 -9.961 1 98.94 94 ILE B O 1
ATOM 2659 N N . GLN B 1 95 ? -7.363 -14.633 -10.258 1 98.88 95 GLN B N 1
ATOM 2660 C CA . GLN B 1 95 ? -7.883 -15.891 -9.742 1 98.88 95 GLN B CA 1
ATOM 2661 C C . GLN B 1 95 ? -8.141 -15.812 -8.242 1 98.88 95 GLN B C 1
ATOM 2663 O O . GLN B 1 95 ? -9.086 -16.422 -7.738 1 98.88 95 GLN B O 1
ATOM 2668 N N . PHE B 1 96 ? -7.277 -15.117 -7.488 1 98.81 96 PHE B N 1
ATOM 2669 C CA . PHE B 1 96 ? -7.578 -14.867 -6.082 1 98.81 96 PHE B CA 1
ATOM 2670 C C . PHE B 1 96 ? -8.938 -14.188 -5.93 1 98.81 96 PHE B C 1
ATOM 2672 O O . PHE B 1 96 ? -9.773 -14.641 -5.145 1 98.81 96 PHE B O 1
ATOM 2679 N N . ALA B 1 97 ? -9.148 -13.148 -6.715 1 98.62 97 ALA B N 1
ATOM 2680 C CA . ALA B 1 97 ? -10.383 -12.367 -6.641 1 98.62 97 ALA B CA 1
ATOM 2681 C C . ALA B 1 97 ? -11.586 -13.188 -7.09 1 98.62 97 ALA B C 1
ATOM 2683 O O . ALA B 1 97 ? -12.688 -13.031 -6.555 1 98.62 97 ALA B O 1
ATOM 2684 N N . ALA B 1 98 ? -11.359 -14.078 -8.023 1 98.44 98 ALA B N 1
ATOM 2685 C CA . ALA B 1 98 ? -12.438 -14.859 -8.617 1 98.44 98 ALA B CA 1
ATOM 2686 C C . ALA B 1 98 ? -13.016 -15.859 -7.617 1 98.44 98 ALA B C 1
ATOM 2688 O O . ALA B 1 98 ? -14.133 -16.359 -7.797 1 98.44 98 ALA B O 1
ATOM 2689 N N . THR B 1 99 ? -12.25 -16.141 -6.531 1 96.94 99 THR B N 1
ATOM 2690 C CA . THR B 1 99 ? -12.773 -17.047 -5.508 1 96.94 99 THR B CA 1
ATOM 2691 C C . THR B 1 99 ? -13.961 -16.422 -4.793 1 96.94 99 THR B C 1
ATOM 2693 O O . THR B 1 99 ? -14.734 -17.109 -4.129 1 96.94 99 THR B O 1
ATOM 2696 N N . LYS B 1 100 ? -14.102 -15.102 -4.82 1 94.25 100 LYS B N 1
ATOM 2697 C CA . LYS B 1 100 ? -15.109 -14.289 -4.137 1 94.25 100 LYS B CA 1
ATOM 2698 C C . LYS B 1 100 ? -14.914 -14.336 -2.623 1 94.25 100 LYS B C 1
ATOM 2700 O O . LYS B 1 100 ? -15.68 -13.719 -1.876 1 94.25 100 LYS B O 1
ATOM 2705 N N . SER B 1 101 ? -13.891 -15.008 -2.195 1 95.81 101 SER B N 1
ATOM 2706 C CA . SER B 1 101 ? -13.594 -15.117 -0.771 1 95.81 101 SER B CA 1
ATOM 2707 C C . SER B 1 101 ? -12.281 -14.414 -0.424 1 95.81 101 SER B C 1
ATOM 2709 O O . SER B 1 101 ? -11.789 -14.539 0.697 1 95.81 101 SER B O 1
ATOM 2711 N N . CYS B 1 102 ? -11.703 -13.789 -1.388 1 97.19 102 CYS B N 1
ATOM 2712 C CA . CYS B 1 102 ? -10.453 -13.07 -1.17 1 97.19 102 CYS B CA 1
ATOM 2713 C C . CYS B 1 102 ? -10.586 -11.609 -1.567 1 97.19 102 CYS B C 1
ATOM 2715 O O . CYS B 1 102 ? -11.336 -11.273 -2.492 1 97.19 102 CYS B O 1
ATOM 2717 N N . GLN B 1 103 ? -9.984 -10.758 -0.842 1 97.69 103 GLN B N 1
ATOM 2718 C CA . GLN B 1 103 ? -9.648 -9.391 -1.235 1 97.69 103 GLN B CA 1
ATOM 2719 C C . GLN B 1 103 ? -8.156 -9.25 -1.509 1 97.69 103 GLN B C 1
ATOM 2721 O O . GLN B 1 103 ? -7.328 -9.734 -0.728 1 97.69 103 GLN B O 1
ATOM 2726 N N . VAL B 1 104 ? -7.863 -8.633 -2.67 1 98.62 104 VAL B N 1
ATOM 2727 C CA . VAL B 1 104 ? -6.492 -8.75 -3.154 1 98.62 104 VAL B CA 1
ATOM 2728 C C . VAL B 1 104 ? -5.832 -7.379 -3.182 1 98.6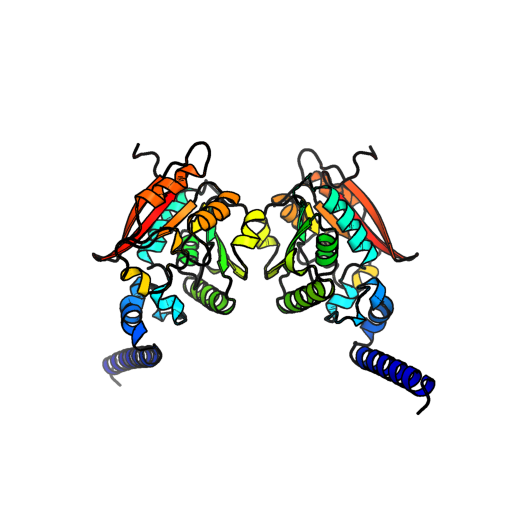2 104 VAL B C 1
ATOM 2730 O O . VAL B 1 104 ? -6.441 -6.395 -3.611 1 98.62 104 VAL B O 1
ATOM 2733 N N . PHE B 1 105 ? -4.656 -7.281 -2.621 1 98.38 105 PHE B N 1
ATOM 2734 C CA . PHE B 1 105 ? -3.701 -6.199 -2.83 1 98.38 105 PHE B CA 1
ATOM 2735 C C . PHE B 1 105 ? -2.594 -6.629 -3.783 1 98.38 105 PHE B C 1
ATOM 2737 O O . PHE B 1 105 ? -1.744 -7.449 -3.428 1 98.38 105 PHE B O 1
ATOM 2744 N N . ALA B 1 106 ? -2.621 -6.109 -4.988 1 98.69 106 ALA B N 1
ATOM 2745 C CA . ALA B 1 106 ? -1.734 -6.566 -6.055 1 98.69 106 ALA B CA 1
ATOM 2746 C C . ALA B 1 106 ? -0.631 -5.551 -6.328 1 98.69 106 ALA B C 1
ATOM 2748 O O . ALA B 1 106 ? -0.902 -4.445 -6.805 1 98.69 106 ALA B O 1
ATOM 2749 N N . ILE B 1 107 ? 0.586 -5.957 -6.105 1 97.81 107 ILE B N 1
ATOM 2750 C CA . ILE B 1 107 ? 1.722 -5.047 -6.219 1 97.81 107 ILE B CA 1
ATOM 2751 C C . ILE B 1 107 ? 2.479 -5.328 -7.516 1 97.81 107 ILE B C 1
ATOM 2753 O O . ILE B 1 107 ? 2.76 -6.484 -7.84 1 97.81 107 ILE B O 1
ATOM 2757 N N . GLU B 1 108 ? 2.75 -4.328 -8.273 1 97 108 GLU B N 1
ATOM 2758 C CA . GLU B 1 108 ? 3.566 -4.379 -9.484 1 97 108 GLU B CA 1
ATOM 2759 C C . GLU B 1 108 ? 4.367 -3.092 -9.664 1 97 108 GLU B C 1
ATOM 2761 O O . GLU B 1 108 ? 3.834 -1.993 -9.492 1 97 108 GLU B O 1
ATOM 2766 N N . ILE B 1 109 ? 5.617 -3.271 -9.914 1 94.44 109 ILE B N 1
ATOM 2767 C CA . ILE B 1 109 ? 6.508 -2.119 -9.961 1 94.44 109 ILE B CA 1
ATOM 2768 C C . ILE B 1 109 ? 6.359 -1.408 -11.305 1 94.44 109 ILE B C 1
ATOM 2770 O O . ILE B 1 109 ? 6.555 -0.194 -11.398 1 94.44 109 ILE B O 1
ATOM 2774 N N . ASP B 1 110 ? 6.027 -2.098 -12.375 1 94.81 110 ASP B N 1
ATOM 2775 C CA . ASP B 1 110 ? 5.887 -1.545 -13.719 1 94.81 110 ASP B CA 1
ATOM 2776 C C . ASP B 1 110 ? 4.477 -1.004 -13.945 1 94.81 110 ASP B C 1
ATOM 2778 O O . ASP B 1 110 ? 3.52 -1.773 -14.055 1 94.81 110 ASP B O 1
ATOM 2782 N N . PRO B 1 111 ? 4.348 0.316 -14.078 1 93.75 111 PRO B N 1
ATOM 2783 C CA . PRO B 1 111 ? 3.016 0.903 -14.25 1 93.75 111 PRO B CA 1
ATOM 2784 C C . PRO B 1 111 ? 2.309 0.396 -15.508 1 93.75 111 PRO B C 1
ATOM 2786 O O . PRO B 1 111 ? 1.079 0.297 -15.531 1 93.75 111 PRO B O 1
ATOM 2789 N N . ARG B 1 112 ? 3.061 0.088 -16.516 1 96.19 112 ARG B N 1
ATOM 2790 C CA . ARG B 1 112 ? 2.449 -0.418 -17.75 1 96.19 112 ARG B CA 1
ATOM 2791 C C . ARG B 1 112 ? 1.799 -1.777 -17.516 1 96.19 112 ARG B C 1
ATOM 2793 O O . ARG B 1 112 ? 0.728 -2.061 -18.047 1 96.19 112 ARG B O 1
ATOM 2800 N N . LYS B 1 113 ? 2.439 -2.584 -16.734 1 97.75 113 LYS B N 1
ATOM 2801 C CA . LYS B 1 113 ? 1.856 -3.885 -16.422 1 97.75 113 LYS B CA 1
ATOM 2802 C C . LYS B 1 113 ? 0.609 -3.732 -15.555 1 97.75 113 LYS B C 1
ATOM 2804 O O . LYS B 1 113 ? -0.313 -4.547 -15.633 1 97.75 113 LYS B O 1
ATOM 2809 N N . VAL B 1 114 ? 0.662 -2.775 -14.672 1 97.06 114 VAL B N 1
ATOM 2810 C CA . VAL B 1 114 ? -0.508 -2.516 -13.836 1 97.06 114 VAL B CA 1
ATOM 2811 C C . VAL B 1 114 ? -1.706 -2.176 -14.719 1 97.06 114 VAL B C 1
ATOM 2813 O O . VAL B 1 114 ? -2.82 -2.641 -14.477 1 97.06 114 VAL B O 1
ATOM 2816 N N . GLU B 1 115 ? -1.504 -1.378 -15.734 1 97.19 115 GLU B N 1
ATOM 2817 C CA . GLU B 1 115 ? -2.576 -1.038 -16.672 1 97.19 115 GLU B CA 1
ATOM 2818 C C . GLU B 1 115 ? -3.145 -2.287 -17.328 1 97.19 115 GLU B C 1
ATOM 2820 O O . GLU B 1 115 ? -4.363 -2.424 -17.469 1 97.19 115 GLU B O 1
ATOM 2825 N N . LEU B 1 116 ? -2.256 -3.158 -17.797 1 98.62 116 LEU B N 1
ATOM 2826 C CA . LEU B 1 116 ? -2.684 -4.418 -18.391 1 98.62 116 LEU B CA 1
ATOM 2827 C C . LEU B 1 116 ? -3.467 -5.258 -17.391 1 98.62 116 LEU B C 1
ATOM 2829 O O . LEU B 1 116 ? -4.508 -5.824 -17.734 1 98.62 116 LEU B O 1
ATOM 2833 N N . ALA B 1 117 ? -2.953 -5.32 -16.125 1 98.75 117 ALA B N 1
ATOM 2834 C CA . ALA B 1 117 ? -3.584 -6.121 -15.086 1 98.75 117 ALA B CA 1
ATOM 2835 C C . ALA B 1 117 ? -4.98 -5.598 -14.758 1 98.75 117 ALA B C 1
ATOM 2837 O O . ALA B 1 117 ? -5.914 -6.379 -14.57 1 98.75 117 ALA B O 1
ATOM 2838 N N . VAL B 1 118 ? -5.109 -4.316 -14.68 1 98.25 118 VAL B N 1
ATOM 2839 C CA . VAL B 1 118 ? -6.402 -3.691 -14.414 1 98.25 118 VAL B CA 1
ATOM 2840 C C . VAL B 1 118 ? -7.383 -4.039 -15.531 1 98.25 118 VAL B C 1
ATOM 2842 O O . VAL B 1 118 ? -8.523 -4.426 -15.266 1 98.25 118 VAL B O 1
ATOM 2845 N N . ASN B 1 119 ? -6.965 -3.873 -16.766 1 98.69 119 ASN B N 1
ATOM 2846 C CA . ASN B 1 119 ? -7.797 -4.254 -17.891 1 98.69 119 ASN B CA 1
ATOM 2847 C C . ASN B 1 119 ? -8.227 -5.719 -17.812 1 98.69 119 ASN B C 1
ATOM 2849 O O . ASN B 1 119 ? -9.398 -6.039 -18 1 98.69 119 ASN B O 1
ATOM 2853 N N . ASN B 1 120 ? -7.223 -6.562 -17.562 1 98.88 120 ASN B N 1
ATOM 2854 C CA . ASN B 1 120 ? -7.508 -7.992 -17.531 1 98.88 120 ASN B CA 1
ATOM 2855 C C . ASN B 1 120 ? -8.469 -8.352 -16.406 1 98.88 120 ASN B C 1
ATOM 2857 O O . ASN B 1 120 ? -9.32 -9.234 -16.562 1 98.88 120 ASN B O 1
ATOM 2861 N N . ALA B 1 121 ? -8.328 -7.703 -15.266 1 98.88 121 ALA B N 1
ATOM 2862 C CA . ALA B 1 121 ? -9.25 -7.906 -14.148 1 98.88 121 ALA B CA 1
ATOM 2863 C C . ALA B 1 121 ? -10.672 -7.508 -14.539 1 98.88 121 ALA B C 1
ATOM 2865 O O . ALA B 1 121 ? -11.633 -8.156 -14.133 1 98.88 121 ALA B O 1
ATOM 2866 N N . LYS B 1 122 ? -10.805 -6.445 -15.289 1 98.81 122 LYS B N 1
ATOM 2867 C CA . LYS B 1 122 ? -12.109 -6.004 -15.766 1 98.81 122 LYS B CA 1
ATOM 2868 C C . LYS B 1 122 ? -12.75 -7.051 -16.672 1 98.81 122 LYS B C 1
ATOM 2870 O O . LYS B 1 122 ? -13.961 -7.297 -16.594 1 98.81 122 LYS B O 1
ATOM 2875 N N . VAL B 1 123 ? -11.953 -7.617 -17.516 1 98.81 123 VAL B N 1
ATOM 2876 C CA . VAL B 1 123 ? -12.445 -8.648 -18.422 1 98.81 123 VAL B CA 1
ATOM 2877 C C . VAL B 1 123 ? -13.07 -9.789 -17.625 1 98.81 123 VAL B C 1
ATOM 2879 O O . VAL B 1 123 ? -14.109 -10.328 -18.016 1 98.81 123 VAL B O 1
ATOM 2882 N N . TYR B 1 124 ? -12.453 -10.109 -16.5 1 98.81 124 TYR B N 1
ATOM 2883 C CA . TYR B 1 124 ? -12.945 -11.211 -15.672 1 98.81 124 TYR B CA 1
ATOM 2884 C C . TYR B 1 124 ? -14.031 -10.727 -14.719 1 98.81 124 TYR B C 1
ATOM 2886 O O . TYR B 1 124 ? -14.633 -11.531 -14 1 98.81 124 TYR B O 1
ATOM 2894 N N . GLY B 1 125 ? -14.258 -9.422 -14.609 1 98.62 125 GLY B N 1
ATOM 2895 C CA . GLY B 1 125 ? -15.305 -8.852 -13.773 1 98.62 125 GLY B CA 1
ATOM 2896 C C . GLY B 1 125 ? -14.969 -8.875 -12.297 1 98.62 125 GLY B C 1
ATOM 2897 O O . GLY B 1 125 ? -15.852 -9.023 -11.453 1 98.62 125 GLY B O 1
ATOM 2898 N N . VAL B 1 126 ? -13.695 -8.766 -11.961 1 98.56 126 VAL B N 1
ATOM 2899 C CA . VAL B 1 126 ? -13.336 -8.891 -10.547 1 98.56 126 VAL B CA 1
ATOM 2900 C C . VAL B 1 126 ? -12.508 -7.684 -10.117 1 98.56 126 VAL B C 1
ATOM 2902 O O . VAL B 1 126 ? -11.844 -7.715 -9.086 1 98.56 126 VAL B O 1
ATOM 2905 N N . GLU B 1 127 ? -12.469 -6.621 -10.891 1 97.19 127 GLU B N 1
ATOM 2906 C CA . GLU B 1 127 ? -11.672 -5.43 -10.617 1 97.19 127 GLU B CA 1
ATOM 2907 C C . GLU B 1 127 ? -12.031 -4.812 -9.273 1 97.19 127 GLU B C 1
ATOM 2909 O O . GLU B 1 127 ? -11.188 -4.191 -8.625 1 97.19 127 GLU B O 1
ATOM 2914 N N . ASP B 1 128 ? -13.242 -5.035 -8.789 1 95.56 128 ASP B N 1
ATOM 2915 C CA . ASP B 1 128 ? -13.703 -4.43 -7.547 1 95.56 128 ASP B CA 1
ATOM 2916 C C . ASP B 1 128 ? -13.125 -5.152 -6.332 1 95.56 128 ASP B C 1
ATOM 2918 O O . ASP B 1 128 ? -13.203 -4.648 -5.207 1 95.56 128 ASP B O 1
ATOM 2922 N N . ARG B 1 129 ? -12.477 -6.277 -6.516 1 96.94 129 ARG B N 1
ATOM 2923 C CA . ARG B 1 129 ? -11.922 -7.055 -5.41 1 96.94 129 ARG B CA 1
ATOM 2924 C C . ARG B 1 129 ? -10.398 -7 -5.422 1 96.94 129 ARG B C 1
ATOM 2926 O O . ARG B 1 129 ? -9.742 -7.723 -4.664 1 96.94 129 ARG B O 1
ATOM 2933 N N . ILE B 1 130 ? -9.859 -6.195 -6.297 1 98.25 130 ILE B N 1
ATOM 2934 C CA . ILE B 1 130 ? -8.414 -6.078 -6.41 1 98.25 130 ILE B CA 1
ATOM 2935 C C . ILE B 1 130 ? -8 -4.613 -6.305 1 98.25 130 ILE B C 1
ATOM 2937 O O . ILE B 1 130 ? -8.5 -3.764 -7.047 1 98.25 130 ILE B O 1
ATOM 2941 N N . ASP B 1 131 ? -7.152 -4.371 -5.41 1 96.06 131 ASP B N 1
ATOM 2942 C CA . ASP B 1 131 ? -6.492 -3.072 -5.367 1 96.06 131 ASP B CA 1
ATOM 2943 C C . ASP B 1 131 ? -5.082 -3.15 -5.949 1 96.06 131 ASP B C 1
ATOM 2945 O O . ASP B 1 131 ? -4.172 -3.676 -5.309 1 96.06 131 ASP B O 1
ATOM 2949 N N . PHE B 1 132 ? -4.902 -2.59 -7.125 1 96.12 132 PHE B N 1
ATOM 2950 C CA . PHE B 1 132 ? -3.598 -2.58 -7.777 1 96.12 132 PHE B CA 1
ATOM 2951 C C . PHE B 1 132 ? -2.752 -1.412 -7.285 1 96.12 132 PHE B C 1
ATOM 2953 O O . PHE B 1 132 ? -3.242 -0.285 -7.184 1 96.12 132 PHE B O 1
ATOM 2960 N N . VAL B 1 133 ? -1.54 -1.744 -7.004 1 94.25 133 VAL B N 1
ATOM 2961 C CA . VAL B 1 133 ? -0.616 -0.734 -6.5 1 94.25 133 VAL B CA 1
ATOM 2962 C C . VAL B 1 133 ? 0.686 -0.78 -7.301 1 94.25 133 VAL B C 1
ATOM 2964 O O . VAL B 1 133 ? 1.272 -1.85 -7.48 1 94.25 133 VAL B O 1
ATOM 2967 N N . ILE B 1 134 ? 1.047 0.415 -7.75 1 93.56 134 ILE B N 1
ATOM 2968 C CA . ILE B 1 134 ? 2.369 0.529 -8.352 1 93.56 134 ILE B CA 1
ATOM 2969 C C . ILE B 1 134 ? 3.416 0.757 -7.266 1 93.56 134 ILE B C 1
ATOM 2971 O O . ILE B 1 134 ? 3.381 1.771 -6.566 1 93.56 134 ILE B O 1
ATOM 2975 N N . GLY B 1 135 ? 4.277 -0.21 -7.09 1 92.81 135 GLY B N 1
ATOM 2976 C CA . GLY B 1 135 ? 5.277 -0.045 -6.051 1 92.81 135 GLY B CA 1
ATOM 2977 C C . GLY B 1 135 ? 6.242 -1.213 -5.957 1 92.81 135 GLY B C 1
ATOM 2978 O O . GLY B 1 135 ? 6.074 -2.219 -6.652 1 92.81 135 GLY B O 1
ATOM 2979 N N . ASP B 1 136 ? 7.285 -0.966 -5.203 1 94 136 ASP B N 1
ATOM 2980 C CA . ASP B 1 136 ? 8.273 -1.995 -4.898 1 94 136 ASP B CA 1
ATOM 2981 C C . ASP B 1 136 ? 7.852 -2.814 -3.68 1 94 136 ASP B C 1
ATOM 2983 O O . ASP B 1 136 ? 7.82 -2.301 -2.559 1 94 136 ASP B O 1
ATOM 2987 N N . PHE B 1 137 ? 7.566 -4.051 -3.943 1 97.38 137 PHE B N 1
ATOM 2988 C CA . PHE B 1 137 ? 7.121 -4.949 -2.885 1 97.38 137 PHE B CA 1
ATOM 2989 C C . PHE B 1 137 ? 8.047 -4.855 -1.674 1 97.38 137 PHE B C 1
ATOM 2991 O O . PHE B 1 137 ? 7.574 -4.789 -0.535 1 97.38 137 PHE B O 1
ATOM 2998 N N . PHE B 1 138 ? 9.32 -4.785 -1.831 1 96.38 138 PHE B N 1
ATOM 2999 C CA . PHE B 1 138 ? 10.297 -4.836 -0.744 1 96.38 138 PHE B CA 1
ATOM 3000 C C . PHE B 1 138 ? 10.219 -3.578 0.111 1 96.38 138 PHE B C 1
ATOM 3002 O O . PHE B 1 138 ? 10.477 -3.625 1.316 1 96.38 138 PHE B O 1
ATOM 3009 N N . GLN B 1 139 ? 9.859 -2.553 -0.509 1 93 139 GLN B N 1
ATOM 3010 C CA . GLN B 1 139 ? 9.727 -1.295 0.218 1 93 139 GLN B CA 1
ATOM 3011 C C . GLN B 1 139 ? 8.391 -1.232 0.961 1 93 139 GLN B C 1
ATOM 3013 O O . GLN B 1 139 ? 8.305 -0.628 2.033 1 93 139 GLN B O 1
ATOM 3018 N N . LEU B 1 140 ? 7.414 -1.899 0.454 1 96 140 LEU B N 1
ATOM 3019 C CA . LEU B 1 140 ? 6.059 -1.797 0.984 1 96 140 LEU B CA 1
ATOM 3020 C C . LEU B 1 140 ? 5.824 -2.832 2.08 1 96 140 LEU B C 1
ATOM 3022 O O . LEU B 1 140 ? 4.949 -2.652 2.932 1 96 140 LEU B O 1
ATOM 3026 N N . ALA B 1 141 ? 6.578 -3.855 2.098 1 97.62 141 ALA B N 1
ATOM 3027 C CA . ALA B 1 141 ? 6.312 -5.051 2.895 1 97.62 141 ALA B CA 1
ATOM 3028 C C . ALA B 1 141 ? 6.133 -4.699 4.367 1 97.62 141 ALA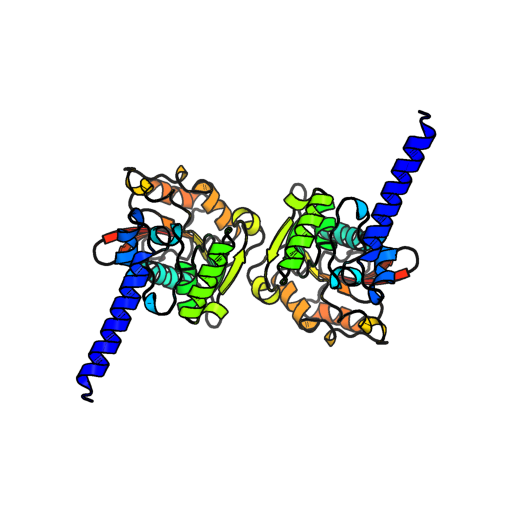 B C 1
ATOM 3030 O O . ALA B 1 141 ? 5.258 -5.246 5.043 1 97.62 141 ALA B O 1
ATOM 3031 N N . SER B 1 142 ? 6.898 -3.762 4.84 1 95.44 142 SER B N 1
ATOM 3032 C CA . SER B 1 142 ? 6.891 -3.457 6.266 1 95.44 142 SER B CA 1
ATOM 3033 C C . SER B 1 142 ? 5.602 -2.758 6.676 1 95.44 142 SER B C 1
ATOM 3035 O O . SER B 1 142 ? 5.277 -2.689 7.863 1 95.44 142 SER B O 1
ATOM 3037 N N . PHE B 1 143 ? 4.836 -2.219 5.695 1 97.19 143 PHE B N 1
ATOM 3038 C CA . PHE B 1 143 ? 3.611 -1.475 5.969 1 97.19 143 PHE B CA 1
ATOM 3039 C C . PHE B 1 143 ? 2.385 -2.355 5.77 1 97.19 143 PHE B C 1
ATOM 3041 O O . PHE B 1 143 ? 1.253 -1.905 5.957 1 97.19 143 PHE B O 1
ATOM 3048 N N . LEU B 1 144 ? 2.596 -3.631 5.398 1 98.12 144 LEU B N 1
ATOM 3049 C CA . LEU B 1 144 ? 1.466 -4.438 4.949 1 98.12 144 LEU B CA 1
ATOM 3050 C C . LEU B 1 144 ? 1.106 -5.496 5.984 1 98.12 144 LEU B C 1
ATOM 3052 O O . LEU B 1 144 ? 1.975 -5.965 6.723 1 98.12 144 LEU B O 1
ATOM 3056 N N . ARG B 1 145 ? -0.13 -5.805 6.035 1 97.75 145 ARG B N 1
ATOM 3057 C CA . ARG B 1 145 ? -0.667 -6.949 6.762 1 97.75 145 ARG B CA 1
ATOM 3058 C C . ARG B 1 145 ? -1.695 -7.699 5.926 1 97.75 145 ARG B C 1
ATOM 3060 O O . ARG B 1 145 ? -2.428 -7.094 5.141 1 97.75 145 ARG B O 1
ATOM 3067 N N . ALA B 1 146 ? -1.754 -9.039 6.055 1 98.19 146 ALA B N 1
ATOM 3068 C CA . ALA B 1 146 ? -2.695 -9.875 5.309 1 98.19 146 ALA B CA 1
ATOM 3069 C C . ALA B 1 146 ? -2.734 -11.289 5.867 1 98.19 146 ALA B C 1
ATOM 3071 O O . ALA B 1 146 ? -1.908 -11.656 6.703 1 98.19 146 ALA B O 1
ATOM 3072 N N . ASP B 1 147 ? -3.734 -12.016 5.383 1 98 147 ASP B N 1
ATOM 3073 C CA . ASP B 1 147 ? -3.848 -13.422 5.758 1 98 147 ASP B CA 1
ATOM 3074 C C . ASP B 1 147 ? -2.859 -14.281 4.973 1 98 147 ASP B C 1
ATOM 3076 O O . ASP B 1 147 ? -2.318 -15.258 5.5 1 98 147 ASP B O 1
ATOM 3080 N N . VAL B 1 148 ? -2.629 -13.906 3.723 1 98.62 148 VAL B N 1
ATOM 3081 C CA . VAL B 1 148 ? -1.77 -14.68 2.838 1 98.62 148 VAL B CA 1
ATOM 3082 C C . VAL B 1 148 ? -0.903 -13.75 1.999 1 98.62 148 VAL B C 1
ATOM 3084 O O . VAL B 1 148 ? -1.38 -12.719 1.514 1 98.62 148 VAL B O 1
ATOM 3087 N N . ALA B 1 149 ? 0.333 -14.031 1.904 1 98.88 149 ALA B N 1
ATOM 3088 C CA . ALA B 1 149 ? 1.22 -13.398 0.931 1 98.88 149 ALA B CA 1
ATOM 3089 C C . ALA B 1 149 ? 1.591 -14.375 -0.185 1 98.88 149 ALA B C 1
ATOM 3091 O O . ALA B 1 149 ? 2.092 -15.469 0.079 1 98.88 149 ALA B O 1
ATOM 3092 N N . PHE B 1 150 ? 1.354 -14.016 -1.423 1 98.94 150 PHE B N 1
ATOM 3093 C CA . PHE B 1 150 ? 1.662 -14.844 -2.582 1 98.94 150 PHE B CA 1
ATOM 3094 C C . PHE B 1 150 ? 2.875 -14.305 -3.328 1 98.94 150 PHE B C 1
ATOM 3096 O O . PHE B 1 150 ? 2.943 -13.109 -3.631 1 98.94 150 PHE B O 1
ATOM 3103 N N . LEU B 1 151 ? 3.758 -15.195 -3.617 1 98.88 151 LEU B N 1
ATOM 3104 C CA . LEU B 1 151 ? 4.996 -14.859 -4.312 1 98.88 151 LEU B CA 1
ATOM 3105 C C . LEU B 1 151 ? 5.129 -15.656 -5.602 1 98.88 151 LEU B C 1
ATOM 3107 O O . LEU B 1 151 ? 5.207 -16.891 -5.57 1 98.88 151 LEU B O 1
ATOM 3111 N N . ALA B 1 152 ? 5.164 -15.008 -6.68 1 98.62 152 ALA B N 1
ATOM 3112 C CA . ALA B 1 152 ? 5.602 -15.555 -7.961 1 98.62 152 ALA B CA 1
ATOM 3113 C C . ALA B 1 152 ? 6.664 -14.664 -8.602 1 98.62 152 ALA B C 1
ATOM 3115 O O . ALA B 1 152 ? 6.418 -14.047 -9.641 1 98.62 152 ALA B O 1
ATOM 3116 N N . PRO B 1 153 ? 7.855 -14.633 -7.988 1 98.25 153 PRO B N 1
ATOM 3117 C CA . PRO B 1 153 ? 8.898 -13.719 -8.469 1 98.25 153 PRO B CA 1
ATOM 3118 C C . PRO B 1 153 ? 9.445 -14.117 -9.836 1 98.25 153 PRO B C 1
ATOM 3120 O O . PRO B 1 153 ? 9.25 -15.25 -10.273 1 98.25 153 PRO B O 1
ATOM 3123 N N . PRO B 1 154 ? 10.07 -13.141 -10.508 1 96.31 154 PRO B N 1
ATOM 3124 C CA . PRO B 1 154 ? 10.703 -13.484 -11.789 1 96.31 154 PRO B CA 1
ATOM 3125 C C . PRO B 1 154 ? 11.75 -14.586 -11.648 1 96.31 154 PRO B C 1
ATOM 3127 O O . PRO B 1 154 ? 12.547 -14.57 -10.695 1 96.31 154 PRO B O 1
ATOM 3130 N N . TRP B 1 155 ? 11.75 -15.508 -12.578 1 96.19 155 TRP B N 1
ATOM 3131 C CA . TRP B 1 155 ? 12.664 -16.656 -12.562 1 96.19 155 TRP B CA 1
ATOM 3132 C C . TRP B 1 155 ? 13.906 -16.359 -13.398 1 96.19 155 TRP B C 1
ATOM 3134 O O . TRP B 1 155 ? 14.789 -17.219 -13.531 1 96.19 155 TRP B O 1
ATOM 3144 N N . GLY B 1 156 ? 13.945 -15.164 -14 1 91.69 156 GLY B N 1
ATOM 3145 C CA . GLY B 1 156 ? 15.094 -14.805 -14.82 1 91.69 156 GLY B CA 1
ATOM 3146 C C . GLY B 1 156 ? 14.844 -14.992 -16.297 1 91.69 156 GLY B C 1
ATOM 3147 O O . GLY B 1 156 ? 15.789 -15.117 -17.078 1 91.69 156 GLY B O 1
ATOM 3148 N N . GLY B 1 157 ? 13.609 -15.031 -16.672 1 89.94 157 GLY B N 1
ATOM 3149 C CA . GLY B 1 157 ? 13.281 -15.219 -18.078 1 89.94 157 GLY B CA 1
ATOM 3150 C C . GLY B 1 157 ? 13.242 -16.672 -18.5 1 89.94 157 GLY B C 1
ATOM 3151 O O . GLY B 1 157 ? 13.391 -17.562 -17.656 1 89.94 157 GLY B O 1
ATOM 3152 N N . PRO B 1 158 ? 13.062 -16.891 -19.797 1 88.25 158 PRO B N 1
ATOM 3153 C CA . PRO B 1 158 ? 12.883 -18.25 -20.297 1 88.25 158 PRO B CA 1
ATOM 3154 C C . PRO B 1 158 ? 14.133 -19.109 -20.141 1 88.25 158 PRO B C 1
ATOM 3156 O O . PRO B 1 158 ? 14.055 -20.344 -20.219 1 88.25 158 PRO B O 1
ATOM 3159 N N . SER B 1 159 ? 15.242 -18.531 -19.859 1 86.94 159 SER B N 1
ATOM 3160 C CA . SER B 1 159 ? 16.484 -19.281 -19.797 1 86.94 159 SER B CA 1
ATOM 3161 C C . SER B 1 159 ? 16.594 -20.062 -18.5 1 86.94 159 SER B C 1
ATOM 3163 O O . SER B 1 159 ? 17.469 -20.906 -18.344 1 86.94 159 SER B O 1
ATOM 3165 N N . TYR B 1 160 ? 15.664 -19.875 -17.578 1 86.94 160 TYR B N 1
ATOM 3166 C CA . TYR B 1 160 ? 15.695 -20.594 -16.312 1 86.94 160 TYR B CA 1
ATOM 3167 C C . TYR B 1 160 ? 15.648 -22.094 -16.531 1 86.94 160 TYR B C 1
ATOM 3169 O O . TYR B 1 160 ? 16.141 -22.875 -15.719 1 86.94 160 TYR B O 1
ATOM 3177 N N . ASN B 1 161 ? 15.023 -22.531 -17.688 1 87.31 161 ASN B N 1
ATOM 3178 C CA . ASN B 1 161 ? 14.781 -23.938 -17.938 1 87.31 161 ASN B CA 1
ATOM 3179 C C . ASN B 1 161 ? 16.031 -24.641 -18.484 1 87.31 161 ASN B C 1
ATOM 3181 O O . ASN B 1 161 ? 16.031 -25.859 -18.641 1 87.31 161 ASN B O 1
ATOM 3185 N N . LYS B 1 162 ? 17.062 -23.859 -18.656 1 87.38 162 LYS B N 1
ATOM 3186 C CA . LYS B 1 162 ? 18.312 -24.422 -19.156 1 87.38 162 LYS B CA 1
ATOM 3187 C C . LYS B 1 162 ? 19.188 -24.906 -18 1 87.38 162 LYS B C 1
ATOM 3189 O O . LYS B 1 162 ? 20.156 -25.656 -18.219 1 87.38 162 LYS B O 1
ATOM 3194 N N . VAL B 1 163 ? 18.797 -24.5 -16.859 1 90.06 163 VAL B N 1
ATOM 3195 C CA . VAL B 1 163 ? 19.578 -24.891 -15.68 1 90.06 163 VAL B CA 1
ATOM 3196 C C . VAL B 1 163 ? 19 -26.188 -15.094 1 90.06 163 VAL B C 1
ATOM 3198 O O . VAL B 1 163 ? 17.781 -26.359 -15.031 1 90.06 163 VAL B O 1
ATOM 3201 N N . GLU B 1 164 ? 19.906 -27.062 -14.805 1 89.38 164 GLU B N 1
ATOM 3202 C CA . GLU B 1 164 ? 19.469 -28.359 -14.281 1 89.38 164 GLU B CA 1
ATOM 3203 C C . GLU B 1 164 ? 18.844 -28.203 -12.898 1 89.38 164 GLU B C 1
ATOM 3205 O O . GLU B 1 164 ? 17.781 -28.766 -12.633 1 89.38 164 GLU B O 1
ATOM 3210 N N . ASN B 1 165 ? 19.547 -27.453 -12.039 1 93.06 165 ASN B N 1
ATOM 3211 C CA . ASN B 1 165 ? 19.047 -27.219 -10.688 1 93.06 165 ASN B CA 1
ATOM 3212 C C . ASN B 1 165 ? 18.891 -25.734 -10.398 1 93.06 165 ASN B C 1
ATOM 3214 O O . ASN B 1 165 ? 19.875 -25.047 -10.086 1 93.06 165 ASN B O 1
ATOM 3218 N N . PHE B 1 166 ? 17.672 -25.359 -10.43 1 95.75 166 PHE B N 1
ATOM 3219 C CA . PHE B 1 166 ? 17.375 -23.969 -10.109 1 95.75 166 PHE B CA 1
ATOM 3220 C C . PHE B 1 166 ? 17.469 -23.719 -8.609 1 95.75 166 PHE B C 1
ATOM 3222 O O . PHE B 1 166 ? 16.969 -24.531 -7.816 1 95.75 166 PHE B O 1
ATOM 3229 N N . THR B 1 167 ? 18.188 -22.672 -8.219 1 96.62 167 THR B N 1
ATOM 3230 C CA . THR B 1 167 ? 18.375 -22.375 -6.809 1 96.62 167 THR B CA 1
ATOM 3231 C C . THR B 1 167 ? 17.734 -21.031 -6.461 1 96.62 167 THR B C 1
ATOM 3233 O O . THR B 1 167 ? 17.438 -20.219 -7.352 1 96.62 167 THR B O 1
ATOM 3236 N N . LEU B 1 168 ? 17.516 -20.781 -5.172 1 97.06 168 LEU B N 1
ATOM 3237 C CA . LEU B 1 168 ? 16.812 -19.594 -4.691 1 97.06 168 LEU B CA 1
ATOM 3238 C C . LEU B 1 168 ? 17.594 -18.328 -5.039 1 97.06 168 LEU B C 1
ATOM 3240 O O . LEU B 1 168 ? 17 -17.266 -5.199 1 97.06 168 LEU B O 1
ATOM 3244 N N . ASP B 1 169 ? 18.844 -18.438 -5.191 1 96.19 169 ASP B N 1
ATOM 3245 C CA . ASP B 1 169 ? 19.672 -17.266 -5.496 1 96.19 169 ASP B CA 1
ATOM 3246 C C . ASP B 1 169 ? 19.438 -16.797 -6.926 1 96.19 169 ASP B C 1
ATOM 3248 O O . ASP B 1 169 ? 19.844 -15.68 -7.285 1 96.19 169 ASP B O 1
ATOM 3252 N N . MET B 1 170 ? 18.766 -17.578 -7.742 1 95.19 170 MET B N 1
ATOM 3253 C CA . MET B 1 170 ? 18.562 -17.266 -9.156 1 95.19 170 MET B CA 1
ATOM 3254 C C . MET B 1 170 ? 17.297 -16.438 -9.344 1 95.19 170 MET B C 1
ATOM 3256 O O . MET B 1 170 ? 17.078 -15.859 -10.414 1 95.19 170 MET B O 1
ATOM 3260 N N . LEU B 1 171 ? 16.484 -16.375 -8.305 1 96.12 171 LEU B N 1
ATOM 3261 C CA . LEU B 1 171 ? 15.281 -15.539 -8.375 1 96.12 171 LEU B CA 1
ATOM 3262 C C . LEU B 1 171 ? 15.656 -14.062 -8.445 1 96.12 171 LEU B C 1
ATOM 3264 O O . LEU B 1 171 ? 16.766 -13.68 -8.07 1 96.12 171 LEU B O 1
ATOM 3268 N N . ARG B 1 172 ? 14.797 -13.352 -9.07 1 94.25 172 ARG B N 1
ATOM 3269 C CA . ARG B 1 172 ? 14.93 -11.906 -9.211 1 94.25 172 ARG B CA 1
ATOM 3270 C C . ARG B 1 172 ? 13.688 -11.195 -8.68 1 94.25 172 ARG B C 1
ATOM 3272 O O . ARG B 1 172 ? 12.602 -11.773 -8.641 1 94.25 172 ARG B O 1
ATOM 3279 N N . PRO B 1 173 ? 13.773 -9.859 -8.305 1 95.44 173 PRO B N 1
ATOM 3280 C CA . PRO B 1 173 ? 14.961 -8.992 -8.375 1 95.44 173 PRO B CA 1
ATOM 3281 C C . PRO B 1 173 ? 15.93 -9.234 -7.219 1 95.44 173 PRO B C 1
ATOM 3283 O O . PRO B 1 173 ? 17.016 -8.664 -7.199 1 95.44 173 PRO B O 1
ATOM 3286 N N . LYS B 1 174 ? 15.516 -9.969 -6.195 1 96.62 174 LYS B N 1
ATOM 3287 C CA . LYS B 1 174 ? 16.344 -10.414 -5.086 1 96.62 174 LYS B CA 1
ATOM 3288 C C . LYS B 1 174 ? 16.391 -11.938 -5.008 1 96.62 174 LYS B C 1
ATOM 3290 O O . LYS B 1 174 ? 15.648 -12.617 -5.719 1 96.62 174 LYS B O 1
ATOM 3295 N N . ASP B 1 175 ? 17.328 -12.453 -4.141 1 97.12 175 ASP B N 1
ATOM 3296 C CA . ASP B 1 175 ? 17.344 -13.898 -3.953 1 97.12 175 ASP B CA 1
ATOM 3297 C C . ASP B 1 175 ? 16.109 -14.375 -3.191 1 97.12 175 ASP B C 1
ATOM 3299 O O . ASP B 1 175 ? 15.43 -13.57 -2.555 1 97.12 175 ASP B O 1
ATOM 3303 N N . GLY B 1 176 ? 15.891 -15.695 -3.318 1 98.06 176 GLY B N 1
ATOM 3304 C CA . GLY B 1 176 ? 14.68 -16.281 -2.768 1 98.06 176 GLY B CA 1
ATOM 3305 C C . GLY B 1 176 ? 14.578 -16.125 -1.261 1 98.06 176 GLY B C 1
ATOM 3306 O O . GLY B 1 176 ? 13.477 -16.047 -0.71 1 98.06 176 GLY B O 1
ATOM 3307 N N . TYR B 1 177 ? 15.68 -16.125 -0.564 1 97.94 177 TYR B N 1
ATOM 3308 C CA . TYR B 1 177 ? 15.664 -15.961 0.884 1 97.94 177 TYR B CA 1
ATOM 3309 C C . TYR B 1 177 ? 15.188 -14.562 1.268 1 97.94 177 TYR B C 1
ATOM 3311 O O . TYR B 1 177 ? 14.328 -14.414 2.141 1 97.94 177 TYR B O 1
ATOM 3319 N N . SER B 1 178 ? 15.695 -13.617 0.568 1 98.06 178 SER B N 1
ATOM 3320 C CA . SER B 1 178 ? 15.32 -12.227 0.813 1 98.06 178 SER B CA 1
ATOM 3321 C C . SER B 1 178 ? 13.852 -11.992 0.469 1 98.06 178 SER B C 1
ATOM 3323 O O . SER B 1 178 ? 13.148 -11.273 1.184 1 98.06 178 SER B O 1
ATOM 3325 N N . ILE B 1 179 ? 13.422 -12.594 -0.625 1 98.62 179 ILE B N 1
ATOM 3326 C CA . ILE B 1 179 ? 12.039 -12.461 -1.053 1 98.62 179 ILE B CA 1
ATOM 3327 C C . ILE B 1 179 ? 11.109 -13.047 0.008 1 98.62 179 ILE B C 1
ATOM 3329 O O . ILE B 1 179 ? 10.141 -12.406 0.417 1 98.62 179 ILE B O 1
ATOM 3333 N N . PHE B 1 180 ? 11.453 -14.156 0.467 1 98.69 180 PHE B N 1
ATOM 3334 C CA . PHE B 1 180 ? 10.648 -14.852 1.461 1 98.69 180 PHE B CA 1
ATOM 3335 C C . PHE B 1 180 ? 10.625 -14.086 2.775 1 98.69 180 PHE B C 1
ATOM 3337 O O . PHE B 1 180 ? 9.57 -13.953 3.404 1 98.69 180 PHE B O 1
ATOM 3344 N N . GLN B 1 181 ? 11.719 -13.562 3.176 1 98.19 181 GLN B N 1
ATOM 3345 C CA . GLN B 1 181 ? 11.805 -12.805 4.418 1 98.19 181 GLN B CA 1
ATOM 3346 C C . GLN B 1 181 ? 10.953 -11.539 4.352 1 98.19 181 GLN B C 1
ATOM 3348 O O . GLN B 1 181 ? 10.359 -11.125 5.352 1 98.19 181 GLN B O 1
ATOM 3353 N N . ALA B 1 182 ? 10.977 -10.93 3.236 1 98.12 182 ALA B N 1
ATOM 3354 C CA . ALA B 1 182 ? 10.117 -9.766 3.064 1 98.12 182 ALA B CA 1
ATOM 3355 C C . ALA B 1 182 ? 8.641 -10.133 3.242 1 98.12 182 ALA B C 1
ATOM 3357 O O . ALA B 1 182 ? 7.891 -9.414 3.895 1 98.12 182 ALA B O 1
ATOM 3358 N N . ALA B 1 183 ? 8.273 -11.266 2.645 1 98.62 183 ALA B N 1
ATOM 3359 C CA . ALA B 1 183 ? 6.891 -11.734 2.773 1 98.62 183 ALA B CA 1
ATOM 3360 C C . ALA B 1 183 ? 6.559 -12.07 4.223 1 98.62 183 ALA B C 1
ATOM 3362 O O . ALA B 1 183 ? 5.438 -11.836 4.684 1 98.62 183 ALA B O 1
ATOM 3363 N N . GLN B 1 184 ? 7.559 -12.555 4.926 1 97.69 184 GLN B N 1
ATOM 3364 C CA . GLN B 1 184 ? 7.355 -12.961 6.312 1 97.69 184 GLN B CA 1
ATOM 3365 C C . GLN B 1 184 ? 7.074 -11.75 7.203 1 97.69 184 GLN B C 1
ATOM 3367 O O . GLN B 1 184 ? 6.547 -11.891 8.305 1 97.69 184 GLN B O 1
ATOM 3372 N N . LYS B 1 185 ? 7.473 -10.555 6.746 1 96.06 185 LYS B N 1
ATOM 3373 C CA . LYS B 1 185 ? 7.117 -9.352 7.484 1 96.06 185 LYS B CA 1
ATOM 3374 C C . LYS B 1 185 ? 5.605 -9.141 7.508 1 96.06 185 LYS B C 1
ATOM 3376 O O . LYS B 1 185 ? 5.078 -8.477 8.406 1 96.06 185 LYS B O 1
ATOM 3381 N N . ILE B 1 186 ? 4.949 -9.727 6.598 1 98 186 ILE B N 1
ATOM 3382 C CA . ILE B 1 186 ? 3.518 -9.523 6.422 1 98 186 ILE B CA 1
ATOM 3383 C C . ILE B 1 186 ? 2.746 -10.609 7.164 1 98 186 ILE B C 1
ATOM 3385 O O . ILE B 1 186 ? 1.82 -10.312 7.922 1 98 186 ILE B O 1
ATOM 3389 N N . THR B 1 187 ? 3.102 -11.867 6.922 1 98 187 THR B N 1
ATOM 3390 C CA . THR B 1 187 ? 2.381 -13.023 7.434 1 98 187 THR B CA 1
ATOM 3391 C C . THR B 1 187 ? 3.248 -14.281 7.344 1 98 187 THR B C 1
ATOM 3393 O O . THR B 1 187 ? 4.129 -14.375 6.492 1 98 187 THR B O 1
ATOM 3396 N N . PRO B 1 188 ? 3.049 -15.227 8.219 1 97.56 188 PRO B N 1
ATOM 3397 C CA . PRO B 1 188 ? 3.723 -16.516 8.07 1 97.56 188 PRO B CA 1
ATOM 3398 C C . PRO B 1 188 ? 3.086 -17.391 6.992 1 97.56 188 PRO B C 1
ATOM 3400 O O . PRO B 1 188 ? 3.646 -18.422 6.621 1 97.56 188 PRO B O 1
ATOM 3403 N N . ASN B 1 189 ? 1.899 -17.094 6.527 1 98.25 189 ASN B N 1
ATOM 3404 C CA . ASN B 1 189 ? 1.188 -17.844 5.492 1 98.25 189 ASN B CA 1
ATOM 3405 C C . ASN B 1 189 ? 1.595 -17.375 4.094 1 98.25 189 ASN B C 1
ATOM 3407 O O . ASN B 1 189 ? 0.963 -16.5 3.52 1 98.25 189 ASN B O 1
ATOM 3411 N N . VAL B 1 190 ? 2.588 -18.062 3.562 1 98.69 190 VAL B N 1
ATOM 3412 C CA . VAL B 1 190 ? 3.186 -17.656 2.297 1 98.69 190 VAL B CA 1
ATOM 3413 C C . VAL B 1 190 ? 2.975 -18.75 1.249 1 98.69 190 VAL B C 1
ATOM 3415 O O . VAL B 1 190 ? 3.178 -19.922 1.526 1 98.69 190 VAL B O 1
ATOM 3418 N N . ILE B 1 191 ? 2.496 -18.406 0.116 1 98.81 191 ILE B N 1
ATOM 3419 C CA . ILE B 1 191 ? 2.434 -19.266 -1.059 1 98.81 191 ILE B CA 1
ATOM 3420 C C . ILE B 1 191 ? 3.473 -18.812 -2.084 1 98.81 191 ILE B C 1
ATOM 3422 O O . ILE B 1 191 ? 3.482 -17.656 -2.502 1 98.81 191 ILE B O 1
ATOM 3426 N N . LEU B 1 192 ? 4.34 -19.719 -2.447 1 98.81 192 LEU B N 1
ATOM 3427 C CA . LEU B 1 192 ? 5.484 -19.406 -3.301 1 98.81 192 LEU B CA 1
ATOM 3428 C C . LEU B 1 192 ? 5.488 -20.281 -4.547 1 98.81 192 LEU B C 1
ATOM 3430 O O . LEU B 1 192 ? 5.555 -21.5 -4.449 1 98.81 192 LEU B O 1
ATOM 3434 N N . PHE B 1 193 ? 5.414 -19.656 -5.754 1 98.81 193 PHE B N 1
ATOM 3435 C CA . PHE B 1 193 ? 5.43 -20.344 -7.035 1 98.81 193 PHE B CA 1
ATOM 3436 C C . PHE B 1 193 ? 6.828 -20.344 -7.637 1 98.81 193 PHE B C 1
ATOM 3438 O O . PHE B 1 193 ? 7.43 -19.281 -7.805 1 98.81 193 PHE B O 1
ATOM 3445 N N . LEU B 1 194 ? 7.328 -21.531 -7.973 1 98.44 194 LEU B N 1
ATOM 3446 C CA . LEU B 1 194 ? 8.719 -21.688 -8.367 1 98.44 194 LEU B CA 1
ATOM 3447 C C . LEU B 1 194 ? 8.828 -22.578 -9.617 1 98.44 194 LEU B C 1
ATOM 3449 O O . LEU B 1 194 ? 7.871 -23.25 -9.984 1 98.44 194 LEU B O 1
ATOM 3453 N N . PRO B 1 195 ? 9.977 -22.531 -10.273 1 97.12 195 PRO B N 1
ATOM 3454 C CA . PRO B 1 195 ? 10.156 -23.359 -11.461 1 97.12 195 PRO B CA 1
ATOM 3455 C C . PRO B 1 195 ? 10.164 -24.859 -11.148 1 97.12 195 PRO B C 1
ATOM 3457 O O . PRO B 1 195 ? 10.492 -25.25 -10.023 1 97.12 195 PRO B O 1
ATOM 3460 N N . ARG B 1 196 ? 9.883 -25.625 -12.125 1 95.5 196 ARG B N 1
ATOM 3461 C CA . ARG B 1 196 ? 9.773 -27.062 -11.961 1 95.5 196 ARG B CA 1
ATOM 3462 C C . ARG B 1 196 ? 11.125 -27.672 -11.594 1 95.5 196 ARG B C 1
ATOM 3464 O O . ARG B 1 196 ? 11.18 -28.719 -10.938 1 95.5 196 ARG B O 1
ATOM 3471 N N . ASN B 1 197 ? 12.242 -27.047 -11.977 1 96.31 197 ASN B N 1
ATOM 3472 C CA . ASN B 1 197 ? 13.57 -27.578 -11.719 1 96.31 197 ASN B CA 1
ATOM 3473 C C . ASN B 1 197 ? 14.164 -27 -10.43 1 96.31 197 ASN B C 1
ATOM 3475 O O . ASN B 1 197 ? 15.375 -27.062 -10.219 1 96.31 197 ASN B O 1
ATOM 3479 N N . MET B 1 198 ? 13.32 -26.406 -9.586 1 96.88 198 MET B N 1
ATOM 3480 C CA . MET B 1 198 ? 13.742 -25.844 -8.312 1 96.88 198 MET B CA 1
ATOM 3481 C C . MET B 1 198 ? 14.352 -26.922 -7.414 1 96.88 198 MET B C 1
ATOM 3483 O O . MET B 1 198 ? 13.844 -28.031 -7.348 1 96.88 198 MET B O 1
ATOM 3487 N N . ASP B 1 199 ? 15.438 -26.562 -6.742 1 96.25 199 ASP B N 1
ATOM 3488 C CA . ASP B 1 199 ? 15.977 -27.406 -5.68 1 96.25 199 ASP B CA 1
ATOM 3489 C C . ASP B 1 199 ? 15.023 -27.469 -4.488 1 96.25 199 ASP B C 1
ATOM 3491 O O . ASP B 1 199 ? 14.977 -26.547 -3.674 1 96.25 199 ASP B O 1
ATOM 3495 N N . ARG B 1 200 ? 14.43 -28.578 -4.344 1 94.62 200 ARG B N 1
ATOM 3496 C CA . ARG B 1 200 ? 13.375 -28.719 -3.348 1 94.62 200 ARG B CA 1
ATOM 3497 C C . ARG B 1 200 ? 13.945 -28.609 -1.935 1 94.62 200 ARG B C 1
ATOM 3499 O O . ARG B 1 200 ? 13.242 -28.172 -1.014 1 94.62 200 ARG B O 1
ATOM 3506 N N . ASN B 1 201 ? 15.156 -28.969 -1.727 1 95.25 201 ASN B N 1
ATOM 3507 C CA . ASN B 1 201 ? 15.773 -28.844 -0.412 1 95.25 201 ASN B CA 1
ATOM 3508 C C . ASN B 1 201 ? 15.859 -27.375 0.015 1 95.25 201 ASN B C 1
ATOM 3510 O O . ASN B 1 201 ? 15.688 -27.062 1.193 1 95.25 201 ASN B O 1
ATOM 3514 N N . GLN B 1 202 ? 16.141 -26.578 -0.914 1 96.81 202 GLN B N 1
ATOM 3515 C CA . GLN B 1 202 ? 16.234 -25.156 -0.595 1 96.81 202 GLN B CA 1
ATOM 3516 C C . GLN B 1 202 ? 14.875 -24.578 -0.226 1 96.81 202 GLN B C 1
ATOM 3518 O O . GLN B 1 202 ? 14.781 -23.656 0.589 1 96.81 202 GLN B O 1
ATOM 3523 N N . VAL B 1 203 ? 13.859 -25.094 -0.84 1 96.38 203 VAL B N 1
ATOM 3524 C CA . VAL B 1 203 ? 12.516 -24.656 -0.485 1 96.38 203 VAL B CA 1
ATOM 3525 C C . VAL B 1 203 ? 12.242 -24.969 0.984 1 96.38 203 VAL B C 1
ATOM 3527 O O . VAL B 1 203 ? 11.688 -24.141 1.712 1 96.38 203 VAL B O 1
ATOM 3530 N N . GLY B 1 204 ? 12.688 -26.156 1.393 1 95.88 204 GLY B N 1
ATOM 3531 C CA . GLY B 1 204 ? 12.547 -26.531 2.789 1 95.88 204 GLY B CA 1
ATOM 3532 C C . GLY B 1 204 ? 13.297 -25.609 3.736 1 95.88 204 GLY B C 1
ATOM 3533 O O . GLY B 1 204 ? 12.836 -25.344 4.852 1 95.88 204 GLY B O 1
ATOM 3534 N N . GLU B 1 205 ? 14.406 -25.125 3.275 1 96.75 205 GLU B N 1
ATOM 3535 C CA . GLU B 1 205 ? 15.234 -24.234 4.09 1 96.75 205 GLU B CA 1
ATOM 3536 C C . GLU B 1 205 ? 14.477 -22.953 4.445 1 96.75 205 GLU B C 1
ATOM 3538 O O . GLU B 1 205 ? 14.719 -22.359 5.492 1 96.75 205 GLU B O 1
ATOM 3543 N N . LEU B 1 206 ? 13.586 -22.578 3.631 1 97.62 206 LEU B N 1
ATOM 3544 C CA . LEU B 1 206 ? 12.828 -21.359 3.869 1 97.62 206 LEU B CA 1
ATOM 3545 C C . LEU B 1 206 ? 11.992 -21.484 5.137 1 97.62 206 LEU B C 1
ATOM 3547 O O . LEU B 1 206 ? 11.773 -20.484 5.84 1 97.62 206 LEU B O 1
ATOM 3551 N N . SER B 1 207 ? 11.523 -22.672 5.438 1 96.38 207 SER B N 1
ATOM 3552 C CA . SER B 1 207 ? 10.719 -22.891 6.637 1 96.38 207 SER B CA 1
ATOM 3553 C C . SER B 1 207 ? 11.508 -22.547 7.898 1 96.38 207 SER B C 1
ATOM 3555 O O . SER B 1 207 ? 10.93 -22.125 8.898 1 96.38 207 SER B O 1
ATOM 3557 N N . TRP B 1 208 ? 12.812 -22.609 7.816 1 95.31 208 TRP B N 1
ATOM 3558 C CA . TRP B 1 208 ? 13.68 -22.438 8.977 1 95.31 208 TRP B CA 1
ATOM 3559 C C . TRP B 1 208 ? 13.977 -20.953 9.219 1 95.31 208 TRP B C 1
ATOM 3561 O O . TRP B 1 208 ? 14.594 -20.594 10.227 1 95.31 208 TRP B O 1
ATOM 3571 N N . LEU B 1 209 ? 13.516 -20.188 8.391 1 95.31 209 LEU B N 1
ATOM 3572 C CA . LEU B 1 209 ? 13.711 -18.75 8.586 1 95.31 209 LEU B CA 1
ATOM 3573 C C . LEU B 1 209 ? 12.75 -18.203 9.633 1 95.31 209 LEU B C 1
ATOM 3575 O O . LEU B 1 209 ? 12.797 -17.031 9.969 1 95.31 209 LEU B O 1
ATOM 3579 N N . SER B 1 210 ? 11.883 -19.016 10.109 1 93 210 SER B N 1
ATOM 3580 C CA . SER B 1 210 ? 11 -18.703 11.227 1 93 210 SER B CA 1
ATOM 3581 C C . SER B 1 210 ? 11.328 -19.562 12.453 1 93 210 SER B C 1
ATOM 3583 O O . SER B 1 210 ? 11.859 -20.672 12.32 1 93 210 SER B O 1
ATOM 3585 N N . SER B 1 211 ? 11.055 -19.016 13.648 1 92.88 211 SER B N 1
ATOM 3586 C CA . SER B 1 211 ? 11.172 -19.766 14.891 1 92.88 211 SER B CA 1
ATOM 3587 C C . SER B 1 211 ? 9.859 -19.781 15.664 1 92.88 211 SER B C 1
ATOM 3589 O O . SER B 1 211 ? 9.398 -18.734 16.125 1 92.88 211 SER B O 1
ATOM 3591 N N . PRO B 1 212 ? 9.266 -21.016 15.797 1 95.06 212 PRO B N 1
ATOM 3592 C CA . PRO B 1 212 ? 9.688 -22.297 15.25 1 95.06 212 PRO B CA 1
ATOM 3593 C C . PRO B 1 212 ? 9.523 -22.391 13.734 1 95.06 212 PRO B C 1
ATOM 3595 O O . PRO B 1 212 ? 8.898 -21.516 13.125 1 95.06 212 PRO B O 1
ATOM 3598 N N . PRO B 1 213 ? 10.125 -23.375 13.133 1 95.5 213 PRO B N 1
ATOM 3599 C CA . PRO B 1 213 ? 10 -23.5 11.68 1 95.5 213 PRO B CA 1
ATOM 3600 C C . PRO B 1 213 ? 8.547 -23.609 11.219 1 95.5 213 PRO B C 1
ATOM 3602 O O . PRO B 1 213 ? 7.723 -24.219 11.898 1 95.5 213 PRO B O 1
ATOM 3605 N N . LEU B 1 214 ? 8.289 -23.047 10.07 1 96.69 214 LEU B N 1
ATOM 3606 C CA . LEU B 1 214 ? 6.945 -23.125 9.508 1 96.69 214 LEU B CA 1
ATOM 3607 C C . LEU B 1 214 ? 6.672 -24.516 8.93 1 96.69 214 LEU B C 1
ATOM 3609 O O . LEU B 1 214 ? 7.574 -25.156 8.383 1 96.69 214 LEU B O 1
ATOM 3613 N N . ASN B 1 215 ? 5.41 -24.938 9.062 1 95.69 215 ASN B N 1
ATOM 3614 C CA . ASN B 1 215 ? 4.988 -26.062 8.219 1 95.69 215 ASN B CA 1
ATOM 3615 C C . ASN B 1 215 ? 5.02 -25.672 6.738 1 95.69 215 ASN B C 1
ATOM 3617 O O . ASN B 1 215 ? 4.816 -24.516 6.387 1 95.69 215 ASN B O 1
ATOM 3621 N N . TYR B 1 216 ? 5.336 -26.703 5.91 1 96.19 216 TYR B N 1
ATOM 3622 C CA . TYR B 1 216 ? 5.262 -26.391 4.484 1 96.19 216 TYR B CA 1
ATOM 3623 C C . TYR B 1 216 ? 4.895 -27.625 3.68 1 96.19 216 TYR B C 1
ATOM 3625 O O . TYR B 1 216 ? 5.027 -28.75 4.168 1 96.19 216 TYR B O 1
ATOM 3633 N N . GLU B 1 217 ? 4.328 -27.422 2.521 1 96.81 217 GLU B N 1
ATOM 3634 C CA . GLU B 1 217 ? 3.928 -28.406 1.528 1 96.81 217 GLU B CA 1
ATOM 3635 C C . GLU B 1 217 ? 4.316 -27.969 0.119 1 96.81 217 GLU B C 1
ATOM 3637 O O . GLU B 1 217 ? 4.277 -26.781 -0.197 1 96.81 217 GLU B O 1
ATOM 3642 N N . ILE B 1 218 ? 4.777 -28.938 -0.627 1 96.94 218 ILE B N 1
ATOM 3643 C CA . ILE B 1 218 ? 5.102 -28.656 -2.018 1 96.94 218 ILE B CA 1
ATOM 3644 C C . ILE B 1 218 ? 4.133 -29.391 -2.943 1 96.94 218 ILE B C 1
ATOM 3646 O O . ILE B 1 218 ? 3.857 -30.562 -2.746 1 96.94 218 ILE B O 1
ATOM 3650 N N . GLU B 1 219 ? 3.635 -28.656 -3.852 1 97 219 GLU B N 1
ATOM 3651 C CA . GLU B 1 219 ? 2.729 -29.219 -4.852 1 97 219 GLU B CA 1
ATOM 3652 C C . GLU B 1 219 ? 3.27 -29.016 -6.262 1 97 219 GLU B C 1
ATOM 3654 O O . GLU B 1 219 ? 3.67 -27.906 -6.621 1 97 219 GLU B O 1
ATOM 3659 N N . GLU B 1 220 ? 3.367 -30.109 -7.031 1 96.75 220 GLU B N 1
ATOM 3660 C CA . GLU B 1 220 ? 3.678 -29.969 -8.453 1 96.75 220 GLU B CA 1
ATOM 3661 C C . GLU B 1 220 ? 2.477 -29.438 -9.227 1 96.75 220 GLU B C 1
ATOM 3663 O O . GLU B 1 220 ? 1.344 -29.875 -9 1 96.75 220 GLU B O 1
ATOM 3668 N N . ASN B 1 221 ? 2.672 -28.469 -10.07 1 97.56 221 ASN B N 1
ATOM 3669 C CA . ASN B 1 221 ? 1.592 -27.859 -10.844 1 97.56 221 ASN B CA 1
ATOM 3670 C C . ASN B 1 221 ? 1.68 -28.234 -12.32 1 97.56 221 ASN B C 1
ATOM 3672 O O . ASN B 1 221 ? 2.74 -28.094 -12.938 1 97.56 221 ASN B O 1
ATOM 3676 N N . HIS B 1 222 ? 0.544 -28.703 -12.859 1 94.81 222 HIS B N 1
ATOM 3677 C CA . HIS B 1 222 ? 0.493 -29.188 -14.234 1 94.81 222 HIS B CA 1
ATOM 3678 C C . HIS B 1 222 ? -0.596 -28.469 -15.031 1 94.81 222 HIS B C 1
ATOM 3680 O O . HIS B 1 222 ? -1.617 -28.062 -14.461 1 94.81 222 HIS B O 1
ATOM 3686 N N . VAL B 1 223 ? -0.387 -28.156 -16.219 1 93.88 223 VAL B N 1
ATOM 3687 C CA . VAL B 1 223 ? -1.407 -27.875 -17.219 1 93.88 223 VAL B CA 1
ATOM 3688 C C . VAL B 1 223 ? -1.551 -29.062 -18.172 1 93.88 223 VAL B C 1
ATOM 3690 O O . VAL B 1 223 ? -0.615 -29.406 -18.891 1 93.88 223 VAL B O 1
ATOM 3693 N N . GLN B 1 224 ? -2.578 -29.703 -18.016 1 88.94 224 GLN B N 1
ATOM 3694 C CA . GLN B 1 224 ? -2.705 -31 -18.656 1 88.94 224 GLN B CA 1
ATOM 3695 C C . GLN B 1 224 ? -1.62 -31.969 -18.188 1 88.94 224 GLN B C 1
ATOM 3697 O O . GLN B 1 224 ? -1.479 -32.188 -16.984 1 88.94 224 GLN B O 1
ATOM 3702 N N . THR B 1 225 ? -0.755 -32.438 -19.031 1 89.75 225 THR B N 1
ATOM 3703 C CA . THR B 1 225 ? 0.235 -33.438 -18.625 1 89.75 225 THR B CA 1
ATOM 3704 C C . THR B 1 225 ? 1.608 -32.781 -18.453 1 89.75 225 THR B C 1
ATOM 3706 O O . THR B 1 225 ? 2.562 -33.438 -18.047 1 89.75 225 THR B O 1
ATOM 3709 N N . TYR B 1 226 ? 1.633 -31.516 -18.656 1 92.44 226 TYR B N 1
ATOM 3710 C CA . TYR B 1 226 ? 2.928 -30.844 -18.609 1 92.44 226 TYR B CA 1
ATOM 3711 C C . TYR B 1 226 ? 3.146 -30.156 -17.266 1 92.44 226 TYR B C 1
ATOM 3713 O O . TYR B 1 226 ? 2.336 -29.328 -16.844 1 92.44 226 TYR B O 1
ATOM 3721 N N . MET B 1 227 ? 4.199 -30.562 -16.578 1 93.94 227 MET B N 1
ATOM 3722 C CA . MET B 1 227 ? 4.555 -29.875 -15.344 1 93.94 227 MET B CA 1
ATOM 3723 C C . MET B 1 227 ? 5.094 -28.469 -15.633 1 93.94 227 MET B C 1
ATOM 3725 O O . MET B 1 227 ? 6.059 -28.312 -16.375 1 93.94 227 MET B O 1
ATOM 3729 N N . LYS B 1 228 ? 4.473 -27.484 -15.062 1 95.69 228 LYS B N 1
ATOM 3730 C CA . LYS B 1 228 ? 4.832 -26.109 -15.344 1 95.69 228 LYS B CA 1
ATOM 3731 C C . LYS B 1 228 ? 5.684 -25.516 -14.219 1 95.69 228 LYS B C 1
ATOM 3733 O O . LYS B 1 228 ? 6.48 -24.609 -14.445 1 95.69 228 LYS B O 1
ATOM 3738 N N . GLY B 1 229 ? 5.527 -26.016 -13.008 1 97.25 229 GLY B N 1
ATOM 3739 C CA . GLY B 1 229 ? 6.234 -25.5 -11.844 1 97.25 229 GLY B CA 1
ATOM 3740 C C . GLY B 1 229 ? 5.832 -26.188 -10.555 1 97.25 229 GLY B C 1
ATOM 3741 O O . GLY B 1 229 ? 5.148 -27.219 -10.578 1 97.25 229 GLY B O 1
ATOM 3742 N N . ILE B 1 230 ? 6.375 -25.688 -9.484 1 97.56 230 ILE B N 1
ATOM 3743 C CA . ILE B 1 230 ? 5.98 -26.172 -8.164 1 97.56 230 ILE B CA 1
ATOM 3744 C C . ILE B 1 230 ? 5.492 -25 -7.309 1 97.56 230 ILE B C 1
ATOM 3746 O O . ILE B 1 230 ? 5.965 -23.875 -7.457 1 97.56 230 ILE B O 1
ATOM 3750 N N . THR B 1 231 ? 4.512 -25.281 -6.48 1 98.62 231 THR B N 1
ATOM 3751 C CA . THR B 1 231 ? 4.051 -24.312 -5.484 1 98.62 231 THR B CA 1
ATOM 3752 C C . THR B 1 231 ? 4.371 -24.797 -4.074 1 98.62 231 THR B C 1
ATOM 3754 O O . THR B 1 231 ? 4.062 -25.938 -3.717 1 98.62 231 THR B O 1
ATOM 3757 N N . ALA B 1 232 ? 5.051 -23.969 -3.338 1 98.56 232 ALA B N 1
ATOM 3758 C CA . ALA B 1 232 ? 5.289 -24.234 -1.921 1 98.56 232 ALA B CA 1
ATOM 3759 C C . ALA B 1 232 ? 4.328 -23.438 -1.044 1 98.56 232 ALA B C 1
ATOM 3761 O O . ALA B 1 232 ? 4.16 -22.234 -1.233 1 98.56 232 ALA B O 1
ATOM 3762 N N . TYR B 1 233 ? 3.648 -24.125 -0.149 1 98.44 233 TYR B N 1
ATOM 3763 C CA . TYR B 1 233 ? 2.738 -23.516 0.82 1 98.44 233 TYR B CA 1
ATOM 3764 C C . TYR B 1 233 ? 3.348 -23.531 2.217 1 98.44 233 TYR B C 1
ATOM 3766 O O . TYR B 1 233 ? 3.789 -24.562 2.707 1 98.44 233 TYR B O 1
ATOM 3774 N N . PHE B 1 234 ? 3.434 -22.406 2.844 1 98 234 PHE B N 1
ATOM 3775 C CA . PHE B 1 234 ? 4 -22.281 4.18 1 98 234 PHE B CA 1
ATOM 3776 C C . PHE B 1 234 ? 2.939 -21.844 5.184 1 98 234 PHE B C 1
ATOM 3778 O O . PHE B 1 234 ? 1.993 -21.141 4.82 1 98 234 PHE B O 1
ATOM 3785 N N . GLY B 1 235 ? 3.105 -22.188 6.461 1 96.69 235 GLY B N 1
ATOM 3786 C CA . GLY B 1 235 ? 2.182 -21.812 7.516 1 96.69 235 GLY B CA 1
ATOM 3787 C C . GLY B 1 235 ? 0.851 -22.531 7.434 1 96.69 235 GLY B C 1
ATOM 3788 O O . GLY B 1 235 ? 0.809 -23.75 7.195 1 96.69 235 GLY B O 1
ATOM 3789 N N . ASP B 1 236 ? -0.231 -21.797 7.598 1 93.62 236 ASP B N 1
ATOM 3790 C CA . ASP B 1 236 ? -1.564 -22.391 7.648 1 93.62 236 ASP B CA 1
ATOM 3791 C C . ASP B 1 236 ? -2.076 -22.703 6.246 1 93.62 236 ASP B C 1
ATOM 3793 O O . ASP B 1 236 ? -3.102 -23.375 6.094 1 93.62 236 ASP B O 1
ATOM 3797 N N . THR B 1 237 ? -1.331 -22.219 5.281 1 93.19 237 THR B N 1
ATOM 3798 C CA . THR B 1 237 ? -1.75 -22.547 3.924 1 93.19 237 THR B CA 1
ATOM 3799 C C . THR B 1 237 ? -1.345 -23.984 3.562 1 93.19 237 THR B C 1
ATOM 3801 O O . THR B 1 237 ? -1.801 -24.531 2.555 1 93.19 237 THR B O 1
ATOM 3804 N N . SER B 1 238 ? -0.451 -24.5 4.449 1 88.88 238 SER B N 1
ATOM 3805 C CA . SER B 1 238 ? -0.025 -25.891 4.242 1 88.88 238 SER B CA 1
ATOM 3806 C C . SER B 1 238 ? -1.035 -26.875 4.824 1 88.88 238 SER B C 1
ATOM 3808 O O . SER B 1 238 ? -1.682 -26.578 5.832 1 88.88 238 SER B O 1
ATOM 3810 N N . SER B 1 239 ? -1.658 -27.844 4.117 1 73.75 239 SER B N 1
ATOM 3811 C CA . SER B 1 239 ? -2.611 -28.844 4.609 1 73.75 239 SER B CA 1
ATOM 3812 C C . SER B 1 239 ? -2.057 -29.594 5.812 1 73.75 239 SER B C 1
ATOM 3814 O O . SER B 1 239 ? -0.853 -29.844 5.891 1 73.75 239 SER B O 1
ATOM 3816 N N . ALA B 1 240 ? -2.471 -29.312 7.23 1 49.34 240 ALA B N 1
ATOM 3817 C CA . ALA B 1 240 ? -2.127 -30.094 8.414 1 49.34 240 ALA B CA 1
ATOM 3818 C C . ALA B 1 240 ? -1.896 -31.562 8.062 1 49.34 240 ALA B C 1
ATOM 3820 O O . ALA B 1 240 ? -1.341 -32.312 8.859 1 49.34 240 ALA B O 1
ATOM 3821 N N . SER B 1 241 ? -2.402 -32.062 7.109 1 36.84 241 SER B N 1
ATOM 3822 C CA . SER B 1 241 ? -2.434 -33.5 7.195 1 36.84 241 SER B CA 1
ATOM 3823 C C . SER B 1 241 ? -1.034 -34.094 7.059 1 36.84 241 SER B C 1
ATOM 3825 O O . SER B 1 241 ? -0.841 -35.312 7.258 1 36.84 241 SER B O 1
ATOM 3827 N N . CYS B 1 242 ? -0.167 -33.625 6.188 1 31.94 242 CYS B N 1
ATOM 3828 C CA . CYS B 1 242 ? 0.836 -34.656 5.883 1 31.94 242 CYS B CA 1
ATOM 3829 C C . CYS B 1 242 ? 1.899 -34.719 6.973 1 31.94 242 CYS B C 1
ATOM 3831 O O . CYS B 1 242 ? 3.002 -34.188 6.801 1 31.94 242 CYS B O 1
ATOM 3833 N N . LEU B 1 243 ? 1.77 -34.281 8.133 1 27.66 243 LEU B N 1
ATOM 3834 C CA . LEU B 1 243 ? 2.719 -34.938 9.008 1 27.66 243 LEU B CA 1
ATOM 3835 C C . LEU B 1 243 ? 2.412 -36.438 9.094 1 27.66 243 LEU B C 1
ATOM 3837 O O . LEU B 1 243 ? 1.246 -36.844 9.164 1 27.66 243 LEU B O 1
#

Radius of gyration: 26.53 Å; Cα contacts (8 Å, |Δi|>4): 925; chains: 2; bounding box: 63×81×81 Å

Organism: Iris pallida (NCBI:txid29817)

InterPro domains:
  IPR019012 RNA cap guanine-N2 methyltransferase [PF09445] (81-236)
  IPR029063 S-adenosyl-L-methionine-dependent methyltransferase superfamily [G3DSA:3.40.50.150] (21-242)
  IPR029063 S-adenosyl-L-methionine-dependent methyltransferase superfamily [SSF53335] (36-200)